Protein AF-0000000082832439 (afdb_homodimer)

pLDDT: mean 90.97, std 12.73, range [30.89, 98.88]

Radius of gyration: 24.16 Å; Cα contacts (8 Å, |Δi|>4): 885; chains: 2; bounding box: 48×100×73 Å

Organism: NCBI:txid1287738

Foldseek 3Di:
DPPPPPAAEEEEEEADPDCLADLVLLSVLLCLLQVVLPHHYDYDYLVQFDDDADDPVVVDPDDPGRLCCCLVVPQLVHQEYEYGAEQDPLEGDVSSVRNVRVCCCDQVNPHPPNPVSLLSLAAHEYEYEYEYQDDDPSSNVVHVVVVVVVCVVRVYFHQYYQYFHDDPRPRRCVGPVRSSNVSSNCSNCVPPGDGDDDDPPDDDDPDPDPDPPPDDPPPD/DPPPPPAAEEEEEEADPDCLADLVLLSVLLCLLQVVLPHHYDYDYLVQFDDDADDPVVVDPDDPGRLCCCLVVPQLVHQEYEYGAEQDPLEGDVSSVRNVRVCCCDQVNPHPPNPVSLLSLAAHEYEYEYEYQDDDPSSNVVHVVVVVVVCVVRVYFHQYYQYFHDDPRPRRCVGPVRSSNVSSNCSNCVPPGDGDDDDPPDDDDPDPDPDPPPDDPPPD

Structure (mmCIF, N/CA/C/O backbone):
data_AF-0000000082832439-model_v1
#
loop_
_entity.id
_entity.type
_entity.pdbx_description
1 polymer 'Flavodoxin-like fold domain-containing protein'
#
loop_
_atom_site.group_PDB
_atom_site.id
_atom_site.type_symbol
_atom_site.label_atom_id
_atom_site.label_alt_id
_atom_site.label_comp_id
_atom_site.label_asym_id
_atom_site.label_entity_id
_atom_site.label_seq_id
_atom_site.pdbx_PDB_ins_code
_atom_site.Cartn_x
_atom_site.Cartn_y
_atom_site.Cartn_z
_atom_site.occupancy
_atom_site.B_iso_or_equiv
_atom_site.auth_seq_id
_atom_site.auth_comp_id
_atom_site.auth_asym_id
_atom_site.auth_atom_id
_atom_site.pdbx_PDB_model_num
ATOM 1 N N . MET A 1 1 ? -9.367 42.312 19.859 1 30.89 1 MET A N 1
ATOM 2 C CA . MET A 1 1 ? -9.43 40.875 20.062 1 30.89 1 MET A CA 1
ATOM 3 C C . MET A 1 1 ? -8.289 40.188 19.328 1 30.89 1 MET A C 1
ATOM 5 O O . MET A 1 1 ? -8.18 40.25 18.109 1 30.89 1 MET A O 1
ATOM 9 N N . ASN A 1 2 ? -7 40.25 19.688 1 35.81 2 ASN A N 1
ATOM 10 C CA . ASN A 1 2 ? -5.746 39.812 19.094 1 35.81 2 ASN A CA 1
ATOM 11 C C . ASN A 1 2 ? -5.867 38.406 18.531 1 35.81 2 ASN A C 1
ATOM 13 O O . ASN A 1 2 ? -6.008 37.438 19.297 1 35.81 2 ASN A O 1
ATOM 17 N N . THR A 1 3 ? -6.586 38.062 17.516 1 40.31 3 THR A N 1
ATOM 18 C CA . THR A 1 3 ? -6.84 36.75 16.891 1 40.31 3 THR A CA 1
ATOM 19 C C . THR A 1 3 ? -5.582 35.906 16.891 1 40.31 3 THR A C 1
ATOM 21 O O . THR A 1 3 ? -4.602 36.219 16.219 1 40.31 3 THR A O 1
ATOM 24 N N . ALA A 1 4 ? -5.027 35.469 17.922 1 43.91 4 ALA A N 1
ATOM 25 C CA . ALA A 1 4 ? -3.84 34.656 18.141 1 43.91 4 ALA A CA 1
ATOM 26 C C . ALA A 1 4 ? -3.641 33.656 17 1 43.91 4 ALA A C 1
ATOM 28 O O . ALA A 1 4 ? -4.512 32.844 16.719 1 43.91 4 ALA A O 1
ATOM 29 N N . HIS A 1 5 ? -3.055 34 15.836 1 51.19 5 HIS A N 1
ATOM 30 C CA . HIS A 1 5 ? -2.703 33.156 14.68 1 51.19 5 HIS A CA 1
ATOM 31 C C . HIS A 1 5 ? -2.246 31.781 15.102 1 51.19 5 HIS A C 1
ATOM 33 O O . HIS A 1 5 ? -1.138 31.609 15.617 1 51.19 5 HIS A O 1
ATOM 39 N N . GLN A 1 6 ? -3.133 31 15.695 1 61.41 6 GLN A N 1
ATOM 40 C CA . GLN A 1 6 ? -2.746 29.672 16.156 1 61.41 6 GLN A CA 1
ATOM 41 C C . GLN A 1 6 ? -1.82 28.984 15.156 1 61.41 6 GLN A C 1
ATOM 43 O O . GLN A 1 6 ? -2.152 28.875 13.977 1 61.41 6 GLN A O 1
ATOM 48 N N . SER A 1 7 ? -0.566 28.953 15.391 1 84.75 7 SER A N 1
ATOM 49 C CA . SER A 1 7 ? 0.486 28.344 14.586 1 84.75 7 SER A CA 1
ATOM 50 C C . SER A 1 7 ? 0.058 26.984 14.055 1 84.75 7 SER A C 1
ATOM 52 O O . SER A 1 7 ? -0.503 26.172 14.789 1 84.75 7 SER A O 1
ATOM 54 N N . LYS A 1 8 ? 0.019 26.812 12.688 1 93 8 LYS A N 1
ATOM 55 C CA . LYS A 1 8 ? -0.327 25.547 12.023 1 93 8 LYS A CA 1
ATOM 56 C C . LYS A 1 8 ? 0.596 24.422 12.469 1 93 8 LYS A C 1
ATOM 58 O O . LYS A 1 8 ? 1.785 24.641 12.711 1 93 8 LYS A O 1
ATOM 63 N N . ARG A 1 9 ? -0.01 23.344 12.719 1 97.62 9 ARG A N 1
ATOM 64 C CA . ARG A 1 9 ? 0.723 22.172 13.188 1 97.62 9 ARG A CA 1
ATOM 65 C C . ARG A 1 9 ? 0.91 21.172 12.055 1 97.62 9 ARG A C 1
ATOM 67 O O . ARG A 1 9 ? -0.068 20.656 11.508 1 97.62 9 ARG A O 1
ATOM 74 N N . LEU A 1 10 ? 2.152 20.891 11.742 1 98.62 10 LEU A N 1
ATOM 75 C CA . LEU A 1 10 ? 2.518 19.875 10.773 1 98.62 10 LEU A CA 1
ATOM 76 C C . LEU A 1 10 ? 3.02 18.609 11.469 1 98.62 10 LEU A C 1
ATOM 78 O O . LEU A 1 10 ? 3.98 18.656 12.242 1 98.62 10 LEU A O 1
ATOM 82 N N . LEU A 1 11 ? 2.316 17.516 11.273 1 98.88 11 LEU A N 1
ATOM 83 C CA . LEU A 1 11 ? 2.768 16.203 11.734 1 98.88 11 LEU A CA 1
ATOM 84 C C . LEU A 1 11 ? 3.492 15.453 10.617 1 98.88 11 LEU A C 1
ATOM 86 O O . LEU A 1 11 ? 2.955 15.305 9.516 1 98.88 11 LEU A O 1
ATOM 90 N N . ILE A 1 12 ? 4.715 15.117 10.883 1 98.88 12 ILE A N 1
ATOM 91 C CA . ILE A 1 12 ? 5.516 14.328 9.945 1 98.88 12 ILE A CA 1
ATOM 92 C C . ILE A 1 12 ? 5.652 12.898 10.469 1 98.88 12 ILE A C 1
ATOM 94 O O . ILE A 1 12 ? 6.113 12.68 11.586 1 98.88 12 ILE A O 1
ATOM 98 N N . LEU A 1 13 ? 5.191 11.953 9.648 1 98.81 13 LEU A N 1
ATOM 99 C CA . LEU A 1 13 ? 5.203 10.539 10.031 1 98.81 13 LEU A CA 1
ATOM 100 C C . LEU A 1 13 ? 6.211 9.758 9.195 1 98.81 13 LEU A C 1
ATOM 102 O O . LEU A 1 13 ? 6.055 9.641 7.98 1 98.81 13 LEU A O 1
ATOM 106 N N . ALA A 1 14 ? 7.234 9.273 9.867 1 98.56 14 ALA A N 1
ATOM 107 C CA . ALA A 1 14 ? 8.234 8.43 9.203 1 98.56 14 ALA A CA 1
ATOM 108 C C . ALA A 1 14 ? 7.883 6.953 9.344 1 98.56 14 ALA A C 1
ATOM 110 O O . ALA A 1 14 ? 7.77 6.438 10.461 1 98.56 14 ALA A O 1
ATOM 111 N N . GLY A 1 15 ? 7.699 6.277 8.195 1 97.62 15 GLY A N 1
ATOM 112 C CA . GLY A 1 15 ? 7.25 4.895 8.203 1 97.62 15 GLY A CA 1
ATOM 113 C C . GLY A 1 15 ? 8.352 3.906 7.883 1 97.62 15 GLY A C 1
ATOM 114 O O . GLY A 1 15 ? 8.086 2.811 7.383 1 97.62 15 GLY A O 1
ATOM 115 N N . SER A 1 16 ? 9.586 4.27 8.047 1 93.88 16 SER A N 1
ATOM 116 C CA . SER A 1 16 ? 10.727 3.369 7.883 1 93.88 16 SER A CA 1
ATOM 117 C C . SER A 1 16 ? 11.18 2.803 9.227 1 93.88 16 SER A C 1
ATOM 119 O O . SER A 1 16 ? 11.219 3.52 10.227 1 93.88 16 SER A O 1
ATOM 121 N N . PRO A 1 17 ? 11.523 1.53 9.188 1 90.06 17 PRO A N 1
ATOM 122 C CA . PRO A 1 17 ? 12.133 0.987 10.406 1 90.06 17 PRO A CA 1
ATOM 123 C C . PRO A 1 17 ? 13.523 1.551 10.672 1 90.06 17 PRO A C 1
ATOM 125 O O . PRO A 1 17 ? 14.023 1.453 11.797 1 90.06 17 PRO A O 1
ATOM 128 N N . ARG A 1 18 ? 14.195 2.07 9.672 1 91.62 18 ARG A N 1
ATOM 129 C CA . ARG A 1 18 ? 15.5 2.693 9.828 1 91.62 18 ARG A CA 1
ATOM 130 C C . ARG A 1 18 ? 15.375 4.133 10.305 1 91.62 18 ARG A C 1
ATOM 132 O O . ARG A 1 18 ? 15.008 5.02 9.531 1 91.62 18 ARG A O 1
ATOM 139 N N . ARG A 1 19 ? 15.727 4.43 11.523 1 90.94 19 ARG A N 1
ATOM 140 C CA . ARG A 1 19 ? 15.57 5.754 12.117 1 90.94 19 ARG A CA 1
ATOM 141 C C . ARG A 1 19 ? 16.484 6.77 11.445 1 90.94 19 ARG A C 1
ATOM 143 O O . ARG A 1 19 ? 16.172 7.961 11.406 1 90.94 19 ARG A O 1
ATOM 150 N N . ASP A 1 20 ? 17.562 6.289 10.992 1 91.62 20 ASP A N 1
ATOM 151 C CA . ASP A 1 20 ? 18.531 7.137 10.305 1 91.62 20 ASP A CA 1
ATOM 152 C C . ASP A 1 20 ? 18.531 6.863 8.805 1 91.62 20 ASP A C 1
ATOM 154 O O . ASP A 1 20 ? 19.578 6.891 8.164 1 91.62 20 ASP A O 1
ATOM 158 N N . GLY A 1 21 ? 17.375 6.488 8.312 1 95.38 21 GLY A N 1
ATOM 159 C CA . GLY A 1 21 ? 17.25 6.121 6.906 1 95.38 21 GLY A CA 1
ATOM 160 C C . GLY A 1 21 ? 16.906 7.293 6.008 1 95.38 21 GLY A C 1
ATOM 161 O O . GLY A 1 21 ? 16.938 8.445 6.445 1 95.38 21 GLY A O 1
ATOM 162 N N . ASN A 1 22 ? 16.719 6.992 4.758 1 97.44 22 ASN A N 1
ATOM 163 C CA . ASN A 1 22 ? 16.5 7.988 3.717 1 97.44 22 ASN A CA 1
ATOM 164 C C . ASN A 1 22 ? 15.133 8.656 3.861 1 97.44 22 ASN A C 1
ATOM 166 O O . ASN A 1 22 ? 15.016 9.875 3.686 1 97.44 22 ASN A O 1
ATOM 170 N N . SER A 1 23 ? 14.109 7.898 4.215 1 97.81 23 SER A N 1
ATOM 171 C CA . SER A 1 23 ? 12.797 8.484 4.43 1 97.81 23 SER A CA 1
ATOM 172 C C . SER A 1 23 ? 12.789 9.414 5.637 1 97.81 23 SER A C 1
ATOM 174 O O . SER A 1 23 ? 12.148 10.469 5.613 1 97.81 23 SER A O 1
ATOM 176 N N . ALA A 1 24 ? 13.484 9.016 6.672 1 97.69 24 ALA A N 1
ATOM 177 C CA . ALA A 1 24 ? 13.625 9.867 7.852 1 97.69 24 ALA A CA 1
ATOM 178 C C . ALA A 1 24 ? 14.336 11.172 7.504 1 97.69 24 ALA A C 1
ATOM 180 O O . ALA A 1 24 ? 13.969 12.234 8.008 1 97.69 24 ALA A O 1
ATOM 181 N N . ALA A 1 25 ? 15.32 11.086 6.664 1 98.38 25 ALA A N 1
ATOM 182 C CA . ALA A 1 25 ? 16.062 12.273 6.238 1 98.38 25 ALA A CA 1
ATOM 183 C C . ALA A 1 25 ? 15.133 13.25 5.508 1 98.38 25 ALA A C 1
ATOM 185 O O . ALA A 1 25 ? 15.227 14.469 5.715 1 98.38 25 ALA A O 1
ATOM 186 N N . LEU A 1 26 ? 14.281 12.742 4.684 1 98.75 26 LEU A N 1
ATOM 187 C CA . LEU A 1 26 ? 13.305 13.586 4 1 98.75 26 LEU A CA 1
ATOM 188 C C . LEU A 1 26 ? 12.383 14.273 5.004 1 98.75 26 LEU A C 1
ATOM 190 O O . LEU A 1 26 ? 12.117 15.469 4.887 1 98.75 26 LEU A O 1
ATOM 194 N N . GLY A 1 27 ? 11.883 13.469 5.969 1 98.75 27 GLY A N 1
ATOM 195 C CA . GLY A 1 27 ? 11.047 14.039 7.016 1 98.75 27 GLY A CA 1
ATOM 196 C C . GLY A 1 27 ? 11.742 15.133 7.809 1 98.75 27 GLY A C 1
ATOM 197 O O . GLY A 1 27 ? 11.148 16.172 8.078 1 98.75 27 GLY A O 1
ATOM 198 N N . ALA A 1 28 ? 12.953 14.898 8.141 1 98.62 28 ALA A N 1
ATOM 199 C CA . ALA A 1 28 ? 13.734 15.875 8.891 1 98.62 28 ALA A CA 1
ATOM 200 C C . ALA A 1 28 ? 13.922 17.156 8.094 1 98.62 28 ALA A C 1
ATOM 202 O O . ALA A 1 28 ? 13.859 18.25 8.641 1 98.62 28 ALA A O 1
ATOM 203 N N . ALA A 1 29 ? 14.195 17.016 6.844 1 98.81 29 ALA A N 1
ATOM 204 C CA . ALA A 1 29 ? 14.344 18.188 5.98 1 98.81 29 ALA A CA 1
ATOM 205 C C . ALA A 1 29 ? 13.055 19 5.941 1 98.81 29 ALA A C 1
ATOM 207 O O . ALA A 1 29 ? 13.086 20.234 6.066 1 98.81 29 ALA A O 1
ATOM 208 N N . ALA A 1 30 ? 11.945 18.344 5.773 1 98.88 30 ALA A N 1
ATOM 209 C CA . ALA A 1 30 ? 10.656 19.016 5.766 1 98.88 30 ALA A CA 1
ATOM 210 C C . ALA A 1 30 ? 10.391 19.719 7.098 1 98.88 30 ALA A C 1
ATOM 212 O O . ALA A 1 30 ? 9.852 20.828 7.129 1 98.88 30 ALA A O 1
ATOM 213 N N . GLN A 1 31 ? 10.758 19 8.164 1 98.75 31 GLN A N 1
ATOM 214 C CA . GLN A 1 31 ? 10.594 19.578 9.492 1 98.75 31 GLN A CA 1
ATOM 215 C C . GLN A 1 31 ? 11.352 20.906 9.617 1 98.75 31 GLN A C 1
ATOM 217 O O . GLN A 1 31 ? 10.805 21.891 10.102 1 98.75 31 GLN A O 1
ATOM 222 N N . ARG A 1 32 ? 12.578 20.875 9.172 1 98.56 32 ARG A N 1
ATOM 223 C CA . ARG A 1 32 ? 13.398 22.094 9.211 1 98.56 32 ARG A CA 1
ATOM 224 C C . ARG A 1 32 ? 12.75 23.219 8.414 1 98.56 32 ARG A C 1
ATOM 226 O O . ARG A 1 32 ? 12.703 24.359 8.875 1 98.56 32 ARG A O 1
ATOM 233 N N . GLY A 1 33 ? 12.242 22.891 7.27 1 98.62 33 GLY A N 1
ATOM 234 C CA . GLY A 1 33 ? 11.57 23.891 6.445 1 98.62 33 GLY A CA 1
ATOM 235 C C . GLY A 1 33 ? 10.328 24.469 7.098 1 98.62 33 GLY A C 1
ATOM 236 O O . GLY A 1 33 ? 10.133 25.688 7.102 1 98.62 33 GLY A O 1
ATOM 237 N N . ALA A 1 34 ? 9.523 23.609 7.617 1 98.44 34 ALA A N 1
ATOM 238 C CA . ALA A 1 34 ? 8.289 24.047 8.273 1 98.44 34 ALA A CA 1
ATOM 239 C C . ALA A 1 34 ? 8.586 24.953 9.461 1 98.44 34 ALA A C 1
ATOM 241 O O . ALA A 1 34 ? 7.957 26 9.625 1 98.44 34 ALA A O 1
ATOM 242 N N . GLN A 1 35 ? 9.555 24.516 10.25 1 97.69 35 GLN A N 1
ATOM 243 C CA . GLN A 1 35 ? 9.922 25.297 11.438 1 97.69 35 GLN A CA 1
ATOM 244 C C . GLN A 1 35 ? 10.5 26.641 11.047 1 97.69 35 GLN A C 1
ATOM 246 O O . GLN A 1 35 ? 10.18 27.672 11.664 1 97.69 35 GLN A O 1
ATOM 251 N N . ALA A 1 36 ? 11.273 26.672 10.016 1 97.06 36 ALA A N 1
ATOM 252 C CA . ALA A 1 36 ? 11.844 27.922 9.531 1 97.06 36 ALA A CA 1
ATOM 253 C C . ALA A 1 36 ? 10.75 28.875 9.055 1 97.06 36 ALA A C 1
ATOM 255 O O . ALA A 1 36 ? 10.883 30.094 9.172 1 97.06 36 ALA A O 1
ATOM 256 N N . ALA A 1 37 ? 9.68 28.312 8.641 1 96.69 37 ALA A N 1
ATOM 257 C CA . ALA A 1 37 ? 8.578 29.125 8.125 1 96.69 37 ALA A CA 1
ATOM 258 C C . ALA A 1 37 ? 7.605 29.5 9.242 1 96.69 37 ALA A C 1
ATOM 260 O O . ALA A 1 37 ? 6.598 30.172 9 1 96.69 37 ALA A O 1
ATOM 261 N N . GLY A 1 38 ? 7.867 29 10.453 1 95.5 38 GLY A N 1
ATOM 262 C CA . GLY A 1 38 ? 7.086 29.438 11.602 1 95.5 38 GLY A CA 1
ATOM 263 C C . GLY A 1 38 ? 6.004 28.453 12 1 95.5 38 GLY A C 1
ATOM 264 O O . GLY A 1 38 ? 5.211 28.734 12.906 1 95.5 38 GLY A O 1
ATOM 265 N N . SER A 1 39 ? 5.949 27.312 11.328 1 96.12 39 SER A N 1
ATOM 266 C CA . SER A 1 39 ? 4.977 26.281 11.703 1 96.12 39 SER A CA 1
ATOM 267 C C . SER A 1 39 ? 5.52 25.375 12.805 1 96.12 39 SER A C 1
ATOM 269 O O . SER A 1 39 ? 6.73 25.203 12.938 1 96.12 39 SER A O 1
ATOM 271 N N . HIS A 1 40 ? 4.609 24.953 13.648 1 97.06 40 HIS A N 1
ATOM 272 C CA . HIS A 1 40 ? 4.98 23.859 14.531 1 97.06 40 HIS A CA 1
ATOM 273 C C . HIS A 1 40 ? 5.055 22.531 13.773 1 97.06 40 HIS A C 1
ATOM 275 O O . HIS A 1 40 ? 4.129 22.188 13.039 1 97.06 40 HIS A O 1
ATOM 281 N N . ALA A 1 41 ? 6.195 21.891 13.883 1 98.19 41 ALA A N 1
ATOM 282 C CA . ALA A 1 41 ? 6.355 20.625 13.18 1 98.19 41 ALA A CA 1
ATOM 283 C C . ALA A 1 41 ? 6.941 19.562 14.109 1 98.19 41 ALA A C 1
ATOM 285 O O . ALA A 1 41 ? 7.875 19.828 14.859 1 98.19 41 ALA A O 1
ATOM 286 N N . SER A 1 42 ? 6.344 18.406 14.102 1 98.25 42 SER A N 1
ATOM 287 C CA . SER A 1 42 ? 6.84 17.25 14.844 1 98.25 42 SER A CA 1
ATOM 288 C C . SER A 1 42 ? 7.062 16.047 13.914 1 98.25 42 SER A C 1
ATOM 290 O O . SER A 1 42 ? 6.234 15.773 13.047 1 98.25 42 SER A O 1
ATOM 292 N N . LEU A 1 43 ? 8.18 15.445 14.086 1 98.5 43 LEU A N 1
ATOM 293 C CA . LEU A 1 43 ? 8.516 14.219 13.375 1 98.5 43 LEU A CA 1
ATOM 294 C C . LEU A 1 43 ? 8.391 13.008 14.297 1 98.5 43 LEU A C 1
ATOM 296 O O . LEU A 1 43 ? 9.07 12.93 15.32 1 98.5 43 LEU A O 1
ATOM 300 N N . LEU A 1 44 ? 7.492 12.148 13.992 1 98.56 44 LEU A N 1
ATOM 301 C CA . LEU A 1 44 ? 7.281 10.922 14.758 1 98.56 44 LEU A CA 1
ATOM 302 C C . LEU A 1 44 ? 7.559 9.695 13.898 1 98.56 44 LEU A C 1
ATOM 304 O O . LEU A 1 44 ? 7.242 9.68 12.711 1 98.56 44 LEU A O 1
ATOM 308 N N . PHE A 1 45 ? 8.117 8.703 14.5 1 98.19 45 PHE A N 1
ATOM 309 C CA . PHE A 1 45 ? 8.359 7.418 13.852 1 98.19 45 PHE A CA 1
ATOM 310 C C . PHE A 1 45 ? 7.223 6.445 14.141 1 98.19 45 PHE A C 1
ATOM 312 O O . PHE A 1 45 ? 6.938 6.148 15.305 1 98.19 45 PHE A O 1
ATOM 319 N N . LEU A 1 46 ? 6.629 5.93 13.086 1 97.94 46 LEU A N 1
ATOM 320 C CA . LEU A 1 46 ? 5.473 5.055 13.242 1 97.94 46 LEU A CA 1
ATOM 321 C C . LEU A 1 46 ? 5.828 3.822 14.062 1 97.94 46 LEU A C 1
ATOM 323 O O . LEU A 1 46 ? 5.004 3.332 14.844 1 97.94 46 LEU A O 1
ATOM 327 N N . ASP A 1 47 ? 7.027 3.4 13.969 1 95.12 47 ASP A N 1
ATOM 328 C CA . ASP A 1 47 ? 7.496 2.193 14.641 1 95.12 47 ASP A CA 1
ATOM 329 C C . ASP A 1 47 ? 7.496 2.375 16.156 1 95.12 47 ASP A C 1
ATOM 331 O O . ASP A 1 47 ? 7.539 1.396 16.906 1 95.12 47 ASP A O 1
ATOM 335 N N . ASP A 1 48 ? 7.445 3.613 16.641 1 96.94 48 ASP A N 1
ATOM 336 C CA . ASP A 1 48 ? 7.363 3.879 18.078 1 96.94 48 ASP A CA 1
ATOM 337 C C . ASP A 1 48 ? 5.938 3.689 18.594 1 96.94 48 ASP A C 1
ATOM 339 O O . ASP A 1 48 ? 5.715 3.574 19.797 1 96.94 48 ASP A O 1
ATOM 343 N N . TYR A 1 49 ? 4.965 3.605 17.672 1 97.69 49 TYR A N 1
ATOM 344 C CA . TYR A 1 49 ? 3.572 3.723 18.094 1 97.69 49 TYR A CA 1
ATOM 345 C C . TYR A 1 49 ? 2.764 2.51 17.656 1 97.69 49 TYR A C 1
ATOM 347 O O . TYR A 1 49 ? 1.749 2.172 18.266 1 97.69 49 TYR A O 1
ATOM 355 N N . ILE A 1 50 ? 3.145 1.882 16.531 1 96.5 50 ILE A N 1
ATOM 356 C CA . ILE A 1 50 ? 2.354 0.817 15.93 1 96.5 50 ILE A CA 1
ATOM 357 C C . ILE A 1 50 ? 3.125 -0.5 15.992 1 96.5 50 ILE A C 1
ATOM 359 O O . ILE A 1 50 ? 4.25 -0.593 15.5 1 96.5 50 ILE A O 1
ATOM 363 N N . LYS A 1 51 ? 2.533 -1.516 16.547 1 94.12 51 LYS A N 1
ATOM 364 C CA . LYS A 1 51 ? 3.234 -2.783 16.719 1 94.12 51 LYS A CA 1
ATOM 365 C C . LYS A 1 51 ? 2.488 -3.924 16.031 1 94.12 51 LYS A C 1
ATOM 367 O O . LYS A 1 51 ? 2.957 -5.066 16.031 1 94.12 51 LYS A O 1
ATOM 372 N N . GLY A 1 52 ? 1.326 -3.67 15.477 1 93.06 52 GLY A N 1
ATOM 373 C CA . GLY A 1 52 ? 0.559 -4.746 14.875 1 93.06 52 GLY A CA 1
ATOM 374 C C . GLY A 1 52 ? -0.393 -4.266 13.789 1 93.06 52 GLY A C 1
ATOM 375 O O . GLY A 1 52 ? -0.473 -3.068 13.516 1 93.06 52 GLY A O 1
ATOM 376 N N . PHE A 1 53 ? -1.053 -5.211 13.211 1 95.38 53 PHE A N 1
ATOM 377 C CA . PHE A 1 53 ? -1.988 -4.98 12.117 1 95.38 53 PHE A CA 1
ATOM 378 C C . PHE A 1 53 ? -3.395 -4.734 12.648 1 95.38 53 PHE A C 1
ATOM 380 O O . PHE A 1 53 ? -3.645 -4.887 13.844 1 95.38 53 PHE A O 1
ATOM 387 N N . LEU A 1 54 ? -4.273 -4.289 11.781 1 92.81 54 LEU A N 1
ATOM 388 C CA . LEU A 1 54 ? -5.699 -4.297 12.094 1 92.81 54 LEU A CA 1
ATOM 389 C C . LEU A 1 54 ? -6.234 -5.723 12.156 1 92.81 54 LEU A C 1
ATOM 391 O O . LEU A 1 54 ? -6.195 -6.449 11.164 1 92.81 54 LEU A O 1
ATOM 395 N N . PRO A 1 55 ? -6.699 -6.184 13.312 1 91.62 55 PRO A N 1
ATOM 396 C CA . PRO A 1 55 ? -7.312 -7.512 13.414 1 91.62 55 PRO A CA 1
ATOM 397 C C . PRO A 1 55 ? -8.805 -7.5 13.078 1 91.62 55 PRO A C 1
ATOM 399 O O . PRO A 1 55 ? -9.359 -6.445 12.766 1 91.62 55 PRO A O 1
ATOM 402 N N . ASP A 1 56 ? -9.375 -8.703 12.984 1 90.5 56 ASP A N 1
ATOM 403 C CA . ASP A 1 56 ? -10.828 -8.773 13 1 90.5 56 ASP A CA 1
ATOM 404 C C . ASP A 1 56 ? -11.383 -8.391 14.375 1 90.5 56 ASP A C 1
ATOM 406 O O . ASP A 1 56 ? -11.383 -9.203 15.297 1 90.5 56 ASP A O 1
ATOM 410 N N . LEU A 1 57 ? -11.883 -7.246 14.477 1 84.56 57 LEU A N 1
ATOM 411 C CA . LEU A 1 57 ? -12.25 -6.668 15.766 1 84.56 57 LEU A CA 1
ATOM 412 C C . LEU A 1 57 ? -13.453 -7.391 16.359 1 84.56 57 LEU A C 1
ATOM 414 O O . LEU A 1 57 ? -13.758 -7.219 17.547 1 84.56 57 LEU A O 1
ATOM 418 N N . ARG A 1 58 ? -14.102 -8.234 15.594 1 82.69 58 ARG A N 1
ATOM 419 C CA . ARG A 1 58 ? -15.164 -9.086 16.125 1 82.69 58 ARG A CA 1
ATOM 420 C C . ARG A 1 58 ? -14.594 -10.203 16.984 1 82.69 58 ARG A C 1
ATOM 422 O O . ARG A 1 58 ? -15.258 -10.68 17.906 1 82.69 58 ARG A O 1
ATOM 429 N N . HIS A 1 59 ? -13.367 -10.516 16.719 1 86.75 59 HIS A N 1
ATOM 430 C CA . HIS A 1 59 ? -12.82 -11.711 17.359 1 86.75 59 HIS A CA 1
ATOM 431 C C . HIS A 1 59 ? -11.57 -11.383 18.156 1 86.75 59 HIS A C 1
ATOM 433 O O . HIS A 1 59 ? -11.055 -12.234 18.891 1 86.75 59 HIS A O 1
ATOM 439 N N . ALA A 1 60 ? -11.102 -10.164 17.969 1 86.94 60 ALA A N 1
ATOM 440 C CA . ALA A 1 60 ? -9.875 -9.781 18.672 1 86.94 60 ALA A CA 1
ATOM 441 C C . ALA A 1 60 ? -9.875 -8.297 19 1 86.94 60 ALA A C 1
ATOM 443 O O . ALA A 1 60 ? -10.539 -7.5 18.344 1 86.94 60 ALA A O 1
ATOM 444 N N . SER A 1 61 ? -9.117 -7.973 20.031 1 86.31 61 SER A N 1
ATOM 445 C CA . SER A 1 61 ? -8.922 -6.566 20.375 1 86.31 61 SER A CA 1
ATOM 446 C C . SER A 1 61 ? -7.785 -5.957 19.547 1 86.31 61 SER A C 1
ATOM 448 O O . SER A 1 61 ? -6.918 -6.676 19.047 1 86.31 61 SER A O 1
ATOM 450 N N . ALA A 1 62 ? -7.848 -4.688 19.406 1 87.25 62 ALA A N 1
ATOM 451 C CA . ALA A 1 62 ? -6.719 -3.992 18.797 1 87.25 62 ALA A CA 1
ATOM 452 C C . ALA A 1 62 ? -5.426 -4.27 19.562 1 87.25 62 ALA A C 1
ATOM 454 O O . ALA A 1 62 ? -5.445 -4.512 20.766 1 87.25 62 ALA A O 1
ATOM 455 N N . PRO A 1 63 ? -4.301 -4.234 18.828 1 90.81 63 PRO A N 1
ATOM 456 C CA . PRO A 1 63 ? -3.018 -4.434 19.5 1 90.81 63 PRO A CA 1
ATOM 457 C C . PRO A 1 63 ? -2.797 -3.459 20.656 1 90.81 63 PRO A C 1
ATOM 459 O O . PRO A 1 63 ? -3.23 -2.305 20.594 1 90.81 63 PRO A O 1
ATOM 462 N N . ASP A 1 64 ? -2.184 -3.994 21.719 1 91.69 64 ASP A N 1
ATOM 463 C CA . ASP A 1 64 ? -1.788 -3.15 22.844 1 91.69 64 ASP A CA 1
ATOM 464 C C . ASP A 1 64 ? -0.533 -2.346 22.5 1 91.69 64 ASP A C 1
ATOM 466 O O . ASP A 1 64 ? 0.583 -2.783 22.797 1 91.69 64 ASP A O 1
ATOM 470 N N . ASP A 1 65 ? -0.685 -1.272 21.906 1 96.31 65 ASP A N 1
ATOM 471 C CA . ASP A 1 65 ? 0.398 -0.381 21.5 1 96.31 65 ASP A CA 1
ATOM 472 C C . ASP A 1 65 ? -0.015 1.083 21.641 1 96.31 65 ASP A C 1
ATOM 474 O O . ASP A 1 65 ? -0.952 1.402 22.375 1 96.31 65 ASP A O 1
ATOM 478 N N . ARG A 1 66 ? 0.687 1.976 21.094 1 97.25 66 ARG A N 1
ATOM 479 C CA . ARG A 1 66 ? 0.476 3.402 21.312 1 97.25 66 ARG A CA 1
ATOM 480 C C . ARG A 1 66 ? -0.235 4.035 20.125 1 97.25 66 ARG A C 1
ATOM 482 O O . ARG A 1 66 ? -0.115 5.242 19.891 1 97.25 66 ARG A O 1
ATOM 489 N N . TYR A 1 67 ? -0.954 3.215 19.344 1 96.69 67 TYR A N 1
ATOM 490 C CA . TYR A 1 67 ? -1.624 3.736 18.172 1 96.69 67 TYR A CA 1
ATOM 491 C C . TYR A 1 67 ? -2.678 4.77 18.547 1 96.69 67 TYR A C 1
ATOM 493 O O . TYR A 1 67 ? -2.84 5.781 17.859 1 96.69 67 TYR A O 1
ATOM 501 N N . ALA A 1 68 ? -3.447 4.523 19.594 1 94.56 68 ALA A N 1
ATOM 502 C CA . ALA A 1 68 ? -4.477 5.473 20.016 1 94.56 68 ALA A CA 1
ATOM 503 C C . ALA A 1 68 ? -3.873 6.848 20.281 1 94.56 68 ALA A C 1
ATOM 505 O O . ALA A 1 68 ? -4.441 7.871 19.891 1 94.56 68 ALA A O 1
ATOM 506 N N . GLU A 1 69 ? -2.73 6.879 20.969 1 97.25 69 GLU A N 1
ATOM 507 C CA . GLU A 1 69 ? -2.021 8.133 21.219 1 97.25 69 GLU A CA 1
ATOM 508 C C . GLU A 1 69 ? -1.638 8.82 19.906 1 97.25 69 GLU A C 1
ATOM 510 O O . GLU A 1 69 ? -1.909 10.008 19.719 1 97.25 69 GLU A O 1
ATOM 515 N N . LEU A 1 70 ? -1.016 8.07 19.016 1 97.62 70 LEU A N 1
ATOM 516 C CA . LEU A 1 70 ? -0.582 8.594 17.719 1 97.62 70 LEU A CA 1
ATOM 517 C C . LEU A 1 70 ? -1.753 9.211 16.969 1 97.62 70 LEU A C 1
ATOM 519 O O . LEU A 1 70 ? -1.655 10.336 16.469 1 97.62 70 LEU A O 1
ATOM 523 N N . PHE A 1 71 ? -2.842 8.461 16.922 1 96.38 71 PHE A N 1
ATOM 524 C CA . PHE A 1 71 ? -3.98 8.844 16.094 1 96.38 71 PHE A CA 1
ATOM 525 C C . PHE A 1 71 ? -4.781 9.953 16.766 1 96.38 71 PHE A C 1
ATOM 527 O O . PHE A 1 71 ? -5.098 10.969 16.125 1 96.38 71 PHE A O 1
ATOM 534 N N . LEU A 1 72 ? -5.133 9.906 18.016 1 94.62 72 LEU A N 1
ATOM 535 C CA . LEU A 1 72 ? -6.047 10.812 18.703 1 94.62 72 LEU A CA 1
ATOM 536 C C . LEU A 1 72 ? -5.316 12.062 19.172 1 94.62 72 LEU A C 1
ATOM 538 O O . LEU A 1 72 ? -5.883 13.156 19.156 1 94.62 72 LEU A O 1
ATOM 542 N N . GLU A 1 73 ? -4.035 11.93 19.5 1 96.81 73 GLU A N 1
ATOM 543 C CA . GLU A 1 73 ? -3.357 13.047 20.141 1 96.81 73 GLU A CA 1
ATOM 544 C C . GLU A 1 73 ? -2.422 13.766 19.172 1 96.81 73 GLU A C 1
ATOM 546 O O . GLU A 1 73 ? -2.02 14.906 19.422 1 96.81 73 GLU A O 1
ATOM 551 N N . HIS A 1 74 ? -2.027 13.07 18.156 1 97.88 74 HIS A N 1
ATOM 552 C CA . HIS A 1 74 ? -1.097 13.703 17.234 1 97.88 74 HIS A CA 1
ATOM 553 C C . HIS A 1 74 ? -1.744 13.93 15.867 1 97.88 74 HIS A C 1
ATOM 555 O O . HIS A 1 74 ? -1.79 15.062 15.375 1 97.88 74 HIS A O 1
ATOM 561 N N . PHE A 1 75 ? -2.344 12.945 15.281 1 97.81 75 PHE A N 1
ATOM 562 C CA . PHE A 1 75 ? -2.893 13.047 13.93 1 97.81 75 PHE A CA 1
ATOM 563 C C . PHE A 1 75 ? -4.129 13.938 13.914 1 97.81 75 PHE A C 1
ATOM 565 O O . PHE A 1 75 ? -4.223 14.859 13.102 1 97.81 75 PHE A O 1
ATOM 572 N N . LEU A 1 76 ? -5.055 13.711 14.773 1 96.38 76 LEU A N 1
ATOM 573 C CA . LEU A 1 76 ? -6.328 14.422 14.719 1 96.38 76 LEU A CA 1
ATOM 574 C C . LEU A 1 76 ? -6.125 15.914 14.945 1 96.38 76 LEU A C 1
ATOM 576 O O . LEU A 1 76 ? -6.727 16.75 14.258 1 96.38 76 LEU A O 1
ATOM 580 N N . PRO A 1 77 ? -5.234 16.297 15.859 1 96.38 77 PRO A N 1
ATOM 581 C CA . PRO A 1 77 ? -5.082 17.734 16.094 1 96.38 77 PRO A CA 1
ATOM 582 C C . PRO A 1 77 ? -4.227 18.406 15.016 1 96.38 77 PRO A C 1
ATOM 584 O O . PRO A 1 77 ? -4.18 19.641 14.953 1 96.38 77 PRO A O 1
ATOM 587 N N . ALA A 1 78 ? -3.523 17.688 14.203 1 97.88 78 ALA A N 1
ATOM 588 C CA . ALA A 1 78 ? -2.652 18.266 13.195 1 97.88 78 ALA A CA 1
ATOM 589 C C . ALA A 1 78 ? -3.469 18.938 12.086 1 97.88 78 ALA A C 1
ATOM 591 O O . ALA A 1 78 ? -4.523 18.422 11.695 1 97.88 78 ALA A O 1
ATOM 592 N N . ASP A 1 79 ? -2.947 20.047 11.617 1 98 79 ASP A N 1
ATOM 593 C CA . ASP A 1 79 ? -3.553 20.734 10.477 1 98 79 ASP A CA 1
ATOM 594 C C . ASP A 1 79 ? -3.047 20.141 9.156 1 98 79 ASP A C 1
ATOM 596 O O . ASP A 1 79 ? -3.727 20.234 8.133 1 98 79 ASP A O 1
ATOM 600 N N . GLY A 1 80 ? -1.874 19.672 9.141 1 98.5 80 GLY A N 1
ATOM 601 C CA . GLY A 1 80 ? -1.226 19.031 8.008 1 98.5 80 GLY A CA 1
ATOM 602 C C . GLY A 1 80 ? -0.437 17.781 8.391 1 98.5 80 GLY A C 1
ATOM 603 O O . GLY A 1 80 ? 0.021 17.672 9.531 1 98.5 80 GLY A O 1
ATOM 604 N N . VAL A 1 81 ? -0.321 16.859 7.457 1 98.88 81 VAL A N 1
ATOM 605 C CA . VAL A 1 81 ? 0.432 15.633 7.68 1 98.88 81 VAL A CA 1
ATOM 606 C C . VAL A 1 81 ? 1.315 15.344 6.469 1 98.88 81 VAL A C 1
ATOM 608 O O . VAL A 1 81 ? 0.848 15.383 5.328 1 98.88 81 VAL A O 1
ATOM 611 N N . LEU A 1 82 ? 2.578 15.188 6.68 1 98.88 82 LEU A N 1
ATOM 612 C CA . LEU A 1 82 ? 3.512 14.656 5.695 1 98.88 82 LEU A CA 1
ATOM 613 C C . LEU A 1 82 ? 3.838 13.195 5.984 1 98.88 82 LEU A C 1
ATOM 615 O O . LEU A 1 82 ? 4.387 12.875 7.043 1 98.88 82 LEU A O 1
ATOM 619 N N . PHE A 1 83 ? 3.459 12.328 5.074 1 98.88 83 PHE A N 1
ATOM 620 C CA . PHE A 1 83 ? 3.848 10.922 5.172 1 98.88 83 PHE A CA 1
ATOM 621 C C . PHE A 1 83 ? 5.199 10.688 4.508 1 98.88 83 PHE A C 1
ATOM 623 O O . PHE A 1 83 ? 5.375 10.984 3.326 1 98.88 83 PHE A O 1
ATOM 630 N N . CYS A 1 84 ? 6.16 10.227 5.27 1 98.81 84 CYS A N 1
ATOM 631 C CA . CYS A 1 84 ? 7.465 9.828 4.754 1 98.81 84 CYS A CA 1
ATOM 632 C C . CYS A 1 84 ? 7.613 8.305 4.762 1 98.81 84 CYS A C 1
ATOM 634 O O . CYS A 1 84 ? 7.496 7.676 5.816 1 98.81 84 CYS A O 1
ATOM 636 N N . THR A 1 85 ? 7.863 7.711 3.635 1 98.69 85 THR A N 1
ATOM 637 C CA . THR A 1 85 ? 7.906 6.254 3.562 1 98.69 85 THR A CA 1
ATOM 638 C C . THR A 1 85 ? 8.969 5.793 2.568 1 98.69 85 THR A C 1
ATOM 640 O O . THR A 1 85 ? 9.188 6.438 1.54 1 98.69 85 THR A O 1
ATOM 643 N N . PRO A 1 86 ? 9.695 4.703 2.883 1 97.81 86 PRO A N 1
ATOM 644 C CA . PRO A 1 86 ? 10.398 4.008 1.804 1 97.81 86 PRO A CA 1
ATOM 645 C C . PRO A 1 86 ? 9.445 3.369 0.792 1 97.81 86 PRO A C 1
ATOM 647 O O . PRO A 1 86 ? 8.266 3.174 1.09 1 97.81 86 PRO A O 1
ATOM 650 N N . LEU A 1 87 ? 9.953 3.209 -0.343 1 97.88 87 LEU A N 1
ATOM 651 C CA . LEU A 1 87 ? 9.242 2.398 -1.327 1 97.88 87 LEU A CA 1
ATOM 652 C C . LEU A 1 87 ? 9.672 0.938 -1.237 1 97.88 87 LEU A C 1
ATOM 654 O O . LEU A 1 87 ? 10.75 0.573 -1.714 1 97.88 87 LEU A O 1
ATOM 658 N N . TYR A 1 88 ? 8.875 0.09 -0.653 1 96.44 88 TYR A N 1
ATOM 659 C CA . TYR A 1 88 ? 9.078 -1.353 -0.594 1 96.44 88 TYR A CA 1
ATOM 660 C C . TYR A 1 88 ? 8.164 -2.076 -1.572 1 96.44 88 TYR A C 1
ATOM 662 O O . TYR A 1 88 ? 6.938 -2.025 -1.438 1 96.44 88 TYR A O 1
ATOM 670 N N . TRP A 1 89 ? 8.852 -2.676 -2.537 1 96.44 89 TRP A N 1
ATOM 671 C CA . TRP A 1 89 ? 8.109 -3.418 -3.551 1 96.44 89 TRP A CA 1
ATOM 672 C C . TRP A 1 89 ? 6.961 -2.58 -4.105 1 96.44 89 TRP A C 1
ATOM 674 O O . TRP A 1 89 ? 5.812 -3.031 -4.141 1 96.44 89 TRP A O 1
ATOM 684 N N . TYR A 1 90 ? 7.281 -1.319 -4.414 1 97 90 TYR A N 1
ATOM 685 C CA . TYR A 1 90 ? 6.469 -0.381 -5.18 1 97 90 TYR A CA 1
ATOM 686 C C . TYR A 1 90 ? 5.219 0.017 -4.41 1 97 90 TYR A C 1
ATOM 688 O O . TYR A 1 90 ? 4.227 0.451 -5 1 97 90 TYR A O 1
ATOM 696 N N . GLY A 1 91 ? 5.238 -0.117 -3.145 1 97.75 91 GLY A N 1
ATOM 697 C CA . GLY A 1 91 ? 4.238 0.395 -2.221 1 97.75 91 GLY A CA 1
ATOM 698 C C . GLY A 1 91 ? 4.844 1.048 -0.992 1 97.75 91 GLY A C 1
ATOM 699 O O . GLY A 1 91 ? 6.043 0.916 -0.738 1 97.75 91 GLY A O 1
ATOM 700 N N . MET A 1 92 ? 3.986 1.795 -0.279 1 98.31 92 MET A N 1
ATOM 701 C CA . MET A 1 92 ? 4.453 2.305 1.008 1 98.31 92 MET A CA 1
ATOM 702 C C . MET A 1 92 ? 4.75 1.16 1.97 1 98.31 92 MET A C 1
ATOM 704 O O . MET A 1 92 ? 4.312 0.029 1.752 1 98.31 92 MET A O 1
ATOM 708 N N . SER A 1 93 ? 5.578 1.474 2.943 1 98 93 SER A N 1
ATOM 709 C CA . SER A 1 93 ? 5.906 0.436 3.916 1 98 93 SER A CA 1
ATOM 710 C C . SER A 1 93 ? 4.652 -0.081 4.617 1 98 93 SER A C 1
ATOM 712 O O . SER A 1 93 ? 3.686 0.662 4.801 1 98 93 SER A O 1
ATOM 714 N N . ALA A 1 94 ? 4.676 -1.335 5.055 1 97.94 94 ALA A N 1
ATOM 715 C CA . ALA A 1 94 ? 3.568 -1.909 5.812 1 97.94 94 ALA A CA 1
ATOM 716 C C . ALA A 1 94 ? 3.299 -1.105 7.082 1 97.94 94 ALA A C 1
ATOM 718 O O . ALA A 1 94 ? 2.15 -0.985 7.52 1 97.94 94 ALA A O 1
ATOM 719 N N . GLN A 1 95 ? 4.363 -0.563 7.699 1 96.19 95 GLN A N 1
ATOM 720 C CA . GLN A 1 95 ? 4.219 0.3 8.867 1 96.19 95 GLN A CA 1
ATOM 721 C C . GLN A 1 95 ? 3.348 1.514 8.547 1 96.19 95 GLN A C 1
ATOM 723 O O . GLN A 1 95 ? 2.418 1.828 9.289 1 96.19 95 GLN A O 1
ATOM 728 N N . THR A 1 96 ? 3.721 2.139 7.441 1 98.31 96 THR A N 1
ATOM 729 C CA . THR A 1 96 ? 2.941 3.301 7.027 1 98.31 96 THR A CA 1
ATOM 730 C C . THR A 1 96 ? 1.504 2.9 6.707 1 98.31 96 THR A C 1
ATOM 732 O O . THR A 1 96 ? 0.56 3.578 7.117 1 98.31 96 THR A O 1
ATOM 735 N N . LYS A 1 97 ? 1.369 1.769 5.941 1 98.5 97 LYS A N 1
ATOM 736 C CA . LYS A 1 97 ? 0.032 1.301 5.586 1 98.5 97 LYS A CA 1
ATOM 737 C C . LYS A 1 97 ? -0.788 0.983 6.832 1 98.5 97 LYS A C 1
ATOM 739 O O . LYS A 1 97 ? -2.002 1.189 6.855 1 98.5 97 LYS A O 1
ATOM 744 N N . ALA A 1 98 ? -0.163 0.407 7.832 1 97.75 98 ALA A N 1
ATOM 745 C CA . ALA A 1 98 ? -0.848 0.06 9.078 1 97.75 98 ALA A CA 1
ATOM 746 C C . ALA A 1 98 ? -1.396 1.307 9.766 1 97.75 98 ALA A C 1
ATOM 748 O O . ALA A 1 98 ? -2.418 1.244 10.453 1 97.75 98 ALA A O 1
ATOM 749 N N . PHE A 1 99 ? -0.726 2.457 9.664 1 98.12 99 PHE A N 1
ATOM 750 C CA . PHE A 1 99 ? -1.261 3.699 10.211 1 98.12 99 PHE A CA 1
ATOM 751 C C . PHE A 1 99 ? -2.668 3.959 9.688 1 98.12 99 PHE A C 1
ATOM 753 O O . PHE A 1 99 ? -3.576 4.27 10.461 1 98.12 99 PHE A O 1
ATOM 760 N N . PHE A 1 100 ? -2.816 3.818 8.375 1 97.38 100 PHE A N 1
ATOM 761 C CA . PHE A 1 100 ? -4.117 4.043 7.758 1 97.38 100 PHE A CA 1
ATOM 762 C C . PHE A 1 100 ? -5.121 2.992 8.211 1 97.38 100 PHE A C 1
ATOM 764 O O . PHE A 1 100 ? -6.227 3.326 8.648 1 97.38 100 PHE A O 1
ATOM 771 N N . ASP A 1 101 ? -4.719 1.716 8.125 1 96.94 101 ASP A N 1
ATOM 772 C CA . ASP A 1 101 ? -5.625 0.602 8.383 1 96.94 101 ASP A CA 1
ATOM 773 C C . ASP A 1 101 ? -6.168 0.656 9.805 1 96.94 101 ASP A C 1
ATOM 775 O O . ASP A 1 101 ? -7.355 0.417 10.031 1 96.94 101 ASP A O 1
ATOM 779 N N . ARG A 1 102 ? -5.34 0.98 10.758 1 95.06 102 ARG A N 1
ATOM 780 C CA . ARG A 1 102 ? -5.656 0.909 12.18 1 95.06 102 ARG A CA 1
ATOM 781 C C . ARG A 1 102 ? -6.637 2.008 12.578 1 95.06 102 ARG A C 1
ATOM 783 O O . ARG A 1 102 ? -7.234 1.952 13.656 1 95.06 102 ARG A O 1
ATOM 790 N N . SER A 1 103 ? -6.812 3.02 11.773 1 92.06 103 SER A N 1
ATOM 791 C CA . SER A 1 103 ? -7.754 4.086 12.094 1 92.06 103 SER A CA 1
ATOM 792 C C . SER A 1 103 ? -9.18 3.553 12.203 1 92.06 103 SER A C 1
ATOM 794 O O . SER A 1 103 ? -10.023 4.16 12.867 1 92.06 103 SER A O 1
ATOM 796 N N . PHE A 1 104 ? -9.398 2.414 11.578 1 88.75 104 PHE A N 1
ATOM 797 C CA . PHE A 1 104 ? -10.703 1.779 11.648 1 88.75 104 PHE A CA 1
ATOM 798 C C . PHE A 1 104 ? -11.125 1.554 13.094 1 88.75 104 PHE A C 1
ATOM 800 O O . PHE A 1 104 ? -12.297 1.677 13.438 1 88.75 104 PHE A O 1
ATOM 807 N N . THR A 1 105 ? -10.156 1.313 13.93 1 87.5 105 THR A N 1
ATOM 808 C CA . THR A 1 105 ? -10.406 1.041 15.336 1 87.5 105 THR A CA 1
ATOM 809 C C . THR A 1 105 ? -11.086 2.23 16 1 87.5 105 THR A C 1
ATOM 811 O O . THR A 1 105 ? -11.805 2.068 17 1 87.5 105 THR A O 1
ATOM 814 N N . HIS A 1 106 ? -10.938 3.414 15.477 1 84.5 106 HIS A N 1
ATOM 815 C CA . HIS A 1 106 ? -11.414 4.617 16.156 1 84.5 106 HIS A CA 1
ATOM 816 C C . HIS A 1 106 ? -12.57 5.25 15.383 1 84.5 106 HIS A C 1
ATOM 818 O O . HIS A 1 106 ? -13.43 5.91 15.977 1 84.5 106 HIS A O 1
ATOM 824 N N . TYR A 1 107 ? -12.664 5.125 14.102 1 77.88 107 TYR A N 1
ATOM 825 C CA . TYR A 1 107 ? -13.719 5.863 13.406 1 77.88 107 TYR A CA 1
ATOM 826 C C . TYR A 1 107 ? -14.906 4.965 13.102 1 77.88 107 TYR A C 1
ATOM 828 O O . TYR A 1 107 ? -16.016 5.453 12.844 1 77.88 107 TYR A O 1
ATOM 836 N N . ALA A 1 108 ? -14.789 3.746 12.945 1 67.56 108 ALA A N 1
ATOM 837 C CA . ALA A 1 108 ? -15.922 2.869 12.664 1 67.56 108 ALA A CA 1
ATOM 838 C C . ALA A 1 108 ? -16.109 1.847 13.781 1 67.56 108 ALA A C 1
ATOM 840 O O . ALA A 1 108 ? -17.203 1.3 13.953 1 67.56 108 ALA A O 1
ATOM 841 N N . GLY A 1 109 ? -15.094 1.66 14.555 1 60.66 109 GLY A N 1
ATOM 842 C CA . GLY A 1 109 ? -15.234 0.71 15.648 1 60.66 109 GLY A CA 1
ATOM 843 C C . GLY A 1 109 ? -16.156 1.202 16.75 1 60.66 109 GLY A C 1
ATOM 844 O O . GLY A 1 109 ? -16.953 2.119 16.531 1 60.66 109 GLY A O 1
ATOM 845 N N . THR A 1 110 ? -16.375 0.481 17.797 1 56.5 110 THR A N 1
ATOM 846 C CA . THR A 1 110 ? -17.234 0.694 18.953 1 56.5 110 THR A CA 1
ATOM 847 C C . THR A 1 110 ? -16.75 1.87 19.781 1 56.5 110 THR A C 1
ATOM 849 O O . THR A 1 110 ? -17.125 2.012 20.953 1 56.5 110 THR A O 1
ATOM 852 N N . GLY A 1 111 ? -15.969 2.682 19.031 1 57.06 111 GLY A N 1
ATOM 853 C CA . GLY A 1 111 ? -15.469 3.725 19.906 1 57.06 111 GLY A CA 1
ATOM 854 C C . GLY A 1 111 ? -16.469 4.848 20.125 1 57.06 111 GLY A C 1
ATOM 855 O O . GLY A 1 111 ? -17.422 4.992 19.375 1 57.06 111 GLY A O 1
ATOM 856 N N . PRO A 1 112 ? -16.531 5.543 21.328 1 60.56 112 PRO A N 1
ATOM 857 C CA . PRO A 1 112 ? -17.531 6.488 21.812 1 60.56 112 PRO A CA 1
ATOM 858 C C . PRO A 1 112 ? -17.719 7.699 20.906 1 60.56 112 PRO A C 1
ATOM 860 O O . PRO A 1 112 ? -18.766 8.359 20.938 1 60.56 112 PRO A O 1
ATOM 863 N N . GLU A 1 113 ? -16.828 7.922 19.828 1 74.88 113 GLU A N 1
ATOM 864 C CA . GLU A 1 113 ? -17.047 9.195 19.141 1 74.88 113 GLU A CA 1
ATOM 865 C C . GLU A 1 113 ? -16.672 9.102 17.672 1 74.88 113 GLU A C 1
ATOM 867 O O . GLU A 1 113 ? -16.016 10 17.125 1 74.88 113 GLU A O 1
ATOM 872 N N . PRO A 1 114 ? -17.234 8.203 16.953 1 78.12 114 PRO A N 1
ATOM 873 C CA . PRO A 1 114 ? -16.844 8.023 15.547 1 78.12 114 PRO A CA 1
ATOM 874 C C . PRO A 1 114 ? -17.078 9.273 14.703 1 78.12 114 PRO A C 1
ATOM 876 O O . PRO A 1 114 ? -16.219 9.633 13.883 1 78.12 114 PRO A O 1
ATOM 879 N N . GLU A 1 115 ? -18.188 9.992 14.945 1 81.5 115 GLU A N 1
ATOM 880 C CA . GLU A 1 115 ? -18.5 11.164 14.133 1 81.5 115 GLU A CA 1
ATOM 881 C C . GLU A 1 115 ? -17.516 12.297 14.391 1 81.5 115 GLU A C 1
ATOM 883 O O . GLU A 1 115 ? -17.109 13 13.453 1 81.5 115 GLU A O 1
ATOM 888 N N . ALA A 1 116 ? -17.203 12.414 15.594 1 84.62 116 ALA A N 1
ATOM 889 C CA . ALA A 1 116 ? -16.25 13.453 15.953 1 84.62 116 ALA A CA 1
ATOM 890 C C . ALA A 1 116 ? -14.875 13.156 15.352 1 84.62 116 ALA A C 1
ATOM 892 O O . ALA A 1 116 ? -14.18 14.062 14.883 1 84.62 116 ALA A O 1
ATOM 893 N N . VAL A 1 117 ? -14.477 11.914 15.344 1 88.31 117 VAL A N 1
ATOM 894 C CA . VAL A 1 117 ? -13.203 11.484 14.781 1 88.31 117 VAL A CA 1
ATOM 895 C C . VAL A 1 117 ? -13.188 11.75 13.273 1 88.31 117 VAL A C 1
ATOM 89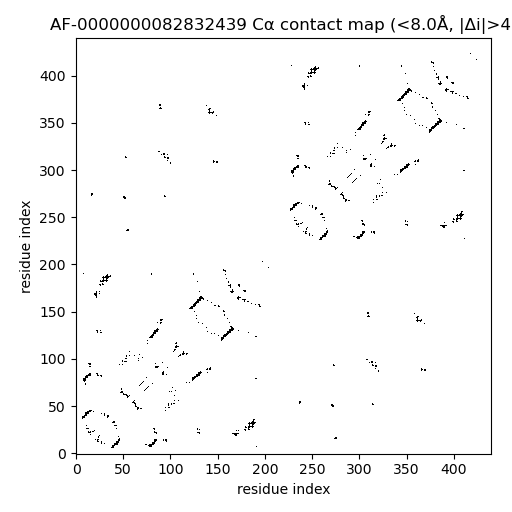7 O O . VAL A 1 117 ? -12.242 12.344 12.758 1 88.31 117 VAL A O 1
ATOM 900 N N . LYS A 1 118 ? -14.242 11.43 12.648 1 87 118 LYS A N 1
ATOM 901 C CA . LYS A 1 118 ? -14.336 11.641 11.211 1 87 118 LYS A CA 1
ATOM 902 C C . LYS A 1 118 ? -14.234 13.125 10.867 1 87 118 LYS A C 1
ATOM 904 O O . LYS A 1 118 ? -13.547 13.5 9.914 1 87 118 LYS A O 1
ATOM 909 N N . ALA A 1 119 ? -14.922 13.898 11.609 1 89.38 119 ALA A N 1
ATOM 910 C CA . ALA A 1 119 ? -14.906 15.336 11.375 1 89.38 119 ALA A CA 1
ATOM 911 C C . ALA A 1 119 ? -13.5 15.906 11.516 1 89.38 119 ALA A C 1
ATOM 913 O O . ALA A 1 119 ? -13.094 16.781 10.742 1 89.38 119 ALA A O 1
ATOM 914 N N . ARG A 1 120 ? -12.797 15.344 12.414 1 91.94 120 ARG A N 1
ATOM 915 C CA . ARG A 1 120 ? -11.461 15.867 12.688 1 91.94 120 ARG A CA 1
ATOM 916 C C . ARG A 1 120 ? -10.438 15.312 11.703 1 91.94 120 ARG A C 1
ATOM 918 O O . ARG A 1 120 ? -9.328 15.828 11.594 1 91.94 120 ARG A O 1
ATOM 925 N N . MET A 1 121 ? -10.773 14.25 11.062 1 92.69 121 MET A N 1
ATOM 926 C CA . MET A 1 121 ? -9.898 13.688 10.031 1 92.69 121 MET A CA 1
ATOM 927 C C . MET A 1 121 ? -9.977 14.5 8.75 1 92.69 121 MET A C 1
ATOM 929 O O . MET A 1 121 ? -9.094 14.414 7.898 1 92.69 121 MET A O 1
ATOM 933 N N . ALA A 1 122 ? -11.023 15.312 8.633 1 94.31 122 ALA A N 1
ATOM 934 C CA . ALA A 1 122 ? -11.328 15.969 7.363 1 94.31 122 ALA A CA 1
ATOM 935 C C . ALA A 1 122 ? -10.602 17.297 7.25 1 94.31 122 ALA A C 1
ATOM 937 O O . ALA A 1 122 ? -10.32 17.953 8.258 1 94.31 122 ALA A O 1
ATOM 938 N N . GLY A 1 123 ? -10.219 17.656 6 1 96.12 123 GLY A N 1
ATOM 939 C CA . GLY A 1 123 ? -9.844 19.031 5.688 1 96.12 123 GLY A CA 1
ATOM 940 C C . GLY A 1 123 ? -8.375 19.312 5.945 1 96.12 123 GLY A C 1
ATOM 941 O O . GLY A 1 123 ? -7.949 20.469 5.934 1 96.12 123 GLY A O 1
ATOM 942 N N . LYS A 1 124 ? -7.609 18.266 6.176 1 97.56 124 LYS A N 1
ATOM 943 C CA . LYS A 1 124 ? -6.184 18.484 6.41 1 97.56 124 LYS A CA 1
ATOM 944 C C . LYS A 1 124 ? -5.441 18.734 5.102 1 97.56 124 LYS A C 1
ATOM 946 O O . LYS A 1 124 ? -5.977 18.469 4.02 1 97.56 124 LYS A O 1
ATOM 951 N N . ARG A 1 125 ? -4.266 19.328 5.238 1 98.31 125 ARG A N 1
ATOM 952 C CA . ARG A 1 125 ? -3.32 19.312 4.129 1 98.31 125 ARG A CA 1
ATOM 953 C C . ARG A 1 125 ? -2.381 18.125 4.215 1 98.31 125 ARG A C 1
ATOM 955 O O . ARG A 1 125 ? -1.89 17.797 5.297 1 98.31 125 ARG A O 1
ATOM 962 N N . LEU A 1 126 ? -2.225 17.422 3.109 1 98.75 126 LEU A N 1
ATOM 963 C CA . LEU A 1 126 ? -1.413 16.203 3.074 1 98.75 126 LEU A CA 1
ATOM 964 C C . LEU A 1 126 ? -0.265 16.344 2.082 1 98.75 126 LEU A C 1
ATOM 966 O O . LEU A 1 126 ? -0.374 17.094 1.103 1 98.75 126 LEU A O 1
ATOM 970 N N . ALA A 1 127 ? 0.793 15.68 2.361 1 98.81 127 ALA A N 1
ATOM 971 C CA . ALA A 1 127 ? 1.889 15.516 1.408 1 98.81 127 ALA A CA 1
ATOM 972 C C . ALA A 1 127 ? 2.57 14.164 1.584 1 98.81 127 ALA A C 1
ATOM 974 O O . ALA A 1 127 ? 2.279 13.43 2.535 1 98.81 127 ALA A O 1
ATOM 975 N N . LEU A 1 128 ? 3.406 13.82 0.594 1 98.81 128 LEU A N 1
ATOM 976 C CA . LEU A 1 128 ? 4.086 12.531 0.544 1 98.81 128 LEU A CA 1
ATOM 977 C C . LEU A 1 128 ? 5.559 12.711 0.193 1 98.81 128 LEU A C 1
ATOM 979 O O . LEU A 1 128 ? 5.902 13.484 -0.699 1 98.81 128 LEU A O 1
ATOM 983 N N . ALA A 1 129 ? 6.402 12.141 0.99 1 98.81 129 ALA A N 1
ATOM 984 C CA . ALA A 1 129 ? 7.82 12.008 0.667 1 98.81 129 ALA A CA 1
ATOM 985 C C . ALA A 1 129 ? 8.227 10.539 0.571 1 98.81 129 ALA A C 1
ATOM 987 O O . ALA A 1 129 ? 8.055 9.781 1.525 1 98.81 129 ALA A O 1
ATOM 988 N N . VAL A 1 130 ? 8.766 10.125 -0.589 1 98.62 130 VAL A N 1
ATOM 989 C CA . VAL A 1 130 ? 9.07 8.719 -0.832 1 98.62 130 VAL A CA 1
ATOM 990 C C . VAL A 1 130 ? 10.555 8.555 -1.151 1 98.62 130 VAL A C 1
ATOM 992 O O . VAL A 1 130 ? 11.102 9.312 -1.96 1 98.62 130 VAL A O 1
ATOM 995 N N . ALA A 1 131 ? 11.211 7.676 -0.475 1 98.06 131 ALA A N 1
ATOM 996 C CA . ALA A 1 131 ? 12.57 7.25 -0.809 1 98.06 131 ALA A CA 1
ATOM 997 C C . ALA A 1 131 ? 12.562 5.895 -1.514 1 98.06 131 ALA A C 1
ATOM 999 O O . ALA A 1 131 ? 11.93 4.949 -1.047 1 98.06 131 ALA A O 1
ATOM 1000 N N . SER A 1 132 ? 13.195 5.797 -2.598 1 97.44 132 SER A N 1
ATOM 1001 C CA . SER A 1 132 ? 13.289 4.551 -3.35 1 97.44 132 SER A CA 1
ATOM 1002 C C . SER A 1 132 ? 14.703 4.32 -3.861 1 97.44 132 SER A C 1
ATOM 1004 O O . SER A 1 132 ? 15.547 5.219 -3.805 1 97.44 132 SER A O 1
ATOM 1006 N N . GLU A 1 133 ? 14.945 3.057 -4.316 1 95.5 133 GLU A N 1
ATOM 1007 C CA . GLU A 1 133 ? 16.203 2.762 -4.988 1 95.5 133 GLU A CA 1
ATOM 1008 C C . GLU A 1 133 ? 16.172 3.213 -6.445 1 95.5 133 GLU A C 1
ATOM 1010 O O . GLU A 1 133 ? 17.219 3.537 -7.023 1 95.5 133 GLU A O 1
ATOM 1015 N N . GLU A 1 134 ? 15.055 3.289 -7.004 1 93.81 134 GLU A N 1
ATOM 1016 C CA . GLU A 1 134 ? 14.906 3.574 -8.43 1 93.81 134 GLU A CA 1
ATOM 1017 C C . GLU A 1 134 ? 14.508 5.031 -8.656 1 93.81 134 GLU A C 1
ATOM 1019 O O . GLU A 1 134 ? 13.867 5.648 -7.809 1 93.81 134 GLU A O 1
ATOM 1024 N N . THR A 1 135 ? 14.844 5.5 -9.898 1 92.94 135 THR A N 1
ATOM 1025 C CA . THR A 1 135 ? 14.586 6.898 -10.219 1 92.94 135 THR A CA 1
ATOM 1026 C C . THR A 1 135 ? 13.445 7.02 -11.227 1 92.94 135 THR A C 1
ATOM 1028 O O . THR A 1 135 ? 12.953 8.117 -11.484 1 92.94 135 THR A O 1
ATOM 1031 N N . TYR A 1 136 ? 13.031 5.883 -11.852 1 91.25 136 TYR A N 1
ATOM 1032 C CA . TYR A 1 136 ? 12.039 6.047 -12.914 1 91.25 136 TYR A CA 1
ATOM 1033 C C . TYR A 1 136 ? 10.719 6.562 -12.359 1 91.25 136 TYR A C 1
ATOM 1035 O O . TYR A 1 136 ? 10.297 6.152 -11.273 1 91.25 136 TYR A O 1
ATOM 1043 N N . PRO A 1 137 ? 10.062 7.445 -12.992 1 85.06 137 PRO A N 1
ATOM 1044 C CA . PRO A 1 137 ? 8.93 8.188 -12.438 1 85.06 137 PRO A CA 1
ATOM 1045 C C . PRO A 1 137 ? 7.746 7.289 -12.086 1 85.06 137 PRO A C 1
ATOM 1047 O O . PRO A 1 137 ? 6.957 7.625 -11.195 1 85.06 137 PRO A O 1
ATOM 1050 N N . GLY A 1 138 ? 7.66 6.168 -12.773 1 92.12 138 GLY A N 1
ATOM 1051 C CA . GLY A 1 138 ? 6.527 5.285 -12.539 1 92.12 138 GLY A CA 1
ATOM 1052 C C . GLY A 1 138 ? 6.625 4.516 -11.234 1 92.12 138 GLY A C 1
ATOM 1053 O O . GLY A 1 138 ? 5.652 3.9 -10.797 1 92.12 138 GLY A O 1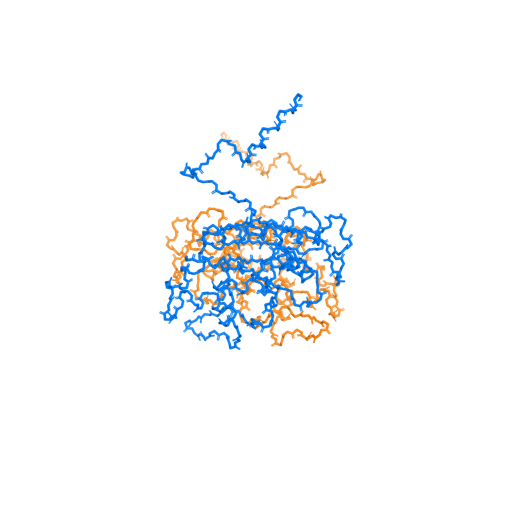
ATOM 1054 N N . ALA A 1 139 ? 7.742 4.672 -10.508 1 94.44 139 ALA A N 1
ATOM 1055 C CA . ALA A 1 139 ? 8.016 3.818 -9.359 1 94.44 139 ALA A CA 1
ATOM 1056 C C . ALA A 1 139 ? 7.039 4.102 -8.219 1 94.44 139 ALA A C 1
ATOM 1058 O O . ALA A 1 139 ? 6.629 3.188 -7.504 1 94.44 139 ALA A O 1
ATOM 1059 N N . ILE A 1 140 ? 6.633 5.398 -8.148 1 96.56 140 ILE A N 1
ATOM 1060 C CA . ILE A 1 140 ? 5.91 5.75 -6.934 1 96.56 140 ILE A CA 1
ATOM 1061 C C . ILE A 1 140 ? 4.445 6.031 -7.27 1 96.56 140 ILE A C 1
ATOM 1063 O O . ILE A 1 140 ? 3.684 6.488 -6.414 1 96.56 140 ILE A O 1
ATOM 1067 N N . LEU A 1 141 ? 3.99 5.711 -8.492 1 96.5 141 LEU A N 1
ATOM 1068 C CA . LEU A 1 141 ? 2.652 6.094 -8.938 1 96.5 141 LEU A CA 1
ATOM 1069 C C . LEU A 1 141 ? 1.585 5.422 -8.078 1 96.5 141 LEU A C 1
ATOM 1071 O O . LEU A 1 141 ? 0.545 6.02 -7.793 1 96.5 141 LEU A O 1
ATOM 1075 N N . GLY A 1 142 ? 1.789 4.191 -7.707 1 97.44 142 GLY A N 1
ATOM 1076 C CA . GLY A 1 142 ? 0.83 3.514 -6.852 1 97.44 142 GLY A CA 1
ATOM 1077 C C . GLY A 1 142 ? 0.65 4.188 -5.504 1 97.44 142 GLY A C 1
ATOM 1078 O O . GLY A 1 142 ? -0.476 4.344 -5.027 1 97.44 142 GLY A O 1
ATOM 1079 N N . VAL A 1 143 ? 1.702 4.633 -4.891 1 97.88 143 VAL A N 1
ATOM 1080 C CA . VAL A 1 143 ? 1.668 5.277 -3.582 1 97.88 143 VAL A CA 1
ATOM 1081 C C . VAL A 1 143 ? 1.017 6.656 -3.701 1 97.88 143 VAL A C 1
ATOM 1083 O O . VAL A 1 143 ? 0.186 7.031 -2.869 1 97.88 143 VAL A O 1
ATOM 1086 N N . VAL A 1 144 ? 1.378 7.395 -4.754 1 97.88 144 VAL A N 1
ATOM 1087 C CA . VAL A 1 144 ? 0.795 8.711 -4.992 1 97.88 144 VAL A CA 1
ATOM 1088 C C . VAL A 1 144 ? -0.718 8.586 -5.16 1 97.88 144 VAL A C 1
ATOM 1090 O O . VAL A 1 144 ? -1.48 9.352 -4.574 1 97.88 144 VAL A O 1
ATOM 1093 N N . HIS A 1 145 ? -1.112 7.613 -5.902 1 97.81 145 HIS A N 1
ATOM 1094 C CA . HIS A 1 145 ? -2.537 7.406 -6.133 1 97.81 145 HIS A CA 1
ATOM 1095 C C . HIS A 1 145 ? -3.27 7.105 -4.828 1 97.81 145 HIS A C 1
ATOM 1097 O O . HIS A 1 145 ? -4.355 7.633 -4.586 1 97.81 145 HIS A O 1
ATOM 1103 N N . GLN A 1 146 ? -2.711 6.227 -4.051 1 97.56 146 GLN A N 1
ATOM 1104 C CA . GLN A 1 146 ? -3.328 5.887 -2.771 1 97.56 146 GLN A CA 1
ATOM 1105 C C . GLN A 1 146 ? -3.547 7.129 -1.916 1 97.56 146 GLN A C 1
ATOM 1107 O O . GLN A 1 146 ? -4.645 7.348 -1.397 1 97.56 146 GLN A O 1
ATOM 1112 N N . VAL A 1 147 ? -2.559 7.996 -1.767 1 98 147 VAL A N 1
ATOM 1113 C CA . VAL A 1 147 ? -2.652 9.18 -0.914 1 98 147 VAL A CA 1
ATOM 1114 C C . VAL A 1 147 ? -3.613 10.188 -1.534 1 98 147 VAL A C 1
ATOM 1116 O O . VAL A 1 147 ? -4.359 10.859 -0.821 1 98 147 VAL A O 1
ATOM 1119 N N . GLN A 1 148 ? -3.594 10.258 -2.826 1 96.88 148 GLN A N 1
ATOM 1120 C CA . GLN A 1 148 ? -4.531 11.133 -3.52 1 96.88 148 GLN A CA 1
ATOM 1121 C C . GLN A 1 148 ? -5.973 10.734 -3.227 1 96.88 148 GLN A C 1
ATOM 1123 O O . GLN A 1 148 ? -6.812 11.594 -2.941 1 96.88 148 GLN A O 1
ATOM 1128 N N . GLU A 1 149 ? -6.289 9.508 -3.328 1 97.38 149 GLU A N 1
ATOM 1129 C CA . GLU A 1 149 ? -7.656 9.062 -3.09 1 97.38 149 GLU A CA 1
ATOM 1130 C C . GLU A 1 149 ? -8.047 9.234 -1.624 1 97.38 149 GLU A C 1
ATOM 1132 O O . GLU A 1 149 ? -9.188 9.57 -1.316 1 97.38 149 GLU A O 1
ATOM 1137 N N . PHE A 1 150 ? -7.098 8.992 -0.737 1 97.06 150 PHE A N 1
ATOM 1138 C CA . PHE A 1 150 ? -7.336 9.273 0.674 1 97.06 150 PHE A CA 1
ATOM 1139 C C . PHE A 1 150 ? -7.66 10.75 0.884 1 97.06 150 PHE A C 1
ATOM 1141 O O . PHE A 1 150 ? -8.594 11.086 1.617 1 97.06 150 PHE A O 1
ATOM 1148 N N . ALA A 1 151 ? -6.883 11.594 0.242 1 97.44 151 ALA A N 1
ATOM 1149 C CA . ALA A 1 151 ? -7.086 13.039 0.344 1 97.44 151 ALA A CA 1
ATOM 1150 C C . ALA A 1 151 ? -8.477 13.438 -0.148 1 97.44 151 ALA A C 1
ATOM 1152 O O . ALA A 1 151 ? -9.18 14.195 0.517 1 97.44 151 ALA A O 1
ATOM 1153 N N . ARG A 1 152 ? -8.859 12.891 -1.253 1 95.19 152 ARG A N 1
ATOM 1154 C CA . ARG A 1 152 ? -10.172 13.203 -1.808 1 95.19 152 ARG A CA 1
ATOM 1155 C C . ARG A 1 152 ? -11.281 12.75 -0.868 1 95.19 152 ARG A C 1
ATOM 1157 O O . ARG A 1 152 ? -12.227 13.5 -0.606 1 95.19 152 ARG A O 1
ATOM 1164 N N . TYR A 1 153 ? -11.109 11.578 -0.333 1 94.25 153 TYR A N 1
ATOM 1165 C CA . TYR A 1 153 ? -12.141 11.023 0.542 1 94.25 153 TYR A CA 1
ATOM 1166 C C . TYR A 1 153 ? -12.273 11.852 1.816 1 94.25 153 TYR A C 1
ATOM 1168 O O . TYR A 1 153 ? -13.383 12.055 2.318 1 94.25 153 TYR A O 1
ATOM 1176 N N . THR A 1 154 ? -11.156 12.336 2.322 1 95.88 154 THR A N 1
ATOM 1177 C CA . THR A 1 154 ? -11.156 13.055 3.594 1 95.88 154 THR A CA 1
ATOM 1178 C C . THR A 1 154 ? -11.203 14.562 3.365 1 95.88 154 THR A C 1
ATOM 1180 O O . THR A 1 154 ? -10.898 15.344 4.27 1 95.88 154 THR A O 1
ATOM 1183 N N . LEU A 1 155 ? -11.422 14.984 2.139 1 95.19 155 LEU A N 1
ATOM 1184 C CA . LEU A 1 155 ? -11.539 16.391 1.778 1 95.19 155 LEU A CA 1
ATOM 1185 C C . LEU A 1 155 ? -10.258 17.141 2.102 1 95.19 155 LEU A C 1
ATOM 1187 O O . LEU A 1 155 ? -10.305 18.297 2.557 1 95.19 155 LEU A O 1
ATOM 1191 N N . ALA A 1 156 ? -9.141 16.438 1.964 1 97 156 ALA A N 1
ATOM 1192 C CA . ALA A 1 156 ? -7.82 17.016 2.232 1 97 156 ALA A CA 1
ATOM 1193 C C . ALA A 1 156 ? -7.215 17.609 0.965 1 97 156 ALA A C 1
ATOM 1195 O O . ALA A 1 156 ? -7.598 17.234 -0.147 1 97 156 ALA A O 1
ATOM 1196 N N . ASP A 1 157 ? -6.309 18.594 1.121 1 97.44 157 ASP A N 1
ATOM 1197 C CA . ASP A 1 157 ? -5.465 19.094 0.045 1 97.44 157 ASP A CA 1
ATOM 1198 C C . ASP A 1 157 ? -4.148 18.328 -0.029 1 97.44 157 ASP A C 1
ATOM 1200 O O . ASP A 1 157 ? -3.346 18.359 0.908 1 97.44 157 ASP A O 1
ATOM 1204 N N . PHE A 1 158 ? -3.943 17.562 -1.072 1 98.25 158 PHE A N 1
ATOM 1205 C CA . PHE A 1 158 ? -2.682 16.875 -1.316 1 98.25 158 PHE A CA 1
ATOM 1206 C C . PHE A 1 158 ? -1.677 17.812 -1.982 1 98.25 158 PHE A C 1
ATOM 1208 O O . PHE A 1 158 ? -1.616 17.891 -3.211 1 98.25 158 PHE A O 1
ATOM 1215 N N . VAL A 1 159 ? -0.775 18.453 -1.233 1 98 159 VAL A N 1
ATOM 1216 C CA . VAL A 1 159 ? -0.166 19.703 -1.646 1 98 159 VAL A CA 1
ATOM 1217 C C . VAL A 1 159 ? 1.237 19.453 -2.189 1 98 159 VAL A C 1
ATOM 1219 O O . VAL A 1 159 ? 1.914 20.375 -2.641 1 98 159 VAL A O 1
ATOM 1222 N N . GLY A 1 160 ? 1.659 18.125 -2.133 1 97.62 160 GLY A N 1
ATOM 1223 C CA . GLY A 1 160 ? 2.986 17.922 -2.688 1 97.62 160 GLY A CA 1
ATOM 1224 C C . GLY A 1 160 ? 3.469 16.484 -2.551 1 97.62 160 GLY A C 1
ATOM 1225 O O . GLY A 1 160 ? 3.01 15.758 -1.674 1 97.62 160 GLY A O 1
ATOM 1226 N N . VAL A 1 161 ? 4.398 16.109 -3.482 1 98.38 161 VAL A N 1
ATOM 1227 C CA . VAL A 1 161 ? 5.121 14.844 -3.479 1 98.38 161 VAL A CA 1
ATOM 1228 C C . VAL A 1 161 ? 6.613 15.094 -3.68 1 98.38 161 VAL A C 1
ATOM 1230 O O . VAL A 1 161 ? 7.008 15.836 -4.586 1 98.38 161 VAL A O 1
ATOM 1233 N N . VAL A 1 162 ? 7.406 14.578 -2.793 1 98.38 162 VAL A N 1
ATOM 1234 C CA . VAL A 1 162 ? 8.859 14.562 -2.967 1 98.38 162 VAL A CA 1
ATOM 1235 C C . VAL A 1 162 ? 9.344 13.125 -3.129 1 98.38 162 VAL A C 1
ATOM 1237 O O . VAL A 1 162 ? 8.969 12.25 -2.348 1 98.38 162 VAL A O 1
ATOM 1240 N N . HIS A 1 163 ? 10.039 12.859 -4.18 1 98.31 163 HIS A N 1
ATOM 1241 C CA . HIS A 1 163 ? 10.617 11.555 -4.457 1 98.31 163 HIS A CA 1
ATOM 1242 C C . HIS A 1 163 ? 12.141 11.633 -4.512 1 98.31 163 HIS A C 1
ATOM 1244 O O . HIS A 1 163 ? 12.703 12.484 -5.211 1 98.31 163 HIS A O 1
ATOM 1250 N N . GLY A 1 164 ? 12.797 10.836 -3.678 1 97.69 164 GLY A N 1
ATOM 1251 C CA . GLY A 1 164 ? 14.25 10.758 -3.697 1 97.69 164 GLY A CA 1
ATOM 1252 C C . GLY A 1 164 ? 14.773 9.344 -3.861 1 97.69 164 GLY A C 1
ATOM 1253 O O . GLY A 1 164 ? 14.078 8.383 -3.539 1 97.69 164 GLY A O 1
ATOM 1254 N N . ALA A 1 165 ? 16.016 9.242 -4.359 1 97.12 165 ALA A N 1
ATOM 1255 C CA . ALA A 1 165 ? 16.625 7.938 -4.602 1 97.12 165 ALA A CA 1
ATOM 1256 C C . ALA A 1 165 ? 17.797 7.691 -3.654 1 97.12 165 ALA A C 1
ATOM 1258 O O . ALA A 1 165 ? 18.672 8.547 -3.512 1 97.12 165 ALA A O 1
ATOM 1259 N N . GLY A 1 166 ? 17.719 6.602 -2.92 1 95.69 166 GLY A N 1
ATOM 1260 C CA . GLY A 1 166 ? 18.75 6.137 -2.021 1 95.69 166 GLY A CA 1
ATOM 1261 C C . GLY A 1 166 ? 18.438 4.797 -1.382 1 95.69 166 GLY A C 1
ATOM 1262 O O . GLY A 1 166 ? 17.281 4.504 -1.082 1 95.69 166 GLY A O 1
ATOM 1263 N N . ASN A 1 167 ? 19.438 3.994 -1.198 1 92.12 167 ASN A N 1
ATOM 1264 C CA . ASN A 1 167 ? 19.281 2.707 -0.529 1 92.12 167 ASN A CA 1
ATOM 1265 C C . ASN A 1 167 ? 20.031 2.67 0.799 1 92.12 167 ASN A C 1
ATOM 1267 O O . ASN A 1 167 ? 19.422 2.48 1.854 1 92.12 167 ASN A O 1
ATOM 1271 N N . SER A 1 168 ? 21.297 2.951 0.693 1 92.12 168 SER A N 1
ATOM 1272 C CA . SER A 1 168 ? 22.078 3.02 1.922 1 92.12 168 SER A CA 1
ATOM 1273 C C . SER A 1 168 ? 21.672 4.211 2.777 1 92.12 168 SER A C 1
ATOM 1275 O O . SER A 1 168 ? 21.109 5.188 2.266 1 92.12 168 SER A O 1
ATOM 1277 N N . ARG A 1 169 ? 21.922 4.027 4.109 1 93.06 169 ARG A N 1
ATOM 1278 C CA . ARG A 1 169 ? 21.578 5.102 5.031 1 93.06 169 ARG A CA 1
ATOM 1279 C C . ARG A 1 169 ? 22.188 6.43 4.582 1 93.06 169 ARG A C 1
ATOM 1281 O O . ARG A 1 169 ? 23.391 6.527 4.383 1 93.06 169 ARG A O 1
ATOM 1288 N N . GLY A 1 170 ? 21.312 7.391 4.379 1 92.62 170 GLY A N 1
ATOM 1289 C CA . GLY A 1 170 ? 21.734 8.742 4.062 1 92.62 170 GLY A CA 1
ATOM 1290 C C . GLY A 1 170 ? 22.125 8.922 2.605 1 92.62 170 GLY A C 1
ATOM 1291 O O . GLY A 1 170 ? 22.453 10.031 2.174 1 92.62 170 GLY A O 1
ATOM 1292 N N . GLU A 1 171 ? 22.062 7.879 1.794 1 96.25 171 GLU A N 1
ATOM 1293 C CA . GLU A 1 171 ? 22.484 7.918 0.398 1 96.25 171 GLU A CA 1
ATOM 1294 C C . GLU A 1 171 ? 21.672 8.93 -0.4 1 96.25 171 GLU A C 1
ATOM 1296 O O . GLU A 1 171 ? 22.141 9.461 -1.406 1 96.25 171 GLU A O 1
ATOM 1301 N N . ILE A 1 172 ? 20.531 9.273 0.088 1 97.06 172 ILE A N 1
ATOM 1302 C CA . ILE A 1 172 ? 19.594 10.141 -0.615 1 97.06 172 ILE A CA 1
ATOM 1303 C C . ILE A 1 172 ? 20.203 11.531 -0.768 1 97.06 172 ILE A C 1
ATOM 1305 O O . ILE A 1 172 ? 19.797 12.297 -1.653 1 97.06 172 ILE A O 1
ATOM 1309 N N . ALA A 1 173 ? 21.094 11.898 0.04 1 97.19 173 ALA A N 1
ATOM 1310 C CA . ALA A 1 173 ? 21.766 13.195 -0.045 1 97.19 173 ALA A CA 1
ATOM 1311 C C . ALA A 1 173 ? 22.578 13.305 -1.335 1 97.19 173 ALA A C 1
ATOM 1313 O O . ALA A 1 173 ? 22.891 14.414 -1.784 1 97.19 173 ALA A O 1
ATOM 1314 N N . ALA A 1 174 ? 22.891 12.156 -1.894 1 96.69 174 ALA A N 1
ATOM 1315 C CA . ALA A 1 174 ? 23.719 12.133 -3.1 1 96.69 174 ALA A CA 1
ATOM 1316 C C . ALA A 1 174 ? 22.844 12.227 -4.355 1 96.69 174 ALA A C 1
ATOM 1318 O O . ALA A 1 174 ? 23.375 12.367 -5.465 1 96.69 174 ALA A O 1
ATOM 1319 N N . ASP A 1 175 ? 21.578 12.086 -4.188 1 96.31 175 ASP A N 1
ATOM 1320 C CA . ASP A 1 175 ? 20.688 12.219 -5.332 1 96.31 175 ASP A CA 1
ATOM 1321 C C . ASP A 1 175 ? 20.812 13.602 -5.969 1 96.31 175 ASP A C 1
ATOM 1323 O O . ASP A 1 175 ? 20.516 14.609 -5.328 1 96.31 175 ASP A O 1
ATOM 1327 N N . PRO A 1 176 ? 21.188 13.688 -7.289 1 94.12 176 PRO A N 1
ATOM 1328 C CA . PRO A 1 176 ? 21.438 14.984 -7.914 1 94.12 176 PRO A CA 1
ATOM 1329 C C . PRO A 1 176 ? 20.172 15.812 -8.094 1 94.12 176 PRO A C 1
ATOM 1331 O O . PRO A 1 176 ? 20.25 17.016 -8.367 1 94.12 176 PRO A O 1
ATOM 1334 N N . ARG A 1 177 ? 19.016 15.227 -7.941 1 94.38 177 ARG A N 1
ATOM 1335 C CA . ARG A 1 177 ? 17.766 15.961 -8.016 1 94.38 177 ARG A CA 1
ATOM 1336 C C . ARG A 1 177 ? 17.5 16.734 -6.734 1 94.38 177 ARG A C 1
ATOM 1338 O O . ARG A 1 177 ? 16.531 17.484 -6.645 1 94.38 177 ARG A O 1
ATOM 1345 N N . ASN A 1 178 ? 18.25 16.531 -5.719 1 97 178 ASN A N 1
ATOM 1346 C CA . ASN A 1 178 ? 18.234 17.234 -4.434 1 97 178 ASN A CA 1
ATOM 1347 C C . ASN A 1 178 ? 16.906 17.094 -3.725 1 97 178 ASN A C 1
ATOM 1349 O O . ASN A 1 178 ? 16.25 18.094 -3.42 1 97 178 ASN A O 1
ATOM 1353 N N . PRO A 1 179 ? 16.516 15.859 -3.459 1 98.25 179 PRO A N 1
ATOM 1354 C CA . PRO A 1 179 ? 15.234 15.648 -2.797 1 98.25 179 PRO A CA 1
ATOM 1355 C C . PRO A 1 179 ? 15.195 16.234 -1.385 1 98.25 179 PRO A C 1
ATOM 1357 O O . PRO A 1 179 ? 14.117 16.578 -0.884 1 98.25 179 PRO A O 1
ATOM 1360 N N . LEU A 1 180 ? 16.297 16.359 -0.753 1 98.69 180 LEU A N 1
ATOM 1361 C CA . LEU A 1 180 ? 16.312 16.938 0.587 1 98.69 180 LEU A CA 1
ATOM 1362 C C . LEU A 1 180 ? 15.938 18.406 0.545 1 98.69 180 LEU A C 1
ATOM 1364 O O . LEU A 1 180 ? 15.18 18.891 1.394 1 98.69 180 LEU A O 1
ATOM 1368 N N . LEU A 1 181 ? 16.391 19.109 -0.392 1 98.25 181 LEU A N 1
ATOM 1369 C CA . LEU A 1 181 ? 16 20.5 -0.561 1 98.25 181 LEU A CA 1
ATOM 1370 C C . LEU A 1 181 ? 14.523 20.609 -0.927 1 98.25 181 LEU A C 1
ATOM 1372 O O . LEU A 1 181 ? 13.82 21.484 -0.435 1 98.25 181 LEU A O 1
ATOM 1376 N N . ALA A 1 182 ? 14.117 19.766 -1.784 1 98.56 182 ALA A N 1
ATOM 1377 C CA . ALA A 1 182 ? 12.711 19.75 -2.166 1 98.56 182 ALA A CA 1
ATOM 1378 C C . ALA A 1 182 ? 11.812 19.516 -0.951 1 98.56 182 ALA A C 1
ATOM 1380 O O . ALA A 1 182 ? 10.773 20.156 -0.81 1 98.56 182 ALA A O 1
ATOM 1381 N N . ALA A 1 183 ? 12.227 18.578 -0.095 1 98.81 183 ALA A N 1
ATOM 1382 C CA . ALA A 1 183 ? 11.469 18.297 1.118 1 98.81 183 ALA A CA 1
ATOM 1383 C C . ALA A 1 183 ? 11.461 19.5 2.053 1 98.81 183 ALA A C 1
ATOM 1385 O O . ALA A 1 183 ? 10.43 19.828 2.652 1 98.81 183 ALA A O 1
ATOM 1386 N N . GLU A 1 184 ? 12.562 20.109 2.186 1 98.81 184 GLU A N 1
ATOM 1387 C CA . GLU A 1 184 ? 12.648 21.312 3.008 1 98.81 184 GLU A CA 1
ATOM 1388 C C . GLU A 1 184 ? 11.734 22.406 2.479 1 98.81 184 GLU A C 1
ATOM 1390 O O . GLU A 1 184 ? 11.031 23.062 3.25 1 98.81 184 GLU A O 1
ATOM 1395 N N . THR A 1 185 ? 11.766 22.609 1.206 1 98.5 185 THR A N 1
ATOM 1396 C CA . THR A 1 185 ? 10.906 23.609 0.567 1 98.5 185 THR A CA 1
ATOM 1397 C C . THR A 1 185 ? 9.438 23.266 0.776 1 98.5 185 THR A C 1
ATOM 1399 O O . THR A 1 185 ? 8.625 24.125 1.101 1 98.5 185 THR A O 1
ATOM 1402 N N . LEU A 1 186 ? 9.117 22.031 0.623 1 98.62 186 LEU A N 1
ATOM 1403 C CA . LEU A 1 186 ? 7.754 21.578 0.882 1 98.62 186 LEU A CA 1
ATOM 1404 C C . LEU A 1 186 ? 7.336 21.906 2.311 1 98.62 186 LEU A C 1
ATOM 1406 O O . LEU A 1 186 ? 6.234 22.422 2.535 1 98.62 186 LEU A O 1
ATOM 1410 N N . GLY A 1 187 ? 8.203 21.594 3.26 1 98.69 187 GLY A N 1
ATOM 1411 C CA . GLY A 1 187 ? 7.922 21.938 4.645 1 98.69 187 GLY A CA 1
ATOM 1412 C C . GLY A 1 187 ? 7.664 23.422 4.848 1 98.69 187 GLY A C 1
ATOM 1413 O O . GLY A 1 187 ? 6.707 23.797 5.527 1 98.69 187 GLY A O 1
ATOM 1414 N N . ALA A 1 188 ? 8.43 24.219 4.227 1 98.38 188 ALA A N 1
ATOM 1415 C CA . ALA A 1 188 ? 8.328 25.672 4.383 1 98.38 188 ALA A CA 1
ATOM 1416 C C . ALA A 1 188 ? 7.023 26.203 3.795 1 98.38 188 ALA A C 1
ATOM 1418 O O . ALA A 1 188 ? 6.43 27.141 4.332 1 98.38 188 ALA A O 1
ATOM 1419 N N . GLU A 1 189 ? 6.648 25.594 2.75 1 97.88 189 GLU A N 1
ATOM 1420 C CA . GLU A 1 189 ? 5.496 26.094 2.002 1 97.88 189 GLU A CA 1
ATOM 1421 C C . GLU A 1 189 ? 4.25 25.25 2.283 1 97.88 189 GLU A C 1
ATOM 1423 O O . GLU A 1 189 ? 3.23 25.406 1.606 1 97.88 189 GLU A O 1
ATOM 1428 N N . PHE A 1 190 ? 4.281 24.344 3.264 1 98.19 190 PHE A N 1
ATOM 1429 C CA . PHE A 1 190 ? 3.289 23.297 3.441 1 98.19 190 PHE A CA 1
ATOM 1430 C C . PHE A 1 190 ? 1.887 23.891 3.535 1 98.19 190 PHE A C 1
ATOM 1432 O O . PHE A 1 190 ? 0.94 23.344 2.963 1 98.19 190 PHE A O 1
ATOM 1439 N N . PHE A 1 191 ? 1.737 25 4.199 1 97.69 191 PHE A N 1
ATOM 1440 C CA . PHE A 1 191 ? 0.41 25.531 4.484 1 97.69 191 PHE A CA 1
ATOM 1441 C C . PHE A 1 191 ? 0.077 26.688 3.539 1 97.69 191 PHE A C 1
ATOM 1443 O O . PHE A 1 191 ? -1.006 27.266 3.623 1 97.69 191 PHE A O 1
ATOM 1450 N N . THR A 1 192 ? 0.967 26.984 2.582 1 95.81 192 THR A N 1
ATOM 1451 C CA . THR A 1 192 ? 0.705 28.094 1.671 1 95.81 192 THR A CA 1
ATOM 1452 C C . THR A 1 192 ? 0.668 27.609 0.224 1 95.81 192 THR A C 1
ATOM 1454 O O . THR A 1 192 ? 0.225 28.328 -0.668 1 95.81 192 THR A O 1
ATOM 1457 N N . ARG A 1 193 ? 1.047 26.375 -0.03 1 95.06 193 ARG A N 1
ATOM 1458 C CA . ARG A 1 193 ? 1.038 25.844 -1.391 1 95.06 193 ARG A CA 1
ATOM 1459 C C . ARG A 1 193 ? -0.377 25.812 -1.956 1 95.06 193 ARG A C 1
ATOM 1461 O O . ARG A 1 193 ? -1.317 25.406 -1.266 1 95.06 193 ARG A O 1
ATOM 1468 N N . LYS A 1 194 ? -0.437 26.234 -3.133 1 92 194 LYS A N 1
ATOM 1469 C CA . LYS A 1 194 ? -1.711 26.125 -3.84 1 92 194 LYS A CA 1
ATOM 1470 C C . LYS A 1 194 ? -2.033 24.688 -4.184 1 92 194 LYS A C 1
ATOM 1472 O O . LYS A 1 194 ? -1.148 23.922 -4.578 1 92 194 LYS A O 1
ATOM 1477 N N . TYR A 1 195 ? -3.244 24.297 -4.008 1 93.25 195 TYR A N 1
ATOM 1478 C CA . TYR A 1 195 ? -3.748 22.984 -4.41 1 93.25 195 TYR A CA 1
ATOM 1479 C C . TYR A 1 195 ? -5.066 23.125 -5.164 1 93.25 195 TYR A C 1
ATOM 1481 O O . TYR A 1 195 ? -5.926 23.922 -4.789 1 93.25 195 TYR A O 1
ATOM 1489 N N . SER A 1 196 ? -5.184 22.422 -6.32 1 90.81 196 SER A N 1
ATOM 1490 C CA . SER A 1 196 ? -6.445 22.375 -7.055 1 90.81 196 SER A CA 1
ATOM 1491 C C . SER A 1 196 ? -6.824 20.938 -7.418 1 90.81 196 SER A C 1
ATOM 1493 O O . SER A 1 196 ? -5.969 20.156 -7.828 1 90.81 196 SER A O 1
ATOM 1495 N N . ASP A 1 197 ? -8.031 20.484 -7.219 1 90.25 197 ASP A N 1
ATOM 1496 C CA . ASP A 1 197 ? -8.734 19.281 -7.664 1 90.25 197 ASP A CA 1
ATOM 1497 C C . ASP A 1 197 ? -10.156 19.609 -8.094 1 90.25 197 ASP A C 1
ATOM 1499 O O . ASP A 1 197 ? -11.094 19.469 -7.309 1 90.25 197 ASP A O 1
ATOM 1503 N N . TYR A 1 198 ? -10.328 20.031 -9.359 1 87.56 198 TYR A N 1
ATOM 1504 C CA . TYR A 1 198 ? -11.539 20.688 -9.836 1 87.56 198 TYR A CA 1
ATOM 1505 C C . TYR A 1 198 ? -12.656 19.672 -10.07 1 87.56 198 TYR A C 1
ATOM 1507 O O . TYR A 1 198 ? -12.398 18.562 -10.57 1 87.56 198 TYR A O 1
ATOM 1515 N N . ARG A 1 199 ? -13.797 19.984 -9.609 1 88.38 199 ARG A N 1
ATOM 1516 C CA . ARG A 1 199 ? -15.055 19.422 -10.07 1 88.38 199 ARG A CA 1
ATOM 1517 C C . ARG A 1 199 ? -15.867 20.453 -10.852 1 88.38 199 ARG A C 1
ATOM 1519 O O . ARG A 1 199 ? -15.508 21.625 -10.898 1 88.38 199 ARG A O 1
ATOM 1526 N N . LEU A 1 200 ? -16.938 19.969 -11.508 1 89.06 200 LEU A N 1
ATOM 1527 C CA . LEU A 1 200 ? -17.703 20.812 -12.414 1 89.06 200 LEU A CA 1
ATOM 1528 C C . LEU A 1 200 ? -18.141 22.094 -11.727 1 89.06 200 LEU A C 1
ATOM 1530 O O . LEU A 1 200 ? -18.125 23.172 -12.328 1 89.06 200 LEU A O 1
ATOM 1534 N N . GLU A 1 201 ? -18.359 21.938 -10.406 1 89.38 201 GLU A N 1
ATOM 1535 C CA . GLU A 1 201 ? -18.938 23.078 -9.695 1 89.38 201 GLU A CA 1
ATOM 1536 C C . GLU A 1 201 ? -17.875 23.844 -8.914 1 89.38 201 GLU A C 1
ATOM 1538 O O . GLU A 1 201 ? -18.156 24.859 -8.289 1 89.38 201 GLU A O 1
ATOM 1543 N N . THR A 1 202 ? -16.641 23.391 -9.055 1 88.94 202 THR A N 1
ATOM 1544 C CA . THR A 1 202 ? -15.578 24.094 -8.344 1 88.94 202 THR A CA 1
ATOM 1545 C C . THR A 1 202 ? -15.398 25.5 -8.906 1 88.94 202 THR A C 1
ATOM 1547 O O . THR A 1 202 ? -15.133 25.672 -10.102 1 88.94 202 THR A O 1
ATOM 1550 N N . PRO A 1 203 ? -15.617 26.484 -8.117 1 86.06 203 PRO A N 1
ATOM 1551 C CA . PRO A 1 203 ? -15.312 27.828 -8.617 1 86.06 203 PRO A CA 1
ATOM 1552 C C . PRO A 1 203 ? -13.836 28 -8.969 1 86.06 203 PRO A C 1
ATOM 1554 O O . PRO A 1 203 ? -12.961 27.562 -8.227 1 86.06 203 PRO A O 1
ATOM 1557 N N . ARG A 1 204 ? -13.578 28.375 -10.047 1 82.25 204 ARG A N 1
ATOM 1558 C CA . ARG A 1 204 ? -12.172 28.562 -10.398 1 82.25 204 ARG A CA 1
ATOM 1559 C C . ARG A 1 204 ? -11.984 29.781 -11.297 1 82.25 204 ARG A C 1
ATOM 1561 O O . ARG A 1 204 ? -12.867 30.125 -12.086 1 82.25 204 ARG A O 1
ATOM 1568 N N . SER A 1 205 ? -10.883 30.469 -10.992 1 80.88 205 SER A N 1
ATOM 1569 C CA . SER A 1 205 ? -10.461 31.594 -11.805 1 80.88 205 SER A CA 1
ATOM 1570 C C . SER A 1 205 ? -9.961 31.156 -13.172 1 80.88 205 SER A C 1
ATOM 1572 O O . SER A 1 205 ? -9.516 30.016 -13.328 1 80.88 205 SER A O 1
ATOM 1574 N N . HIS A 1 206 ? -10.109 32.219 -14.055 1 81.56 206 HIS A N 1
ATOM 1575 C CA . HIS A 1 206 ? -9.547 31.953 -15.383 1 81.56 206 HIS A CA 1
ATOM 1576 C C . HIS A 1 206 ? -8.031 31.812 -15.312 1 81.56 206 HIS A C 1
ATOM 1578 O O . HIS A 1 206 ? -7.441 31.047 -16.094 1 81.56 206 HIS A O 1
ATOM 1584 N N . ASN A 1 207 ? -7.473 32.625 -14.289 1 82.94 207 ASN A N 1
ATOM 1585 C CA . ASN A 1 207 ? -6.031 32.531 -14.094 1 82.94 207 ASN A CA 1
ATOM 1586 C C . ASN A 1 207 ? -5.688 31.594 -12.938 1 82.94 207 ASN A C 1
ATOM 1588 O O . ASN A 1 207 ? -6.312 31.672 -11.875 1 82.94 207 ASN A O 1
ATOM 1592 N N . VAL A 1 208 ? -4.734 30.734 -13.227 1 83.75 208 VAL A N 1
ATOM 1593 C CA . VAL A 1 208 ? -4.293 29.797 -12.195 1 83.75 208 VAL A CA 1
ATOM 1594 C C . VAL A 1 208 ? -3.48 30.531 -11.133 1 83.75 208 VAL A C 1
ATOM 1596 O O . VAL A 1 208 ? -3.605 30.25 -9.945 1 83.75 208 VAL A O 1
ATOM 1599 N N . TRP A 1 209 ? -2.66 31.484 -11.547 1 85.44 209 TRP A N 1
ATOM 1600 C CA . TRP A 1 209 ? -1.766 32.219 -10.656 1 85.44 209 TRP A CA 1
ATOM 1601 C C . TRP A 1 209 ? -2.094 33.719 -10.672 1 85.44 209 TRP A C 1
ATOM 1603 O O . TRP A 1 209 ? -2.58 34.25 -11.672 1 85.44 209 TRP A O 1
ATOM 1613 N N . ALA A 1 210 ? -1.933 34.312 -9.492 1 76.56 210 ALA A N 1
ATOM 1614 C CA . ALA A 1 210 ? -2.158 35.75 -9.414 1 76.56 210 ALA A CA 1
ATOM 1615 C C . ALA A 1 210 ? -1.293 36.5 -10.422 1 76.56 210 ALA A C 1
ATOM 1617 O O . ALA A 1 210 ? -0.142 36.125 -10.664 1 76.56 210 ALA A O 1
ATOM 1618 N N . SER A 1 211 ? -1.976 37.312 -11.234 1 71.56 211 SER A N 1
ATOM 1619 C CA . SER A 1 211 ? -1.236 38.156 -12.156 1 71.56 211 SER A CA 1
ATOM 1620 C C . SER A 1 211 ? -0.185 39 -11.414 1 71.56 211 SER A C 1
ATOM 1622 O O . SER A 1 211 ? -0.431 39.469 -10.305 1 71.56 211 SER A O 1
ATOM 1624 N N . PRO A 1 212 ? 1.061 38.781 -11.797 1 68.06 212 PRO A N 1
ATOM 1625 C CA . PRO A 1 212 ? 2.053 39.625 -11.141 1 68.06 212 PRO A CA 1
ATOM 1626 C C . PRO A 1 212 ? 1.601 41.094 -11.031 1 68.06 212 PRO A C 1
ATOM 1628 O O . PRO A 1 212 ? 0.833 41.562 -11.875 1 68.06 212 PRO A O 1
ATOM 1631 N N . PRO A 1 213 ? 1.609 41.625 -9.875 1 65.44 213 PRO A N 1
ATOM 1632 C CA . PRO A 1 213 ? 1.254 43.031 -9.797 1 65.44 213 PRO A CA 1
ATOM 1633 C C . PRO A 1 213 ? 1.831 43.844 -10.945 1 65.44 213 PRO A C 1
ATOM 1635 O O . PRO A 1 213 ? 2.904 43.531 -11.461 1 65.44 213 PRO A O 1
ATOM 1638 N N . PRO A 1 214 ? 0.903 44.562 -11.664 1 61.91 214 PRO A N 1
ATOM 1639 C CA . PRO A 1 214 ? 1.444 45.406 -12.742 1 61.91 214 PRO A CA 1
ATOM 1640 C C . PRO A 1 214 ? 2.744 46.094 -12.352 1 61.91 214 PRO A C 1
ATOM 1642 O O . PRO A 1 214 ? 2.939 46.438 -11.18 1 61.91 214 PRO A O 1
ATOM 1645 N N . ALA A 1 215 ? 3.797 45.75 -13.062 1 62.09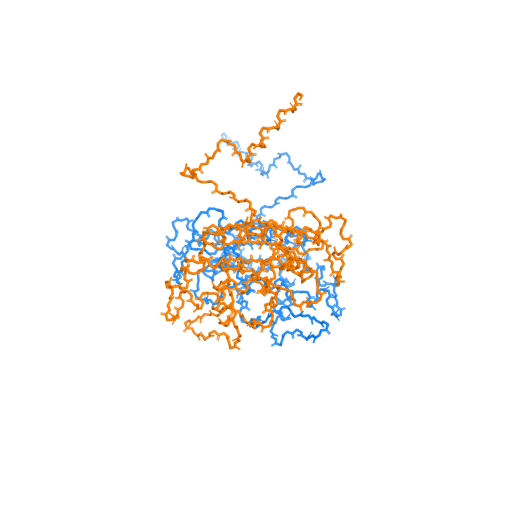 215 ALA A N 1
ATOM 1646 C CA . ALA A 1 215 ? 5.086 46.406 -12.859 1 62.09 215 ALA A CA 1
ATOM 1647 C C . ALA A 1 215 ? 4.906 47.875 -12.539 1 62.09 215 ALA A C 1
ATOM 1649 O O . ALA A 1 215 ? 4.098 48.562 -13.172 1 62.09 215 ALA A O 1
ATOM 1650 N N . ALA A 1 216 ? 5.219 48.312 -11.344 1 63.91 216 ALA A N 1
ATOM 1651 C CA . ALA A 1 216 ? 5.211 49.719 -11.023 1 63.91 216 ALA A CA 1
ATOM 1652 C C . ALA A 1 216 ? 5.723 50.562 -12.203 1 63.91 216 ALA A C 1
ATOM 1654 O O . ALA A 1 216 ? 6.758 50.219 -12.789 1 63.91 216 ALA A O 1
ATOM 1655 N N . ALA A 1 217 ? 4.883 51.312 -12.93 1 61.5 217 ALA A N 1
ATOM 1656 C CA . ALA A 1 217 ? 5.293 52.219 -14 1 61.5 217 ALA A CA 1
ATOM 1657 C C . ALA A 1 217 ? 6.598 52.906 -13.648 1 61.5 217 ALA A C 1
ATOM 1659 O O . ALA A 1 217 ? 6.785 53.375 -12.523 1 61.5 217 ALA A O 1
ATOM 1660 N N . PRO A 1 218 ? 7.617 52.75 -14.453 1 57.09 218 PRO A N 1
ATOM 1661 C CA . PRO A 1 218 ? 8.812 53.5 -14.109 1 57.09 218 PRO A CA 1
ATOM 1662 C C . PRO A 1 218 ? 8.484 54.938 -13.68 1 57.09 218 PRO A C 1
ATOM 1664 O O . PRO A 1 218 ? 7.582 55.562 -14.234 1 57.09 218 PRO A O 1
ATOM 1667 N N . ARG A 1 219 ? 8.578 55.219 -12.359 1 56.91 219 ARG A N 1
ATOM 1668 C CA . ARG A 1 219 ? 8.523 56.625 -12.047 1 56.91 219 ARG A CA 1
ATOM 1669 C C . ARG A 1 219 ? 9.297 57.469 -13.078 1 56.91 219 ARG A C 1
ATOM 1671 O O . ARG A 1 219 ? 10.438 57.125 -13.414 1 56.91 219 ARG A O 1
ATOM 1678 N N . GLY A 1 220 ? 8.688 58.156 -14.008 1 42.06 220 GLY A N 1
ATOM 1679 C CA . GLY A 1 220 ? 9.367 59.188 -14.781 1 42.06 220 GLY A CA 1
ATOM 1680 C C . GLY A 1 220 ? 10.227 60.094 -13.922 1 42.06 220 GLY A C 1
ATOM 1681 O O . GLY A 1 220 ? 9.977 60.25 -12.727 1 42.06 220 GLY A O 1
ATOM 1682 N N . MET B 1 1 ? 9.695 -41.938 -21.609 1 31.22 1 MET B N 1
ATOM 1683 C CA . MET B 1 1 ? 9.961 -41.094 -20.453 1 31.22 1 MET B CA 1
ATOM 1684 C C . MET B 1 1 ? 8.734 -40.25 -20.094 1 31.22 1 MET B C 1
ATOM 1686 O O . MET B 1 1 ? 8.273 -39.438 -20.906 1 31.22 1 MET B O 1
ATOM 1690 N N . ASN B 1 2 ? 7.609 -40.75 -19.562 1 35.88 2 ASN B N 1
ATOM 1691 C CA . ASN B 1 2 ? 6.316 -40.156 -19.266 1 35.88 2 ASN B CA 1
ATOM 1692 C C . ASN B 1 2 ? 6.469 -38.781 -18.641 1 35.88 2 ASN B C 1
ATOM 1694 O O . ASN B 1 2 ? 6.949 -38.656 -17.5 1 35.88 2 ASN B O 1
ATOM 1698 N N . THR B 1 3 ? 6.898 -37.719 -19.25 1 40.97 3 THR B N 1
ATOM 1699 C CA . THR B 1 3 ? 7.102 -36.375 -18.781 1 40.97 3 THR B CA 1
ATOM 1700 C C . THR B 1 3 ? 6 -35.969 -17.797 1 40.97 3 THR B C 1
ATOM 1702 O O . THR B 1 3 ? 4.848 -35.781 -18.188 1 40.97 3 THR B O 1
ATOM 1705 N N . ALA B 1 4 ? 5.824 -36.5 -16.703 1 44.34 4 ALA B N 1
ATOM 1706 C CA . ALA B 1 4 ? 4.844 -36.281 -15.648 1 44.34 4 ALA B CA 1
ATOM 1707 C C . ALA B 1 4 ? 4.449 -34.812 -15.57 1 44.34 4 ALA B C 1
ATOM 1709 O O . ALA B 1 4 ? 5.297 -33.938 -15.352 1 44.34 4 ALA B O 1
ATOM 1710 N N . HIS B 1 5 ? 3.541 -34.25 -16.359 1 51.66 5 HIS B N 1
ATOM 1711 C CA . HIS B 1 5 ? 2.982 -32.875 -16.375 1 51.66 5 HIS B CA 1
ATOM 1712 C C . HIS B 1 5 ? 2.828 -32.344 -14.969 1 51.66 5 HIS B C 1
ATOM 1714 O O . HIS B 1 5 ? 1.931 -32.75 -14.227 1 51.66 5 HIS B O 1
ATOM 1720 N N . GLN B 1 6 ? 3.936 -32.125 -14.273 1 61.53 6 GLN B N 1
ATOM 1721 C CA . GLN B 1 6 ? 3.848 -31.656 -12.898 1 61.53 6 GLN B CA 1
ATOM 1722 C C . GLN B 1 6 ? 2.771 -30.578 -12.758 1 61.53 6 GLN B C 1
ATOM 1724 O O . GLN B 1 6 ? 2.775 -29.594 -13.492 1 61.53 6 GLN B O 1
ATOM 1729 N N . SER B 1 7 ? 1.629 -30.891 -12.242 1 84.94 7 SER B N 1
ATOM 1730 C CA . SER B 1 7 ? 0.477 -30.031 -12.008 1 84.94 7 SER B CA 1
ATOM 1731 C C . SER B 1 7 ? 0.906 -28.672 -11.453 1 84.94 7 SER B C 1
ATOM 1733 O O . SER B 1 7 ? 1.754 -28.609 -10.562 1 84.94 7 SER B O 1
ATOM 1735 N N . LYS B 1 8 ? 0.579 -27.547 -12.172 1 93.06 8 LYS B N 1
ATOM 1736 C CA . LYS B 1 8 ? 0.88 -26.188 -11.758 1 93.06 8 LYS B CA 1
ATOM 1737 C C . LYS B 1 8 ? 0.281 -25.875 -10.391 1 93.06 8 LYS B C 1
ATOM 1739 O O . LYS B 1 8 ? -0.807 -26.359 -10.062 1 93.06 8 LYS B O 1
ATOM 1744 N N . ARG B 1 9 ? 1.064 -25.266 -9.625 1 97.62 9 ARG B N 1
ATOM 1745 C CA . ARG B 1 9 ? 0.658 -24.922 -8.266 1 97.62 9 ARG B CA 1
ATOM 1746 C C . ARG B 1 9 ? 0.287 -23.453 -8.156 1 97.62 9 ARG B C 1
ATOM 1748 O O . ARG B 1 9 ? 1.119 -22.578 -8.406 1 97.62 9 ARG B O 1
ATOM 1755 N N . LEU B 1 10 ? -0.945 -23.188 -7.801 1 98.62 10 LEU B N 1
ATOM 1756 C CA . LEU B 1 10 ? -1.439 -21.844 -7.539 1 98.62 10 LEU B CA 1
ATOM 1757 C C . LEU B 1 10 ? -1.55 -21.594 -6.043 1 98.62 10 LEU B C 1
ATOM 1759 O O . LEU B 1 10 ? -2.248 -22.312 -5.332 1 98.62 10 LEU B O 1
ATOM 1763 N N . LEU B 1 11 ? -0.796 -20.625 -5.555 1 98.88 11 LEU B N 1
ATOM 1764 C CA . LEU B 1 11 ? -0.921 -20.156 -4.18 1 98.88 11 LEU B CA 1
ATOM 1765 C C . LEU B 1 11 ? -1.831 -18.922 -4.109 1 98.88 11 LEU B C 1
ATOM 1767 O O . LEU B 1 11 ? -1.618 -17.953 -4.824 1 98.88 11 LEU B O 1
ATOM 1771 N N . ILE B 1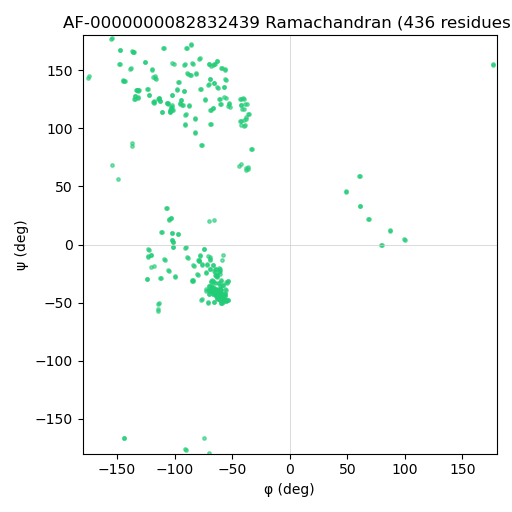 12 ? -2.869 -19.047 -3.348 1 98.88 12 ILE B N 1
ATOM 1772 C CA . ILE B 1 12 ? -3.795 -17.953 -3.113 1 98.88 12 ILE B CA 1
ATOM 1773 C C . ILE B 1 12 ? -3.592 -17.391 -1.705 1 98.88 12 ILE B C 1
ATOM 1775 O O . ILE B 1 12 ? -3.678 -18.141 -0.723 1 98.88 12 ILE B O 1
ATOM 1779 N N . LEU B 1 13 ? -3.262 -16.109 -1.638 1 98.81 13 LEU B N 1
ATOM 1780 C CA . LEU B 1 13 ? -2.977 -15.461 -0.364 1 98.81 13 LEU B CA 1
ATOM 1781 C C . LEU B 1 13 ? -4.07 -14.453 -0.012 1 98.81 13 LEU B C 1
ATOM 1783 O O . LEU B 1 13 ? -4.258 -13.461 -0.719 1 98.81 13 LEU B O 1
ATOM 1787 N N . ALA B 1 14 ? -4.781 -14.75 1.049 1 98.56 14 ALA B N 1
ATOM 1788 C CA . ALA B 1 14 ? -5.809 -13.844 1.546 1 98.56 14 ALA B CA 1
ATOM 1789 C C . ALA B 1 14 ? -5.246 -12.914 2.623 1 98.56 14 ALA B C 1
ATOM 1791 O O . ALA B 1 14 ? -4.762 -13.383 3.656 1 98.56 14 ALA B O 1
ATOM 1792 N N . GLY B 1 15 ? -5.312 -11.602 2.365 1 97.62 15 GLY B N 1
ATOM 1793 C CA . GLY B 1 15 ? -4.707 -10.633 3.26 1 97.62 15 GLY B CA 1
ATOM 1794 C C . GLY B 1 15 ? -5.723 -9.883 4.102 1 97.62 15 GLY B C 1
ATOM 1795 O O . GLY B 1 15 ? -5.48 -8.75 4.516 1 97.62 15 GLY B O 1
ATOM 1796 N N . SER B 1 16 ? -6.883 -10.406 4.305 1 93.81 16 SER B N 1
ATOM 1797 C CA . SER B 1 16 ? -7.898 -9.836 5.184 1 93.81 16 SER B CA 1
ATOM 1798 C C . SER B 1 16 ? -7.871 -10.492 6.559 1 93.81 16 SER B C 1
ATOM 1800 O O . SER B 1 16 ? -7.711 -11.711 6.668 1 93.81 16 SER B O 1
ATOM 1802 N N . PRO B 1 17 ? -8.047 -9.656 7.559 1 89.94 17 PRO B N 1
ATOM 1803 C CA . PRO B 1 17 ? -8.203 -10.258 8.883 1 89.94 17 PRO B CA 1
ATOM 1804 C C . PRO B 1 17 ? -9.523 -11.016 9.031 1 89.94 17 PRO B C 1
ATOM 1806 O O . PRO B 1 17 ? -9.664 -11.836 9.938 1 89.94 17 PRO B O 1
ATOM 1809 N N . ARG B 1 18 ? -10.516 -10.719 8.219 1 91.56 18 ARG B N 1
ATOM 1810 C CA . ARG B 1 18 ? -11.789 -11.414 8.227 1 91.56 18 ARG B CA 1
ATOM 1811 C C . ARG B 1 18 ? -11.719 -12.711 7.43 1 91.56 18 ARG B C 1
ATOM 1813 O O . ARG B 1 18 ? -11.711 -12.688 6.195 1 91.56 18 ARG B O 1
ATOM 1820 N N . ARG B 1 19 ? -11.734 -13.852 8.062 1 90.88 19 ARG B N 1
ATOM 1821 C CA . ARG B 1 19 ? -11.594 -15.148 7.418 1 90.88 19 ARG B CA 1
ATOM 1822 C C . ARG B 1 19 ? -12.789 -15.445 6.52 1 90.88 19 ARG B C 1
ATOM 1824 O O . ARG B 1 19 ? -12.664 -16.156 5.52 1 90.88 19 ARG B O 1
ATOM 1831 N N . ASP B 1 20 ? -13.875 -14.945 6.906 1 91.62 20 ASP B N 1
ATOM 1832 C CA . ASP B 1 20 ? -15.102 -15.125 6.133 1 91.62 20 ASP B CA 1
ATOM 1833 C C . ASP B 1 20 ? -15.492 -13.836 5.41 1 91.62 20 ASP B C 1
ATOM 1835 O O . ASP B 1 20 ? -16.672 -13.516 5.301 1 91.62 20 ASP B O 1
ATOM 1839 N N . GLY B 1 21 ? -14.492 -13.078 5.043 1 95.31 21 GLY B N 1
ATOM 1840 C CA . GLY B 1 21 ? -14.734 -11.789 4.426 1 95.31 21 GLY B CA 1
ATOM 1841 C C . GLY B 1 21 ? -14.82 -11.859 2.912 1 95.31 21 GLY B C 1
ATOM 1842 O O . GLY B 1 21 ? -14.875 -12.953 2.338 1 95.31 21 GLY B O 1
ATOM 1843 N N . ASN B 1 22 ? -14.945 -10.719 2.309 1 97.44 22 ASN B N 1
ATOM 1844 C CA . ASN B 1 22 ? -15.172 -10.586 0.872 1 97.44 22 ASN B CA 1
ATOM 1845 C C . ASN B 1 22 ? -13.922 -10.961 0.075 1 97.44 22 ASN B C 1
ATOM 1847 O O . ASN B 1 22 ? -14.016 -11.625 -0.957 1 97.44 22 ASN B O 1
ATOM 1851 N N . SER B 1 23 ? -12.758 -10.578 0.557 1 97.75 23 SER B N 1
ATOM 1852 C CA . SER B 1 23 ? -11.523 -10.953 -0.125 1 97.75 23 SER B CA 1
ATOM 1853 C C . SER B 1 23 ? -11.289 -12.461 -0.065 1 97.75 23 SER B C 1
ATOM 1855 O O . SER B 1 23 ? -10.828 -13.062 -1.035 1 97.75 23 SER B O 1
ATOM 1857 N N . ALA B 1 24 ? -11.602 -13.039 1.066 1 97.62 24 ALA B N 1
ATOM 1858 C CA . ALA B 1 24 ? -11.5 -14.492 1.207 1 97.62 24 ALA B CA 1
ATOM 1859 C C . ALA B 1 24 ? -12.445 -15.203 0.24 1 97.62 24 ALA B C 1
ATOM 1861 O O . ALA B 1 24 ? -12.094 -16.234 -0.338 1 97.62 24 ALA B O 1
ATOM 1862 N N . ALA B 1 25 ? -13.609 -14.656 0.072 1 98.31 25 ALA B N 1
ATOM 1863 C CA . ALA B 1 25 ? -14.586 -15.227 -0.854 1 98.31 25 ALA B CA 1
ATOM 1864 C C . ALA B 1 25 ? -14.055 -15.227 -2.283 1 98.31 25 ALA B C 1
ATOM 1866 O O . ALA B 1 25 ? -14.234 -16.188 -3.025 1 98.31 25 ALA B O 1
ATOM 1867 N N . LEU B 1 26 ? -13.414 -14.172 -2.664 1 98.75 26 LEU B N 1
ATOM 1868 C CA . LEU B 1 26 ? -12.789 -14.102 -3.982 1 98.75 26 LEU B CA 1
ATOM 1869 C C . LEU B 1 26 ? -11.719 -15.18 -4.137 1 98.75 26 LEU B C 1
ATOM 1871 O O . LEU B 1 26 ? -11.656 -15.852 -5.164 1 98.75 26 LEU B O 1
ATOM 1875 N N . GLY B 1 27 ? -10.867 -15.289 -3.094 1 98.75 27 GLY B N 1
ATOM 1876 C CA . GLY B 1 27 ? -9.844 -16.328 -3.109 1 98.75 27 GLY B CA 1
ATOM 1877 C C . GLY B 1 27 ? -10.414 -17.719 -3.229 1 98.75 27 GLY B C 1
ATOM 1878 O O . GLY B 1 27 ? -9.914 -18.547 -4 1 98.75 27 GLY B O 1
ATOM 1879 N N . ALA B 1 28 ? -11.438 -17.969 -2.502 1 98.62 28 ALA B N 1
ATOM 1880 C CA . ALA B 1 28 ? -12.094 -19.266 -2.533 1 98.62 28 ALA B CA 1
ATOM 1881 C C . ALA B 1 28 ? -12.672 -19.562 -3.914 1 98.62 28 ALA B C 1
ATOM 1883 O O . ALA B 1 28 ? -12.594 -20.688 -4.402 1 98.62 28 ALA B O 1
ATOM 1884 N N . ALA B 1 29 ? -13.281 -18.594 -4.5 1 98.81 29 ALA B N 1
ATOM 1885 C CA . ALA B 1 29 ? -13.82 -18.75 -5.848 1 98.81 29 ALA B CA 1
ATOM 1886 C C . ALA B 1 29 ? -12.711 -19.094 -6.84 1 98.81 29 ALA B C 1
ATOM 1888 O O . ALA B 1 29 ? -12.867 -20.016 -7.656 1 98.81 29 ALA B O 1
ATOM 1889 N N . ALA B 1 30 ? -11.617 -18.391 -6.773 1 98.88 30 ALA B N 1
ATOM 1890 C CA . ALA B 1 30 ? -10.484 -18.672 -7.648 1 98.88 30 ALA B CA 1
ATOM 1891 C C . ALA B 1 30 ? -9.945 -20.078 -7.418 1 98.88 30 ALA B C 1
ATOM 1893 O O . ALA B 1 30 ? -9.562 -20.766 -8.367 1 98.88 30 ALA B O 1
ATOM 1894 N N . GLN B 1 31 ? -9.883 -20.438 -6.129 1 98.75 31 GLN B N 1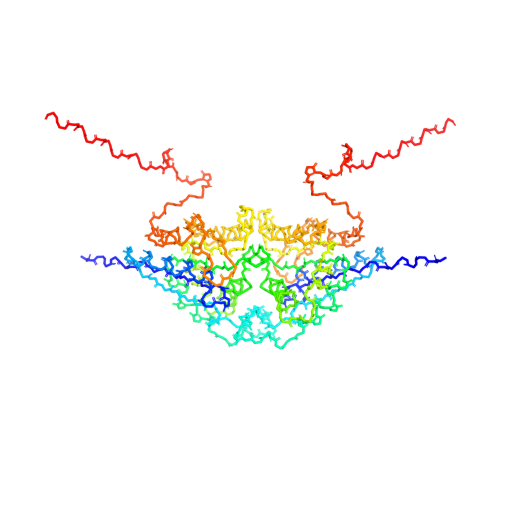
ATOM 1895 C CA . GLN B 1 31 ? -9.422 -21.781 -5.789 1 98.75 31 GLN B CA 1
ATOM 1896 C C . GLN B 1 31 ? -10.281 -22.844 -6.461 1 98.75 31 GLN B C 1
ATOM 1898 O O . GLN B 1 31 ? -9.758 -23.781 -7.051 1 98.75 31 GLN B O 1
ATOM 1903 N N . ARG B 1 32 ? -11.57 -22.656 -6.36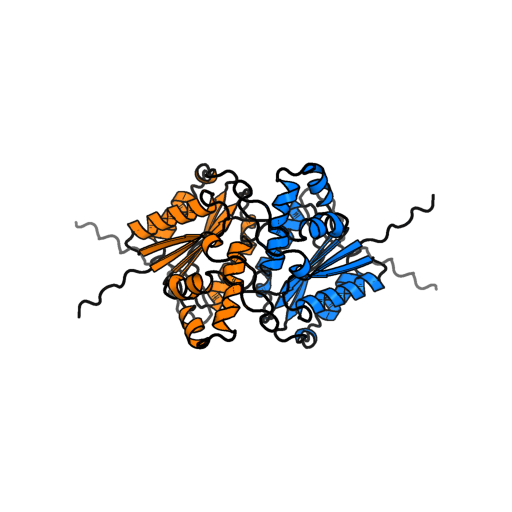7 1 98.56 32 ARG B N 1
ATOM 1904 C CA . ARG B 1 32 ? -12.5 -23.594 -6.992 1 98.56 32 ARG B CA 1
ATOM 1905 C C . ARG B 1 32 ? -12.266 -23.672 -8.492 1 98.56 32 ARG B C 1
ATOM 1907 O O . ARG B 1 32 ? -12.234 -24.766 -9.07 1 98.56 32 ARG B O 1
ATOM 1914 N N . GLY B 1 33 ? -12.07 -22.547 -9.102 1 98.62 33 GLY B N 1
ATOM 1915 C CA . GLY B 1 33 ? -11.805 -22.516 -10.531 1 98.62 33 GLY B CA 1
ATOM 1916 C C . GLY B 1 33 ? -10.516 -23.219 -10.922 1 98.62 33 GLY B C 1
ATOM 1917 O O . GLY B 1 33 ? -10.492 -24.016 -11.867 1 98.62 33 GLY B O 1
ATOM 1918 N N . ALA B 1 34 ? -9.484 -22.938 -10.203 1 98.44 34 ALA B N 1
ATOM 1919 C CA . ALA B 1 34 ? -8.188 -23.547 -10.477 1 98.44 34 ALA B CA 1
ATOM 1920 C C . ALA B 1 34 ? -8.242 -25.062 -10.328 1 98.44 34 ALA B C 1
ATOM 1922 O O . ALA B 1 34 ? -7.734 -25.797 -11.18 1 98.44 34 ALA B O 1
ATOM 1923 N N . GLN B 1 35 ? -8.875 -25.469 -9.242 1 97.69 35 GLN B N 1
ATOM 1924 C CA . GLN B 1 35 ? -8.992 -26.906 -8.984 1 97.69 35 GLN B CA 1
ATOM 1925 C C . GLN B 1 35 ? -9.828 -27.594 -10.047 1 97.69 35 GLN B C 1
ATOM 1927 O O . GLN B 1 35 ? -9.484 -28.688 -10.508 1 97.69 35 GLN B O 1
ATOM 1932 N N . ALA B 1 36 ? -10.859 -26.953 -10.469 1 97.06 36 ALA B N 1
ATOM 1933 C CA . ALA B 1 36 ? -11.711 -27.5 -11.523 1 97.06 36 ALA B CA 1
ATOM 1934 C C . ALA B 1 36 ? -10.93 -27.641 -12.828 1 97.06 36 ALA B C 1
ATOM 1936 O O . ALA B 1 36 ? -11.188 -28.562 -13.617 1 97.06 36 ALA B O 1
ATOM 1937 N N . ALA B 1 37 ? -9.969 -26.828 -12.992 1 96.69 37 ALA B N 1
ATOM 1938 C CA . ALA B 1 37 ? -9.172 -26.844 -14.219 1 96.69 37 ALA B CA 1
ATOM 1939 C C . ALA B 1 37 ? -7.973 -27.781 -14.086 1 96.69 37 ALA B C 1
ATOM 1941 O O . ALA B 1 37 ? -7.176 -27.922 -15.016 1 96.69 37 ALA B O 1
ATOM 1942 N N . GLY B 1 38 ? -7.812 -28.391 -12.906 1 95.56 38 GLY B N 1
ATOM 1943 C CA . GLY B 1 38 ? -6.801 -29.422 -12.75 1 95.56 38 GLY B CA 1
ATOM 1944 C C . GLY B 1 38 ? -5.527 -28.922 -12.094 1 95.56 38 GLY B C 1
ATOM 1945 O O . GLY B 1 38 ? -4.551 -29.656 -11.969 1 95.56 38 GLY B O 1
ATOM 1946 N N . SER B 1 39 ? -5.512 -27.656 -11.664 1 96.12 39 SER B N 1
ATOM 1947 C CA . SER B 1 39 ? -4.352 -27.125 -10.969 1 96.12 39 SER B CA 1
ATOM 1948 C C . SER B 1 39 ? -4.426 -27.406 -9.469 1 96.12 39 SER B C 1
ATOM 1950 O O . SER B 1 39 ? -5.516 -27.547 -8.914 1 96.12 39 SER B O 1
ATOM 1952 N N . HIS B 1 40 ? -3.27 -27.625 -8.898 1 97.06 40 HIS B N 1
ATOM 1953 C CA . HIS B 1 40 ? -3.219 -27.594 -7.441 1 97.06 40 HIS B CA 1
ATOM 1954 C C . HIS B 1 40 ? -3.326 -26.172 -6.914 1 97.06 40 HIS B C 1
ATOM 1956 O O . HIS B 1 40 ? -2.604 -25.281 -7.363 1 97.06 40 HIS B O 1
ATOM 1962 N N . ALA B 1 41 ? -4.301 -25.969 -6.055 1 98.19 41 ALA B N 1
ATOM 1963 C CA . ALA B 1 41 ? -4.48 -24.625 -5.504 1 98.19 41 ALA B CA 1
ATOM 1964 C C . ALA B 1 41 ? -4.633 -24.672 -3.986 1 98.19 41 ALA B C 1
ATOM 1966 O O . ALA B 1 41 ? -5.34 -25.531 -3.453 1 98.19 41 ALA B O 1
ATOM 1967 N N . SER B 1 42 ? -3.916 -23.828 -3.312 1 98.25 42 SER B N 1
ATOM 1968 C CA . SER B 1 42 ? -4.027 -23.672 -1.866 1 98.25 42 SER B CA 1
ATOM 1969 C C . SER B 1 42 ? -4.352 -22.219 -1.495 1 98.25 42 SER B C 1
ATOM 1971 O O . SER B 1 42 ? -3.787 -21.297 -2.07 1 98.25 42 SER B O 1
ATOM 1973 N N . LEU B 1 43 ? -5.281 -22.094 -0.63 1 98.5 43 LEU B N 1
ATOM 1974 C CA . LEU B 1 43 ? -5.641 -20.797 -0.068 1 98.5 43 LEU B CA 1
ATOM 1975 C C . LEU B 1 43 ? -5.105 -20.656 1.353 1 98.5 43 LEU B C 1
ATOM 1977 O O . LEU B 1 43 ? -5.445 -21.453 2.232 1 98.5 43 LEU B O 1
ATOM 1981 N N . LEU B 1 44 ? -4.215 -19.75 1.542 1 98.56 44 LEU B N 1
ATOM 1982 C CA . LEU B 1 44 ? -3.639 -19.469 2.852 1 98.56 44 LEU B CA 1
ATOM 1983 C C . LEU B 1 44 ? -3.986 -18.047 3.309 1 98.56 44 LEU B C 1
ATOM 1985 O O . LEU B 1 44 ? -4.023 -17.125 2.496 1 98.56 44 LEU B O 1
ATOM 1989 N N . PHE B 1 45 ? -4.227 -17.891 4.566 1 98.19 45 PHE B N 1
ATOM 1990 C CA . PHE B 1 45 ? -4.469 -16.594 5.176 1 98.19 45 PHE B CA 1
ATOM 1991 C C . PHE B 1 45 ? -3.18 -16.016 5.75 1 98.19 45 PHE B C 1
ATOM 1993 O O . PHE B 1 45 ? -2.539 -16.641 6.598 1 98.19 45 PHE B O 1
ATOM 2000 N N . LEU B 1 46 ? -2.846 -14.82 5.309 1 97.94 46 LEU B N 1
ATOM 2001 C CA . LEU B 1 46 ? -1.593 -14.195 5.715 1 97.94 46 LEU B CA 1
ATOM 2002 C C . LEU B 1 46 ? -1.535 -14.031 7.23 1 97.94 46 LEU B C 1
ATOM 2004 O O . LEU B 1 46 ? -0.469 -14.172 7.836 1 97.94 46 LEU B O 1
ATOM 2008 N N . ASP B 1 47 ? -2.656 -13.836 7.824 1 95.12 47 ASP B N 1
ATOM 2009 C CA . ASP B 1 47 ? -2.75 -13.594 9.258 1 95.12 47 ASP B CA 1
ATOM 2010 C C . ASP B 1 47 ? -2.34 -14.828 10.055 1 95.12 47 ASP B C 1
ATOM 2012 O O . ASP B 1 47 ? -2.041 -14.727 11.25 1 95.12 47 ASP B O 1
ATOM 2016 N N . ASP B 1 48 ? -2.312 -16 9.438 1 96.94 48 ASP B N 1
ATOM 2017 C CA . ASP B 1 48 ? -1.86 -17.219 10.102 1 96.94 48 ASP B CA 1
ATOM 2018 C C . ASP B 1 48 ? -0.335 -17.281 10.148 1 96.94 48 ASP B C 1
ATOM 2020 O O . ASP B 1 48 ? 0.234 -18.062 10.914 1 96.94 48 ASP B O 1
ATOM 2024 N N . TYR B 1 49 ? 0.334 -16.438 9.367 1 97.62 49 TYR B N 1
ATOM 2025 C CA . TYR B 1 49 ? 1.761 -16.641 9.148 1 97.62 49 TYR B CA 1
ATOM 2026 C C . TYR B 1 49 ? 2.559 -15.398 9.539 1 97.62 49 TYR B C 1
ATOM 2028 O O . TYR B 1 49 ? 3.738 -15.5 9.883 1 97.62 49 TYR B O 1
ATOM 2036 N N . ILE B 1 50 ? 1.967 -14.219 9.414 1 96.5 50 ILE B N 1
ATOM 2037 C CA . ILE B 1 50 ? 2.684 -12.961 9.602 1 96.5 50 ILE B CA 1
ATOM 2038 C C . ILE B 1 50 ? 2.148 -12.234 10.828 1 96.5 50 ILE B C 1
ATOM 2040 O O . ILE B 1 50 ? 0.951 -11.953 10.922 1 96.5 50 ILE B O 1
ATOM 2044 N N . LYS B 1 51 ? 3.002 -11.883 11.75 1 94.19 51 LYS B N 1
ATOM 2045 C CA . LYS B 1 51 ? 2.557 -11.266 12.992 1 94.19 51 LYS B CA 1
ATOM 2046 C C . LYS B 1 51 ? 3.227 -9.906 13.203 1 94.19 51 LYS B C 1
ATOM 2048 O O . LYS B 1 51 ? 2.938 -9.211 14.172 1 94.19 51 LYS B O 1
ATOM 2053 N N . GLY B 1 52 ? 4.133 -9.508 12.328 1 93.12 52 GLY B N 1
ATOM 2054 C CA . GLY B 1 52 ? 4.832 -8.25 12.531 1 93.12 52 GLY B CA 1
ATOM 2055 C C . GLY B 1 52 ? 5.359 -7.645 11.242 1 93.12 52 GLY B C 1
ATOM 2056 O O . GLY B 1 52 ? 5.211 -8.234 10.164 1 93.12 52 GLY B O 1
ATOM 2057 N N . PHE B 1 53 ? 5.922 -6.496 11.391 1 95.44 53 PHE B N 1
ATOM 2058 C CA . PHE B 1 53 ? 6.465 -5.723 10.273 1 95.44 53 PHE B CA 1
ATOM 2059 C C . PHE B 1 53 ? 7.918 -6.098 10.016 1 95.44 53 PHE B C 1
ATOM 2061 O O . PHE B 1 53 ? 8.516 -6.848 10.789 1 95.44 53 PHE B O 1
ATOM 2068 N N . LEU B 1 54 ? 8.445 -5.633 8.914 1 92.88 54 LEU B N 1
ATOM 2069 C CA . LEU B 1 54 ? 9.883 -5.676 8.695 1 92.88 54 LEU B CA 1
ATOM 2070 C C . LEU B 1 54 ? 10.602 -4.711 9.633 1 92.88 54 LEU B C 1
ATOM 2072 O O . LEU B 1 54 ? 10.375 -3.5 9.57 1 92.88 54 LEU B O 1
ATOM 2076 N N . PRO B 1 55 ? 11.438 -5.195 10.547 1 91.81 55 PRO B N 1
ATOM 2077 C CA . PRO B 1 55 ? 12.227 -4.312 11.406 1 91.81 55 PRO B CA 1
ATOM 2078 C C . PRO B 1 55 ? 13.539 -3.881 10.758 1 91.81 55 PRO B C 1
ATOM 2080 O O . PRO B 1 55 ? 13.836 -4.281 9.633 1 91.81 55 PRO B O 1
ATOM 2083 N N . ASP B 1 56 ? 14.219 -2.957 11.422 1 90.69 56 ASP B N 1
ATOM 2084 C CA . ASP B 1 56 ? 15.617 -2.732 11.062 1 90.69 56 ASP B CA 1
ATOM 2085 C C . ASP B 1 56 ? 16.484 -3.922 11.461 1 90.69 56 ASP B C 1
ATOM 2087 O O . ASP B 1 56 ? 16.875 -4.055 12.625 1 90.69 56 ASP B O 1
ATOM 2091 N N . LEU B 1 57 ? 16.844 -4.688 10.531 1 84.62 57 LEU B N 1
ATOM 2092 C CA . LEU B 1 57 ? 17.469 -5.973 10.797 1 84.62 57 LEU B CA 1
ATOM 2093 C C . LEU B 1 57 ? 18.891 -5.781 11.336 1 84.62 57 LEU B C 1
ATOM 2095 O O . LEU B 1 57 ? 19.5 -6.723 11.852 1 84.62 57 LEU B O 1
ATOM 2099 N N . ARG B 1 58 ? 19.406 -4.562 11.297 1 82.69 58 ARG B N 1
ATOM 2100 C CA . ARG B 1 58 ? 20.672 -4.25 11.938 1 82.69 58 ARG B CA 1
ATOM 2101 C C . ARG B 1 58 ? 20.531 -4.215 13.453 1 82.69 58 ARG B C 1
ATOM 2103 O O . ARG B 1 58 ? 21.5 -4.496 14.172 1 82.69 58 ARG B O 1
ATOM 2110 N N . HIS B 1 59 ? 19.328 -3.975 13.875 1 86.88 59 HIS B N 1
ATOM 2111 C CA . HIS B 1 59 ? 19.156 -3.719 15.297 1 86.88 59 HIS B CA 1
ATOM 2112 C C . HIS B 1 59 ? 18.156 -4.695 15.914 1 86.88 59 HIS B C 1
ATOM 2114 O O . HIS B 1 59 ? 18 -4.746 17.141 1 86.88 59 HIS B O 1
ATOM 2120 N N . ALA B 1 60 ? 17.484 -5.426 15.047 1 87.19 60 ALA B N 1
ATOM 2121 C CA . ALA B 1 60 ? 16.469 -6.348 15.555 1 87.19 60 ALA B CA 1
ATOM 2122 C C . ALA B 1 60 ? 16.375 -7.586 14.672 1 87.19 60 ALA B C 1
ATOM 2124 O O . ALA B 1 60 ? 16.688 -7.535 13.477 1 87.19 60 ALA B O 1
ATOM 2125 N N . SER B 1 61 ? 15.914 -8.664 15.273 1 86.25 61 SER B N 1
ATOM 2126 C CA . SER B 1 61 ? 15.633 -9.867 14.508 1 86.25 61 SER B CA 1
ATOM 2127 C C . SER B 1 61 ? 14.242 -9.82 13.883 1 86.25 61 SER B C 1
ATOM 2129 O O . SER B 1 61 ? 13.375 -9.078 14.352 1 86.25 61 SER B O 1
ATOM 2131 N N . ALA B 1 62 ? 14.102 -10.555 12.844 1 87.25 62 ALA B N 1
ATOM 2132 C CA . ALA B 1 62 ? 12.758 -10.711 12.289 1 87.25 62 ALA B CA 1
ATOM 2133 C C . ALA B 1 62 ? 11.789 -11.25 13.328 1 87.25 62 ALA B C 1
ATOM 2135 O O . ALA B 1 62 ? 12.188 -11.977 14.242 1 87.25 62 ALA B O 1
ATOM 2136 N N . PRO B 1 63 ? 10.508 -10.883 13.18 1 90.88 63 PRO B N 1
ATOM 2137 C CA . PRO B 1 63 ? 9.508 -11.406 14.117 1 90.88 63 PRO B CA 1
ATOM 2138 C C . PRO B 1 63 ? 9.492 -12.938 14.164 1 90.88 63 PRO B C 1
ATOM 2140 O O . PRO B 1 63 ? 9.727 -13.594 13.148 1 90.88 63 PRO B O 1
ATOM 2143 N N . ASP B 1 64 ? 9.281 -13.438 15.391 1 91.69 64 ASP B N 1
ATOM 2144 C CA . ASP B 1 64 ? 9.109 -14.875 15.57 1 91.69 64 ASP B CA 1
ATOM 2145 C C . ASP B 1 64 ? 7.715 -15.32 15.141 1 91.69 64 ASP B C 1
ATOM 2147 O O . ASP B 1 64 ? 6.793 -15.383 15.953 1 91.69 64 ASP B O 1
ATOM 2151 N N . ASP B 1 65 ? 7.551 -15.578 13.93 1 96.38 65 ASP B N 1
ATOM 2152 C CA . ASP B 1 65 ? 6.289 -16.016 13.336 1 96.38 65 ASP B CA 1
ATOM 2153 C C . ASP B 1 65 ? 6.523 -17.031 12.219 1 96.38 65 ASP B C 1
ATOM 2155 O O . ASP B 1 65 ? 7.582 -17.656 12.164 1 96.38 65 ASP B O 1
ATOM 2159 N N . ARG B 1 66 ? 5.586 -17.312 11.438 1 97.25 66 ARG B N 1
ATOM 2160 C CA . ARG B 1 66 ? 5.66 -18.391 10.461 1 97.25 66 ARG B CA 1
ATOM 2161 C C . ARG B 1 66 ? 5.914 -17.844 9.055 1 97.25 66 ARG B C 1
ATOM 2163 O O . ARG B 1 66 ? 5.582 -18.5 8.062 1 97.25 66 ARG B O 1
ATOM 2170 N N . TYR B 1 67 ? 6.477 -16.641 8.977 1 96.69 67 TYR B N 1
ATOM 2171 C CA . TYR B 1 67 ? 6.707 -16.031 7.676 1 96.69 67 TYR B CA 1
ATOM 2172 C C . TYR B 1 67 ? 7.68 -16.859 6.848 1 96.69 67 TYR B C 1
ATOM 2174 O O . TYR B 1 67 ? 7.508 -17 5.637 1 96.69 67 TYR B O 1
ATOM 2182 N N . ALA B 1 68 ? 8.75 -17.359 7.449 1 94.62 68 ALA B N 1
ATOM 2183 C CA . ALA B 1 68 ? 9.719 -18.156 6.723 1 94.62 68 ALA B CA 1
ATOM 2184 C C . ALA B 1 68 ? 9.047 -19.359 6.047 1 94.62 68 ALA B C 1
ATOM 2186 O O . ALA B 1 68 ? 9.344 -19.672 4.895 1 94.62 68 ALA B O 1
ATOM 2187 N N . GLU B 1 69 ? 8.156 -20.031 6.773 1 97.19 69 GLU B N 1
ATOM 2188 C CA . GLU B 1 69 ? 7.391 -21.141 6.207 1 97.19 69 GLU B CA 1
ATOM 2189 C C . GLU B 1 69 ? 6.566 -20.688 5.008 1 97.19 69 GLU B C 1
ATOM 2191 O O . GLU B 1 69 ? 6.621 -21.297 3.939 1 97.19 69 GLU B O 1
ATOM 2196 N N . LEU B 1 70 ? 5.812 -19.609 5.184 1 97.56 70 LEU B N 1
ATOM 2197 C CA . LEU B 1 70 ? 4.965 -19.062 4.133 1 97.56 70 LEU B CA 1
ATOM 2198 C C . LEU B 1 70 ? 5.777 -18.766 2.879 1 97.56 70 LEU B C 1
ATOM 2200 O O . LEU B 1 70 ? 5.402 -19.156 1.776 1 97.56 70 LEU B O 1
ATOM 2204 N N . PHE B 1 71 ? 6.895 -18.078 3.096 1 96.38 71 PHE B N 1
ATOM 2205 C CA . PHE B 1 71 ? 7.691 -17.578 1.982 1 96.38 71 PHE B CA 1
ATOM 2206 C C . PHE B 1 71 ? 8.5 -18.703 1.343 1 96.38 71 PHE B C 1
ATOM 2208 O O . PHE B 1 71 ? 8.484 -18.875 0.121 1 96.38 71 PHE B O 1
ATOM 2215 N N . LEU B 1 72 ? 9.195 -19.547 2.055 1 94.62 72 LEU B N 1
ATOM 2216 C CA . LEU B 1 72 ? 10.141 -20.531 1.546 1 94.62 72 LEU B CA 1
ATOM 2217 C C . LEU B 1 72 ? 9.422 -21.812 1.12 1 94.62 72 LEU B C 1
ATOM 2219 O O . LEU B 1 72 ? 9.812 -22.453 0.145 1 94.62 72 LEU B O 1
ATOM 2223 N N . GLU B 1 73 ? 8.312 -22.125 1.784 1 96.75 73 GLU B N 1
ATOM 2224 C CA . GLU B 1 73 ? 7.711 -23.438 1.556 1 96.75 73 GLU B CA 1
ATOM 2225 C C . GLU B 1 73 ? 6.453 -23.328 0.699 1 96.75 73 GLU B C 1
ATOM 2227 O O . GLU B 1 73 ? 5.996 -24.312 0.126 1 96.75 73 GLU B O 1
ATOM 2232 N N . HIS B 1 74 ? 5.879 -22.156 0.686 1 97.88 74 HIS B N 1
ATOM 2233 C CA . HIS B 1 74 ? 4.648 -22.016 -0.085 1 97.88 74 HIS B CA 1
ATOM 2234 C C . HIS B 1 74 ? 4.844 -21.078 -1.27 1 97.88 74 HIS B C 1
ATOM 2236 O O . HIS B 1 74 ? 4.602 -21.469 -2.416 1 97.88 74 HIS B O 1
ATOM 2242 N N . PHE B 1 75 ? 5.367 -19.922 -1.075 1 97.75 75 PHE B N 1
ATOM 2243 C CA . PHE B 1 75 ? 5.488 -18.922 -2.131 1 97.75 75 PHE B CA 1
ATOM 2244 C C . PHE B 1 75 ? 6.543 -19.328 -3.15 1 97.75 75 PHE B C 1
ATOM 2246 O O . PHE B 1 75 ? 6.281 -19.344 -4.355 1 97.75 75 PHE B O 1
ATOM 2253 N N . LEU B 1 76 ? 7.703 -19.703 -2.719 1 96.31 76 LEU B N 1
ATOM 2254 C CA . LEU B 1 76 ? 8.805 -19.969 -3.639 1 96.31 76 LEU B CA 1
ATOM 2255 C C . LEU B 1 76 ? 8.484 -21.156 -4.539 1 96.31 76 LEU B C 1
ATOM 2257 O O . LEU B 1 76 ? 8.758 -21.109 -5.742 1 96.31 76 LEU B O 1
ATOM 2261 N N . PRO B 1 77 ? 7.852 -22.188 -4.012 1 96.38 77 PRO B N 1
ATOM 2262 C CA . PRO B 1 77 ? 7.586 -23.328 -4.883 1 96.38 77 PRO B CA 1
ATOM 2263 C C . PRO B 1 77 ? 6.379 -23.109 -5.793 1 96.38 77 PRO B C 1
ATOM 2265 O O . PRO B 1 77 ? 6.152 -23.891 -6.727 1 96.38 77 PRO B O 1
ATOM 2268 N N . ALA B 1 78 ? 5.57 -22.125 -5.555 1 97.88 78 ALA B N 1
ATOM 2269 C CA . ALA B 1 78 ? 4.375 -21.875 -6.359 1 97.88 78 ALA B CA 1
ATOM 2270 C C . ALA B 1 78 ? 4.746 -21.406 -7.762 1 97.88 78 ALA B C 1
ATOM 2272 O O . ALA B 1 78 ? 5.703 -20.641 -7.934 1 97.88 78 ALA B O 1
ATOM 2273 N N . ASP B 1 79 ? 3.965 -21.875 -8.727 1 98 79 ASP B N 1
ATOM 2274 C CA . ASP B 1 79 ? 4.121 -21.406 -10.102 1 98 79 ASP B CA 1
ATOM 2275 C C . ASP B 1 79 ? 3.34 -20.109 -10.336 1 98 79 ASP B C 1
ATOM 2277 O O . ASP B 1 79 ? 3.68 -19.328 -11.219 1 98 79 ASP B O 1
ATOM 2281 N N . GLY B 1 80 ? 2.281 -19.938 -9.648 1 98.5 80 GLY B N 1
ATOM 2282 C CA . GLY B 1 80 ? 1.423 -18.766 -9.688 1 98.5 80 GLY B CA 1
ATOM 2283 C C . GLY B 1 80 ? 0.947 -18.328 -8.312 1 98.5 80 GLY B C 1
ATOM 2284 O O . GLY B 1 80 ? 0.847 -19.141 -7.398 1 98.5 80 GLY B O 1
ATOM 2285 N N . VAL B 1 81 ? 0.7 -17.047 -8.188 1 98.88 81 VAL B N 1
ATOM 2286 C CA . VAL B 1 81 ? 0.208 -16.484 -6.93 1 98.88 81 VAL B CA 1
ATOM 2287 C C . VAL B 1 81 ? -0.939 -15.523 -7.207 1 98.88 81 VAL B C 1
ATOM 2289 O O . VAL B 1 81 ? -0.829 -14.648 -8.07 1 98.88 81 VAL B O 1
ATOM 2292 N N . LEU B 1 82 ? -2.055 -15.727 -6.586 1 98.88 82 LEU B N 1
ATOM 2293 C CA . LEU B 1 82 ? -3.154 -14.773 -6.531 1 98.88 82 LEU B CA 1
ATOM 2294 C C . LEU B 1 82 ? -3.188 -14.055 -5.188 1 98.88 82 LEU B C 1
ATOM 2296 O O . LEU B 1 82 ? -3.363 -14.695 -4.145 1 98.88 82 LEU B O 1
ATOM 2300 N N . PHE B 1 83 ? -2.977 -12.766 -5.223 1 98.88 83 PHE B N 1
ATOM 2301 C CA . PHE B 1 83 ? -3.131 -11.961 -4.02 1 98.88 83 PHE B CA 1
ATOM 2302 C C . PHE B 1 83 ? -4.57 -11.492 -3.861 1 98.88 83 PHE B C 1
ATOM 2304 O O . PHE B 1 83 ? -5.117 -10.836 -4.754 1 98.88 83 PHE B O 1
ATOM 2311 N N . CYS B 1 84 ? -5.215 -11.867 -2.789 1 98.81 84 CYS B N 1
ATOM 2312 C CA . C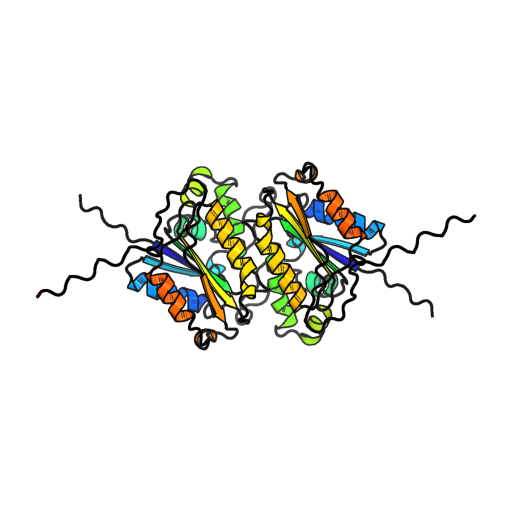YS B 1 84 ? -6.547 -11.391 -2.434 1 98.81 84 CYS B CA 1
ATOM 2313 C C . CYS B 1 84 ? -6.484 -10.414 -1.267 1 98.81 84 CYS B C 1
ATOM 2315 O O . CYS B 1 84 ? -5.988 -10.75 -0.191 1 98.81 84 CYS B O 1
ATOM 2317 N N . THR B 1 85 ? -6.965 -9.219 -1.446 1 98.62 85 THR B N 1
ATOM 2318 C CA . THR B 1 85 ? -6.836 -8.203 -0.404 1 98.62 85 THR B CA 1
ATOM 2319 C C . THR B 1 85 ? -8.07 -7.305 -0.37 1 98.62 85 THR B C 1
ATOM 2321 O O . THR B 1 85 ? -8.648 -7 -1.413 1 98.62 85 THR B O 1
ATOM 2324 N N . PRO B 1 86 ? -8.531 -6.914 0.831 1 97.75 86 PRO B N 1
ATOM 2325 C CA . PRO B 1 86 ? -9.422 -5.746 0.884 1 97.75 86 PRO B CA 1
ATOM 2326 C C . PRO B 1 86 ? -8.719 -4.457 0.46 1 97.75 86 PRO B C 1
ATOM 2328 O O . PRO B 1 86 ? -7.488 -4.391 0.452 1 97.75 86 PRO B O 1
ATOM 2331 N N . LEU B 1 87 ? -9.5 -3.58 0.025 1 97.81 87 LEU B N 1
ATOM 2332 C CA . LEU B 1 87 ? -9 -2.225 -0.184 1 97.81 87 LEU B CA 1
ATOM 2333 C C . LEU B 1 87 ? -9.195 -1.375 1.068 1 97.81 87 LEU B C 1
ATOM 2335 O O . LEU B 1 87 ? -10.305 -0.92 1.35 1 97.81 87 LEU B O 1
ATOM 2339 N N . TYR B 1 88 ? -8.156 -1.133 1.819 1 96.38 88 TYR B N 1
ATOM 2340 C CA . TYR B 1 88 ? -8.148 -0.243 2.977 1 96.38 88 TYR B CA 1
ATOM 2341 C C . TYR B 1 88 ? -7.465 1.078 2.643 1 96.38 88 TYR B C 1
ATOM 2343 O O . TYR B 1 88 ? -6.273 1.107 2.336 1 96.38 88 TYR B O 1
ATOM 2351 N N . TRP B 1 89 ? -8.32 2.096 2.689 1 96.44 89 TRP B N 1
ATOM 2352 C CA . TRP B 1 89 ? -7.809 3.432 2.402 1 96.44 89 TRP B CA 1
ATOM 2353 C C . TRP B 1 89 ? -6.988 3.436 1.115 1 96.44 89 TRP B C 1
ATOM 2355 O O . TRP B 1 89 ? -5.852 3.914 1.098 1 96.44 89 TRP B O 1
ATOM 2365 N N . TYR B 1 90 ? -7.539 2.775 0.094 1 96.94 90 TYR B N 1
ATOM 2366 C CA . TYR B 1 90 ? -7.113 2.822 -1.3 1 96.94 90 TYR B CA 1
ATOM 2367 C C . TYR B 1 90 ? -5.754 2.152 -1.479 1 96.94 90 TYR B C 1
ATOM 2369 O O . TYR B 1 90 ? -5.047 2.424 -2.451 1 96.94 90 TYR B O 1
ATOM 2377 N N . GLY B 1 91 ? -5.391 1.32 -0.593 1 97.75 91 GLY B N 1
ATOM 2378 C CA . GLY B 1 91 ? -4.246 0.431 -0.69 1 97.75 91 GLY B CA 1
ATOM 2379 C C . GLY B 1 91 ? -4.551 -0.987 -0.246 1 97.75 91 GLY B C 1
ATOM 2380 O O . GLY B 1 91 ? -5.602 -1.245 0.347 1 97.75 91 GLY B O 1
ATOM 2381 N N . MET B 1 92 ? -3.637 -1.898 -0.603 1 98.31 92 MET B N 1
ATOM 2382 C CA . MET B 1 92 ? -3.777 -3.244 -0.055 1 98.31 92 MET B CA 1
ATOM 2383 C C . MET B 1 92 ? -3.643 -3.23 1.464 1 98.31 92 MET B C 1
ATOM 2385 O O . MET B 1 92 ? -3.146 -2.26 2.039 1 98.31 92 MET B O 1
ATOM 2389 N N . SER B 1 93 ? -4.184 -4.266 2.062 1 98 93 SER B N 1
ATOM 2390 C CA . SER B 1 93 ? -4.082 -4.332 3.518 1 98 93 SER B CA 1
ATOM 2391 C C . SER B 1 93 ? -2.625 -4.34 3.971 1 98 93 SER B C 1
ATOM 2393 O O . SER B 1 93 ? -1.751 -4.84 3.262 1 98 93 SER B O 1
ATOM 2395 N N . ALA B 1 94 ? -2.363 -3.828 5.172 1 97.94 94 ALA B N 1
ATOM 2396 C CA . ALA B 1 94 ? -1.019 -3.855 5.742 1 97.94 94 ALA B CA 1
ATOM 2397 C C . ALA B 1 94 ? -0.501 -5.289 5.852 1 97.94 94 ALA B C 1
ATOM 2399 O O . ALA B 1 94 ? 0.697 -5.535 5.703 1 97.94 94 ALA B O 1
ATOM 2400 N N . GLN B 1 95 ? -1.404 -6.242 6.137 1 96.19 95 GLN B N 1
ATOM 2401 C CA . GLN B 1 95 ? -1.043 -7.652 6.18 1 96.19 95 GLN B CA 1
ATOM 2402 C C . GLN B 1 95 ? -0.467 -8.109 4.844 1 96.19 95 GLN B C 1
ATOM 2404 O O . GLN B 1 95 ? 0.592 -8.742 4.801 1 96.19 95 GLN B O 1
ATOM 2409 N N . THR B 1 96 ? -1.217 -7.773 3.809 1 98.31 96 THR B N 1
ATOM 2410 C CA . THR B 1 96 ? -0.745 -8.141 2.477 1 98.31 96 THR B CA 1
ATOM 2411 C C . THR B 1 96 ? 0.578 -7.449 2.162 1 98.31 96 THR B C 1
ATOM 2413 O O . THR B 1 96 ? 1.504 -8.078 1.644 1 98.31 96 THR B O 1
ATOM 2416 N N . LYS B 1 97 ? 0.628 -6.109 2.488 1 98.5 97 LYS B N 1
ATOM 2417 C CA . LYS B 1 97 ? 1.856 -5.363 2.232 1 98.5 97 LYS B CA 1
ATOM 2418 C C . LYS B 1 97 ? 3.031 -5.961 3 1 98.5 97 LYS B C 1
ATOM 2420 O O . LYS B 1 97 ? 4.164 -5.953 2.514 1 98.5 97 LYS B O 1
ATOM 2425 N N . ALA B 1 98 ? 2.801 -6.395 4.215 1 97.81 98 ALA B N 1
ATOM 2426 C CA . ALA B 1 98 ? 3.852 -6.984 5.039 1 97.81 98 ALA B CA 1
ATOM 2427 C C . ALA B 1 98 ? 4.41 -8.25 4.395 1 97.81 98 ALA B C 1
ATOM 2429 O O . ALA B 1 98 ? 5.582 -8.578 4.57 1 97.81 98 ALA B O 1
ATOM 2430 N N . PHE B 1 99 ? 3.59 -9.031 3.668 1 98.12 99 PHE B N 1
ATOM 2431 C CA . PHE B 1 99 ? 4.094 -10.188 2.939 1 98.12 99 PHE B CA 1
ATOM 2432 C C . PHE B 1 99 ? 5.246 -9.789 2.023 1 98.12 99 PHE B C 1
ATOM 2434 O O . PHE B 1 99 ? 6.289 -10.445 2.01 1 98.12 99 PHE B O 1
ATOM 2441 N N . PHE B 1 100 ? 5.035 -8.719 1.28 1 97.38 100 PHE B N 1
ATOM 2442 C CA . PHE B 1 100 ? 6.062 -8.242 0.362 1 97.38 100 PHE B CA 1
ATOM 2443 C C . PHE B 1 100 ? 7.285 -7.742 1.125 1 97.38 100 PHE B C 1
ATOM 2445 O O . PHE B 1 100 ? 8.414 -8.141 0.83 1 97.38 100 PHE B O 1
ATOM 2452 N N . ASP B 1 101 ? 7.043 -6.883 2.123 1 96.94 101 ASP B N 1
ATOM 2453 C CA . ASP B 1 101 ? 8.125 -6.211 2.84 1 96.94 101 ASP B CA 1
ATOM 2454 C C . ASP B 1 101 ? 9.039 -7.223 3.521 1 96.94 101 ASP B C 1
ATOM 2456 O O . ASP B 1 101 ? 10.266 -7.074 3.494 1 96.94 101 ASP B O 1
ATOM 2460 N N . ARG B 1 102 ? 8.484 -8.242 4.102 1 95.19 102 ARG B N 1
ATOM 2461 C CA . ARG B 1 102 ? 9.195 -9.195 4.941 1 95.19 102 ARG B CA 1
ATOM 2462 C C . ARG B 1 102 ? 10.102 -10.094 4.102 1 95.19 102 ARG B C 1
ATOM 2464 O O . ARG B 1 102 ? 10.984 -10.773 4.633 1 95.19 102 ARG B O 1
ATOM 2471 N N . SER B 1 103 ? 9.898 -10.164 2.816 1 92.19 103 SER B N 1
ATOM 2472 C CA . SER B 1 103 ? 10.75 -10.984 1.956 1 92.19 103 SER B CA 1
ATOM 2473 C C . SER B 1 103 ? 12.203 -10.523 2.014 1 92.19 103 SER B C 1
ATOM 2475 O O . SER B 1 103 ? 13.117 -11.305 1.739 1 92.19 103 SER B O 1
ATOM 2477 N N . PHE B 1 104 ? 12.383 -9.273 2.398 1 88.88 104 PHE B N 1
ATOM 2478 C CA . PHE B 1 104 ? 13.727 -8.727 2.535 1 88.88 104 PHE B CA 1
ATOM 2479 C C . PHE B 1 104 ? 14.57 -9.594 3.467 1 88.88 104 PHE B C 1
ATOM 2481 O O . PHE B 1 104 ? 15.773 -9.766 3.246 1 88.88 104 PHE B O 1
ATOM 2488 N N . THR B 1 105 ? 13.93 -10.172 4.434 1 87.81 105 THR B N 1
ATOM 2489 C CA . THR B 1 105 ? 14.602 -11 5.426 1 87.81 105 THR B CA 1
ATOM 2490 C C . THR B 1 105 ? 15.297 -12.188 4.758 1 87.81 105 THR B C 1
ATOM 2492 O O . THR B 1 105 ? 16.297 -12.703 5.273 1 87.81 105 THR B O 1
ATOM 2495 N N . HIS B 1 106 ? 14.844 -12.617 3.609 1 84.88 106 HIS B N 1
ATOM 2496 C CA . HIS B 1 106 ? 15.336 -13.844 2.998 1 84.88 106 HIS B CA 1
ATOM 2497 C C . HIS B 1 106 ? 16.125 -13.547 1.724 1 84.88 106 HIS B C 1
ATOM 2499 O O . HIS B 1 106 ? 17.016 -14.312 1.349 1 84.88 106 HIS B O 1
ATOM 2505 N N . TYR B 1 107 ? 15.852 -12.508 1.007 1 78.69 107 TYR B N 1
ATOM 2506 C CA . TYR B 1 107 ? 16.547 -12.344 -0.265 1 78.69 107 TYR B CA 1
ATOM 2507 C C . TYR B 1 107 ? 17.703 -11.375 -0.128 1 78.69 107 TYR B C 1
ATOM 2509 O O . TYR B 1 107 ? 18.625 -11.367 -0.961 1 78.69 107 TYR B O 1
ATOM 2517 N N . ALA B 1 108 ? 17.734 -10.469 0.712 1 68.75 108 ALA B N 1
ATOM 2518 C CA . ALA B 1 108 ? 18.844 -9.539 0.867 1 68.75 108 ALA B CA 1
ATOM 2519 C C . ALA B 1 108 ? 19.438 -9.617 2.27 1 68.75 108 ALA B C 1
ATOM 2521 O O . ALA B 1 108 ? 20.594 -9.25 2.482 1 68.75 108 ALA B O 1
ATOM 2522 N N . GLY B 1 109 ? 18.672 -10.148 3.164 1 60.84 109 GLY B N 1
ATOM 2523 C CA . GLY B 1 109 ? 19.172 -10.258 4.523 1 60.84 109 GLY B CA 1
ATOM 2524 C C . GLY B 1 109 ? 20.203 -11.359 4.691 1 60.84 109 GLY B C 1
ATOM 2525 O O . GLY B 1 109 ? 20.891 -11.719 3.74 1 60.84 109 GLY B O 1
ATOM 2526 N N . THR B 1 110 ? 20.547 -11.766 5.875 1 57.16 110 THR B N 1
ATOM 2527 C CA . THR B 1 110 ? 21.547 -12.734 6.32 1 57.16 110 THR B CA 1
ATOM 2528 C C . THR B 1 110 ? 21.125 -14.156 5.965 1 57.16 110 THR B C 1
ATOM 2530 O O . THR B 1 110 ? 21.656 -15.125 6.5 1 57.16 110 THR B O 1
ATOM 2533 N N . GLY B 1 111 ? 20.203 -14.148 4.98 1 57.75 111 GLY B N 1
ATOM 2534 C CA . GLY B 1 111 ? 19.766 -15.523 4.777 1 57.75 111 GLY B CA 1
ATOM 2535 C C . GLY B 1 111 ? 20.719 -16.328 3.91 1 57.75 111 GLY B C 1
ATOM 2536 O O . GLY B 1 111 ? 21.562 -15.75 3.203 1 57.75 111 GLY B O 1
ATOM 2537 N N . PRO B 1 112 ? 20.922 -17.672 4.105 1 61.03 112 PRO B N 1
ATOM 2538 C CA . PRO B 1 112 ? 21.969 -18.562 3.566 1 61.03 112 PRO B CA 1
ATOM 2539 C C . PRO B 1 112 ? 21.969 -18.594 2.041 1 61.03 112 PRO B C 1
ATOM 2541 O O . PRO B 1 112 ? 23 -18.906 1.435 1 61.03 112 PRO B O 1
ATOM 2544 N N . GLU B 1 113 ? 20.906 -18.078 1.29 1 74.81 113 GLU B N 1
ATOM 2545 C CA . GLU B 1 113 ? 21 -18.25 -0.155 1 74.81 113 GLU B CA 1
ATOM 2546 C C . GLU B 1 113 ? 20.203 -17.188 -0.898 1 74.81 113 GLU B C 1
ATOM 2548 O O . GLU B 1 113 ? 19.297 -17.5 -1.682 1 74.81 113 GLU B O 1
ATOM 2553 N N . PRO B 1 114 ? 20.609 -15.984 -0.854 1 78 114 PRO B N 1
ATOM 2554 C CA . PRO B 1 114 ? 19.859 -14.883 -1.458 1 78 114 PRO B CA 1
ATOM 2555 C C . PRO B 1 114 ? 19.672 -15.055 -2.963 1 78 114 PRO B C 1
ATOM 2557 O O . PRO B 1 114 ? 18.578 -14.805 -3.484 1 78 114 PRO B O 1
ATOM 2560 N N . GLU B 1 115 ? 20.703 -15.57 -3.664 1 81.62 115 GLU B N 1
ATOM 2561 C CA . GLU B 1 115 ? 20.609 -15.711 -5.113 1 81.62 115 GLU B CA 1
ATOM 2562 C C . GLU B 1 115 ? 19.609 -16.781 -5.508 1 81.62 115 GLU B C 1
ATOM 2564 O O . GLU B 1 115 ? 18.859 -16.625 -6.477 1 81.62 115 GLU B O 1
ATOM 2569 N N . ALA B 1 116 ? 19.656 -17.797 -4.762 1 84.44 116 ALA B N 1
ATOM 2570 C CA . ALA B 1 116 ? 18.703 -18.891 -5.031 1 84.44 116 ALA B CA 1
ATOM 2571 C C . ALA B 1 116 ? 17.281 -18.438 -4.781 1 84.44 116 ALA B C 1
ATOM 2573 O O . ALA B 1 116 ? 16.359 -18.781 -5.539 1 84.44 116 ALA B O 1
ATOM 2574 N N . VAL B 1 117 ? 17.047 -17.656 -3.752 1 88.19 117 VAL B N 1
ATOM 2575 C CA . VAL B 1 117 ? 15.734 -17.141 -3.414 1 88.19 117 VAL B CA 1
ATOM 2576 C C . VAL B 1 117 ? 15.242 -16.219 -4.527 1 88.19 117 VAL B C 1
ATOM 2578 O O . VAL B 1 117 ? 14.117 -16.359 -5.008 1 88.19 117 VAL B O 1
ATOM 2581 N N . LYS B 1 118 ? 16.094 -15.391 -4.98 1 86.88 118 LYS B N 1
ATOM 2582 C CA . LYS B 1 118 ? 15.742 -14.461 -6.051 1 86.88 118 LYS B CA 1
ATOM 2583 C C . LYS B 1 118 ? 15.352 -15.211 -7.32 1 86.88 118 LYS B C 1
ATOM 2585 O O . LYS B 1 118 ? 14.375 -14.852 -7.98 1 86.88 118 LYS B O 1
ATOM 2590 N N . ALA B 1 119 ? 16.125 -16.188 -7.633 1 89.19 119 ALA B N 1
ATOM 2591 C CA . ALA B 1 119 ? 15.859 -16.984 -8.828 1 89.19 119 ALA B CA 1
ATOM 2592 C C . ALA B 1 119 ? 14.492 -17.641 -8.75 1 89.19 119 ALA B C 1
ATOM 2594 O O . ALA B 1 119 ? 13.773 -17.719 -9.75 1 89.19 119 ALA B O 1
ATOM 2595 N N . ARG B 1 120 ? 14.156 -18.016 -7.582 1 91.88 120 ARG B N 1
ATOM 2596 C CA . ARG B 1 120 ? 12.898 -18.75 -7.414 1 91.88 120 ARG B CA 1
ATOM 2597 C C . ARG B 1 120 ? 11.719 -17.781 -7.309 1 91.88 120 ARG B C 1
ATOM 2599 O O . ARG B 1 120 ? 10.57 -18.203 -7.434 1 91.88 120 ARG B O 1
ATOM 2606 N N . MET B 1 121 ? 11.984 -16.562 -7.027 1 92.69 121 MET B N 1
ATOM 2607 C CA . MET B 1 121 ? 10.938 -15.539 -6.992 1 92.69 121 MET B CA 1
ATOM 2608 C C . MET B 1 121 ? 10.531 -15.125 -8.406 1 92.69 121 MET B C 1
ATOM 2610 O O . MET B 1 121 ? 9.461 -14.562 -8.609 1 92.69 121 MET B O 1
ATOM 2614 N N . ALA B 1 122 ? 11.383 -15.445 -9.367 1 94.31 122 ALA B N 1
ATOM 2615 C CA . ALA B 1 122 ? 11.219 -14.906 -10.719 1 94.31 122 ALA B CA 1
ATOM 2616 C C . ALA B 1 122 ? 10.328 -15.812 -11.562 1 94.31 122 ALA B C 1
ATOM 2618 O O . ALA B 1 122 ? 10.266 -17.016 -11.328 1 94.31 122 ALA B O 1
ATOM 2619 N N . GLY B 1 123 ? 9.57 -15.188 -12.484 1 96.12 123 GLY B N 1
ATOM 2620 C CA . GLY B 1 123 ? 8.945 -15.922 -13.57 1 96.12 123 GLY B CA 1
ATOM 2621 C C . GLY B 1 123 ? 7.59 -16.5 -13.203 1 96.12 123 GLY B C 1
ATOM 2622 O O . GLY B 1 123 ? 7.039 -17.312 -13.93 1 96.12 123 GLY B O 1
ATOM 2623 N N . LYS B 1 124 ? 7.066 -16.062 -12.086 1 97.62 124 LYS B N 1
ATOM 2624 C CA . LYS B 1 124 ? 5.754 -16.562 -11.688 1 97.62 124 LYS B CA 1
ATOM 2625 C C . LYS B 1 124 ? 4.641 -15.867 -12.461 1 97.62 124 LYS B C 1
ATOM 2627 O O . LYS B 1 124 ? 4.871 -14.836 -13.094 1 97.62 124 LYS B O 1
ATOM 2632 N N . ARG B 1 125 ? 3.494 -16.531 -12.477 1 98.31 125 ARG B N 1
ATOM 2633 C CA . ARG B 1 125 ? 2.277 -15.828 -12.883 1 98.31 125 ARG B CA 1
ATOM 2634 C C . ARG B 1 125 ? 1.564 -15.227 -11.68 1 98.31 125 ARG B C 1
ATOM 2636 O O . ARG B 1 125 ? 1.447 -15.867 -10.633 1 98.31 125 ARG B O 1
ATOM 2643 N N . LEU B 1 126 ? 1.189 -13.969 -11.797 1 98.75 126 LEU B N 1
ATOM 2644 C CA . LEU B 1 126 ? 0.567 -13.242 -10.695 1 98.75 126 LEU B CA 1
ATOM 2645 C C . LEU B 1 126 ? -0.828 -12.758 -11.078 1 98.75 126 LEU B C 1
ATOM 2647 O O . LEU B 1 126 ? -1.104 -12.516 -12.258 1 98.75 126 LEU B O 1
ATOM 2651 N N . ALA B 1 127 ? -1.661 -12.648 -10.117 1 98.81 127 ALA B N 1
ATOM 2652 C CA . ALA B 1 127 ? -2.953 -11.984 -10.266 1 98.81 127 ALA B CA 1
ATOM 2653 C C . ALA B 1 127 ? -3.373 -11.305 -8.969 1 98.81 127 ALA B C 1
ATOM 2655 O O . ALA B 1 127 ? -2.732 -11.484 -7.926 1 98.81 127 ALA B O 1
ATOM 2656 N N . LEU B 1 128 ? -4.406 -10.461 -9.086 1 98.81 128 LEU B N 1
ATOM 2657 C CA . LEU B 1 128 ? -4.895 -9.648 -7.973 1 98.81 128 LEU B CA 1
ATOM 2658 C C . LEU B 1 128 ? -6.418 -9.703 -7.895 1 98.81 128 LEU B C 1
ATOM 2660 O O . LEU B 1 128 ? -7.098 -9.609 -8.914 1 98.81 128 LEU B O 1
ATOM 2664 N N . ALA B 1 129 ? -6.914 -10.016 -6.746 1 98.81 129 ALA B N 1
ATOM 2665 C CA . ALA B 1 129 ? -8.336 -9.883 -6.441 1 98.81 129 ALA B CA 1
ATOM 2666 C C . ALA B 1 129 ? -8.555 -8.891 -5.301 1 98.81 129 ALA B C 1
ATOM 2668 O O . ALA B 1 129 ? -8.023 -9.062 -4.203 1 98.81 129 ALA B O 1
ATOM 2669 N N . VAL B 1 130 ? -9.344 -7.824 -5.551 1 98.62 130 VAL B N 1
ATOM 2670 C CA . VAL B 1 130 ? -9.516 -6.754 -4.578 1 98.62 130 VAL B CA 1
ATOM 2671 C C . VAL B 1 130 ? -10.992 -6.605 -4.23 1 98.62 130 VAL B C 1
ATOM 2673 O O . VAL B 1 130 ? -11.852 -6.582 -5.121 1 98.62 130 VAL B O 1
ATOM 2676 N N . ALA B 1 131 ? -11.32 -6.598 -2.977 1 98.06 131 ALA B N 1
ATOM 2677 C CA . ALA B 1 131 ? -12.648 -6.246 -2.48 1 98.06 131 ALA B CA 1
ATOM 2678 C C . ALA B 1 131 ? -12.664 -4.828 -1.919 1 98.06 131 ALA B C 1
ATOM 2680 O O . ALA B 1 131 ? -11.805 -4.461 -1.117 1 98.06 131 ALA B O 1
ATOM 2681 N N . SER B 1 132 ? -13.555 -4.043 -2.334 1 97.44 132 SER B N 1
ATOM 2682 C CA . SER B 1 132 ? -13.695 -2.674 -1.847 1 97.44 132 SER B CA 1
ATOM 2683 C C . SER B 1 132 ? -15.164 -2.334 -1.585 1 97.44 132 SER B C 1
ATOM 2685 O O . SER B 1 132 ? -16.062 -3.082 -1.981 1 97.44 132 SER B O 1
ATOM 2687 N N . GLU B 1 133 ? -15.367 -1.195 -0.852 1 95.44 133 GLU B N 1
ATOM 2688 C CA . GLU B 1 133 ? -16.719 -0.671 -0.69 1 95.44 133 GLU B CA 1
ATOM 2689 C C . GLU B 1 133 ? -17.156 0.102 -1.929 1 95.44 133 GLU B C 1
ATOM 2691 O O . GLU B 1 133 ? -18.359 0.165 -2.232 1 95.44 133 GLU B O 1
ATOM 2696 N N . GLU B 1 134 ? -16.281 0.617 -2.646 1 93.81 134 GLU B N 1
ATOM 2697 C CA . GLU B 1 134 ? -16.578 1.492 -3.775 1 93.81 134 GLU B CA 1
ATOM 2698 C C . GLU B 1 134 ? -16.469 0.743 -5.102 1 93.81 134 GLU B C 1
ATOM 2700 O O . GLU B 1 134 ? -15.68 -0.203 -5.219 1 93.81 134 GLU B O 1
ATOM 2705 N N . THR B 1 135 ? -17.203 1.288 -6.105 1 93 135 THR B N 1
ATOM 2706 C CA . THR B 1 135 ? -17.234 0.631 -7.41 1 93 135 THR B CA 1
ATOM 2707 C C . THR B 1 135 ? -16.438 1.437 -8.438 1 93 135 THR B C 1
ATOM 2709 O O . THR B 1 135 ? -16.188 0.957 -9.547 1 93 135 THR B O 1
ATOM 2712 N N . TYR B 1 136 ? -16.078 2.709 -8.109 1 91.25 136 TYR B N 1
ATOM 2713 C CA . TYR B 1 136 ? -15.469 3.512 -9.164 1 91.25 136 TYR B CA 1
ATOM 2714 C C . TYR B 1 136 ? -14.125 2.934 -9.578 1 91.25 136 TYR B C 1
ATOM 2716 O O . TYR B 1 136 ? -13.352 2.467 -8.734 1 91.25 136 TYR B O 1
ATOM 2724 N N . PRO B 1 137 ? -13.789 2.891 -10.797 1 85 137 PRO B N 1
ATOM 2725 C CA . PRO B 1 137 ? -12.648 2.141 -11.336 1 85 137 PRO B CA 1
ATOM 2726 C C . PRO B 1 137 ? -11.312 2.637 -10.797 1 85 137 PRO B C 1
ATOM 2728 O O . PRO B 1 137 ? -10.352 1.868 -10.727 1 85 137 PRO B O 1
ATOM 2731 N N . GLY B 1 138 ? -11.289 3.904 -10.422 1 92.12 138 GLY B N 1
ATOM 2732 C CA . GLY B 1 138 ? -10.031 4.473 -9.961 1 92.12 138 GLY B CA 1
ATOM 2733 C C . GLY B 1 138 ? -9.648 4.016 -8.57 1 92.12 138 GLY B C 1
ATOM 2734 O O . GLY B 1 138 ? -8.516 4.227 -8.133 1 92.12 138 GLY B O 1
ATOM 2735 N N . ALA B 1 139 ? -10.516 3.23 -7.91 1 94.5 139 ALA B N 1
ATOM 2736 C CA . ALA B 1 139 ? -10.328 2.92 -6.496 1 94.5 139 ALA B CA 1
ATOM 2737 C C . ALA B 1 139 ? -9.117 2.023 -6.285 1 94.5 139 ALA B C 1
ATOM 2739 O O . ALA B 1 139 ? -8.391 2.164 -5.293 1 94.5 139 ALA B O 1
ATOM 2740 N N . ILE B 1 140 ? -8.875 1.168 -7.32 1 96.62 140 ILE B N 1
ATOM 2741 C CA . ILE B 1 140 ? -7.887 0.135 -7.035 1 96.62 140 ILE B CA 1
ATOM 2742 C C . ILE B 1 140 ? -6.629 0.382 -7.871 1 96.62 140 ILE B C 1
ATOM 2744 O O . ILE B 1 140 ? -5.727 -0.455 -7.902 1 96.62 140 ILE B O 1
ATOM 2748 N N . LEU B 1 141 ? -6.516 1.552 -8.523 1 96.5 141 LEU B N 1
ATOM 2749 C CA . LEU B 1 141 ? -5.422 1.794 -9.461 1 96.5 141 LEU B CA 1
ATOM 2750 C C . LEU B 1 141 ? -4.074 1.754 -8.75 1 96.5 141 LEU B C 1
ATOM 2752 O O . LEU B 1 141 ? -3.084 1.285 -9.312 1 96.5 141 LEU B O 1
ATOM 2756 N N . GLY B 1 142 ? -4.004 2.268 -7.562 1 97.44 142 GLY B N 1
ATOM 2757 C CA . GLY B 1 142 ? -2.758 2.219 -6.812 1 97.44 142 GLY B CA 1
ATOM 2758 C C . GLY B 1 142 ? -2.287 0.805 -6.531 1 97.44 142 GLY B C 1
ATOM 2759 O O . GLY B 1 142 ? -1.102 0.5 -6.676 1 97.44 142 GLY B O 1
ATOM 2760 N N . VAL B 1 143 ? -3.164 -0.082 -6.176 1 97.88 143 VAL B N 1
ATOM 2761 C CA . VAL B 1 143 ? -2.838 -1.468 -5.855 1 97.88 143 VAL B CA 1
ATOM 2762 C C . VAL B 1 143 ? -2.438 -2.213 -7.129 1 97.88 143 VAL B C 1
ATOM 2764 O O . VAL B 1 143 ? -1.461 -2.967 -7.133 1 97.88 143 VAL B O 1
ATOM 2767 N N . VAL B 1 144 ? -3.18 -1.977 -8.211 1 97.88 144 VAL B N 1
ATOM 2768 C CA . VAL B 1 144 ? -2.867 -2.6 -9.492 1 97.88 144 VAL B CA 1
ATOM 2769 C C . VAL B 1 144 ? -1.463 -2.197 -9.93 1 97.88 144 VAL B C 1
ATOM 2771 O O . VAL B 1 144 ? -0.673 -3.045 -10.359 1 97.88 144 VAL B O 1
ATOM 2774 N N . HIS B 1 145 ? -1.171 -0.96 -9.797 1 97.81 145 HIS B N 1
ATOM 2775 C CA . HIS B 1 145 ? 0.142 -0.468 -10.195 1 97.81 145 HIS B CA 1
ATOM 2776 C C . HIS B 1 145 ? 1.25 -1.129 -9.383 1 97.81 145 HIS B C 1
ATOM 2778 O O . HIS B 1 145 ? 2.283 -1.516 -9.938 1 97.81 145 HIS B O 1
ATOM 2784 N N . GLN B 1 146 ? 1.052 -1.192 -8.102 1 97.56 146 GLN B N 1
ATOM 2785 C CA . GLN B 1 146 ? 2.049 -1.826 -7.242 1 97.56 146 GLN B CA 1
ATOM 2786 C C . GLN B 1 146 ? 2.338 -3.254 -7.695 1 97.56 146 GLN B C 1
ATOM 2788 O O . GLN B 1 146 ? 3.498 -3.639 -7.852 1 97.56 146 GLN B O 1
ATOM 2793 N N . VAL B 1 147 ? 1.329 -4.066 -7.961 1 98 147 VAL B N 1
ATOM 2794 C CA . VAL B 1 147 ? 1.509 -5.465 -8.336 1 98 147 VAL B CA 1
ATOM 2795 C C . VAL B 1 147 ? 2.109 -5.555 -9.734 1 98 147 VAL B C 1
ATOM 2797 O O . VAL B 1 147 ? 2.934 -6.43 -10.008 1 98 147 VAL B O 1
ATOM 2800 N N . GLN B 1 148 ? 1.709 -4.652 -10.57 1 96.88 148 GLN B N 1
ATOM 2801 C CA . GLN B 1 148 ? 2.283 -4.598 -11.914 1 96.88 148 GLN B CA 1
ATOM 2802 C C . GLN B 1 148 ? 3.791 -4.359 -11.859 1 96.88 148 GLN B C 1
ATOM 2804 O O . GLN B 1 148 ? 4.555 -5.031 -12.555 1 96.88 148 GLN B O 1
ATOM 2809 N N . GLU B 1 149 ? 4.223 -3.441 -11.109 1 97.38 149 GLU B N 1
ATOM 2810 C CA . GLU B 1 149 ? 5.652 -3.141 -11.023 1 97.38 149 GLU B CA 1
ATOM 2811 C C . GLU B 1 149 ? 6.418 -4.285 -10.359 1 97.38 149 GLU B C 1
ATOM 2813 O O . GLU B 1 149 ? 7.547 -4.586 -10.75 1 97.38 149 GLU B O 1
ATOM 2818 N N . PHE B 1 150 ? 5.805 -4.895 -9.359 1 97.12 150 PHE B N 1
ATOM 2819 C CA . PHE B 1 150 ? 6.398 -6.086 -8.773 1 97.12 150 PHE B CA 1
ATOM 2820 C C . PHE B 1 150 ? 6.574 -7.18 -9.82 1 97.12 150 PHE B C 1
ATOM 2822 O O . PHE B 1 150 ? 7.625 -7.816 -9.891 1 97.12 150 PHE B O 1
ATOM 2829 N N . ALA B 1 151 ? 5.547 -7.363 -10.625 1 97.44 151 ALA B N 1
ATOM 2830 C CA . ALA B 1 151 ? 5.578 -8.367 -11.68 1 97.44 151 ALA B CA 1
ATOM 2831 C C . ALA B 1 151 ? 6.699 -8.086 -12.672 1 97.44 151 ALA B C 1
ATOM 2833 O O . ALA B 1 151 ? 7.465 -8.984 -13.031 1 97.44 151 ALA B O 1
ATOM 2834 N N . ARG B 1 152 ? 6.812 -6.859 -13.062 1 95.12 152 ARG B N 1
ATOM 2835 C CA . ARG B 1 152 ? 7.855 -6.48 -14.008 1 95.12 152 ARG B CA 1
ATOM 2836 C C . ARG B 1 152 ? 9.242 -6.73 -13.422 1 95.12 152 ARG B C 1
ATOM 2838 O O . ARG B 1 152 ? 10.109 -7.297 -14.086 1 95.12 152 ARG B O 1
ATOM 2845 N N . TYR B 1 153 ? 9.391 -6.363 -12.188 1 94.19 153 TYR B N 1
ATOM 2846 C CA . TYR B 1 153 ? 10.695 -6.504 -11.539 1 94.19 153 TYR B CA 1
ATOM 2847 C C . TYR B 1 153 ? 11.078 -7.973 -11.406 1 94.19 153 TYR B C 1
ATOM 2849 O O . TYR B 1 153 ? 12.25 -8.328 -11.562 1 94.19 153 TYR B O 1
ATOM 2857 N N . THR B 1 154 ? 10.094 -8.82 -11.125 1 95.81 154 THR B N 1
ATOM 2858 C CA . THR B 1 154 ? 10.359 -10.234 -10.867 1 95.81 154 THR B CA 1
ATOM 2859 C C . THR B 1 154 ? 10.141 -11.062 -12.133 1 95.81 154 THR B C 1
ATOM 2861 O O . THR B 1 154 ? 10.016 -12.289 -12.062 1 95.81 154 THR B O 1
ATOM 2864 N N . LEU B 1 155 ? 9.945 -10.398 -13.25 1 95.06 155 LEU B N 1
ATOM 2865 C CA . LEU B 1 155 ? 9.773 -11.062 -14.547 1 95.06 155 LEU B CA 1
ATOM 2866 C C . LEU B 1 155 ? 8.555 -11.969 -14.531 1 95.06 155 LEU B C 1
ATOM 2868 O O . LEU B 1 155 ? 8.586 -13.062 -15.109 1 95.06 155 LEU B O 1
ATOM 2872 N N . ALA B 1 156 ? 7.539 -11.555 -13.773 1 97 156 ALA B N 1
ATOM 2873 C CA . ALA B 1 156 ? 6.297 -12.305 -13.656 1 97 156 ALA B CA 1
ATOM 2874 C C . ALA B 1 156 ? 5.281 -11.859 -14.703 1 97 156 ALA B C 1
ATOM 2876 O O . ALA B 1 156 ? 5.371 -10.75 -15.234 1 97 156 ALA B O 1
ATOM 2877 N N . ASP B 1 157 ? 4.344 -12.742 -15.055 1 97.38 157 ASP B N 1
ATOM 2878 C CA . ASP B 1 157 ? 3.164 -12.406 -15.852 1 97.38 157 ASP B CA 1
ATOM 2879 C C . ASP B 1 157 ? 1.995 -12.016 -14.953 1 97.38 157 ASP B C 1
ATOM 2881 O O . ASP B 1 157 ? 1.493 -12.836 -14.18 1 97.38 157 ASP B O 1
ATOM 2885 N N . PHE B 1 158 ? 1.6 -10.766 -14.977 1 98.25 158 PHE B N 1
ATOM 2886 C CA . PHE B 1 158 ? 0.422 -10.289 -14.258 1 98.25 158 PHE B CA 1
ATOM 2887 C C . PHE B 1 158 ? -0.845 -10.555 -15.062 1 98.25 158 PHE B C 1
ATOM 2889 O O . PHE B 1 158 ? -1.263 -9.711 -15.867 1 98.25 158 PHE B O 1
ATOM 2896 N N . VAL B 1 159 ? -1.569 -11.641 -14.797 1 98 159 VAL B N 1
ATOM 2897 C CA . VAL B 1 159 ? -2.432 -12.25 -15.805 1 98 159 VAL B CA 1
ATOM 2898 C C . VAL B 1 159 ? -3.885 -11.859 -15.547 1 98 159 VAL B C 1
ATOM 2900 O O . VAL B 1 159 ? -4.777 -12.234 -16.312 1 98 159 VAL B O 1
ATOM 2903 N N . GLY B 1 160 ? -4.094 -11.086 -14.43 1 97.62 160 GLY B N 1
ATOM 2904 C CA . GLY B 1 160 ? -5.484 -10.703 -14.234 1 97.62 160 GLY B CA 1
ATOM 2905 C C . GLY B 1 160 ? -5.719 -9.922 -12.961 1 97.62 160 GLY B C 1
ATOM 2906 O O . GLY B 1 160 ? -4.93 -10.016 -12.016 1 97.62 160 GLY B O 1
ATOM 2907 N N . VAL B 1 161 ? -6.824 -9.102 -12.984 1 98.38 161 VAL B N 1
ATOM 2908 C CA . VAL B 1 161 ? -7.34 -8.359 -11.844 1 98.38 161 VAL B CA 1
ATOM 2909 C C . VAL B 1 161 ? -8.844 -8.57 -11.719 1 98.38 161 VAL B C 1
ATOM 2911 O O . VAL B 1 161 ? -9.578 -8.453 -12.711 1 98.38 161 VAL B O 1
ATOM 2914 N N . VAL B 1 162 ? -9.273 -8.977 -10.562 1 98.38 162 VAL B N 1
ATOM 2915 C CA . VAL B 1 162 ? -10.695 -9.031 -10.242 1 98.38 162 VAL B CA 1
ATOM 2916 C C . VAL B 1 162 ? -11.016 -8.016 -9.148 1 98.38 162 VAL B C 1
ATOM 2918 O O . VAL B 1 162 ? -10.32 -7.953 -8.125 1 98.38 162 VAL B O 1
ATOM 2921 N N . HIS B 1 163 ? -11.945 -7.18 -9.398 1 98.31 163 HIS B N 1
ATOM 2922 C CA . HIS B 1 163 ? -12.406 -6.18 -8.445 1 98.31 163 HIS B CA 1
ATOM 2923 C C . HIS B 1 163 ? -13.883 -6.387 -8.102 1 98.31 163 HIS B C 1
ATOM 2925 O O . HIS B 1 163 ? -14.719 -6.5 -8.992 1 98.31 163 HIS B O 1
ATOM 2931 N N . GLY B 1 164 ? -14.148 -6.555 -6.816 1 97.69 164 GLY B N 1
ATOM 2932 C CA . GLY B 1 164 ? -15.523 -6.68 -6.355 1 97.69 164 GLY B CA 1
ATOM 2933 C C . GLY B 1 164 ? -15.883 -5.684 -5.27 1 97.69 164 GLY B C 1
ATOM 2934 O O . GLY B 1 164 ? -15 -5.188 -4.559 1 97.69 164 GLY B O 1
ATOM 2935 N N . ALA B 1 165 ? -17.203 -5.41 -5.141 1 97.12 165 ALA B N 1
ATOM 2936 C CA . ALA B 1 165 ? -17.672 -4.441 -4.156 1 97.12 165 ALA B CA 1
ATOM 2937 C C . ALA B 1 165 ? -18.484 -5.125 -3.062 1 97.12 165 ALA B C 1
ATOM 2939 O O . ALA B 1 165 ? -19.391 -5.91 -3.354 1 97.12 165 ALA B O 1
ATOM 2940 N N . GLY B 1 166 ? -18.047 -4.934 -1.83 1 95.62 166 GLY B N 1
ATOM 2941 C CA . GLY B 1 166 ? -18.719 -5.418 -0.638 1 95.62 166 GLY B CA 1
ATOM 2942 C C . GLY B 1 166 ? -18.078 -4.953 0.65 1 95.62 166 GLY B C 1
ATOM 2943 O O . GLY B 1 166 ? -16.859 -4.797 0.714 1 95.62 166 GLY B O 1
ATOM 2944 N N . ASN B 1 167 ? -18.859 -4.699 1.641 1 92.12 167 ASN B N 1
ATOM 2945 C CA . ASN B 1 167 ? -18.359 -4.316 2.953 1 92.12 167 ASN B CA 1
ATOM 2946 C C . ASN B 1 167 ? -18.672 -5.375 4.008 1 92.12 167 ASN B C 1
ATOM 2948 O O . ASN B 1 167 ? -17.766 -5.949 4.613 1 92.12 167 ASN B O 1
ATOM 2952 N N . SER B 1 168 ? -19.953 -5.648 4.109 1 92.06 168 SER B N 1
ATOM 2953 C CA . SER B 1 168 ? -20.344 -6.703 5.035 1 92.06 168 SER B CA 1
ATOM 2954 C C . SER B 1 168 ? -19.844 -8.07 4.566 1 92.06 168 SER B C 1
ATOM 2956 O O . SER B 1 168 ? -19.594 -8.266 3.377 1 92.06 168 SER B O 1
ATOM 2958 N N . ARG B 1 169 ? -19.688 -8.961 5.59 1 92.94 169 ARG B N 1
ATOM 2959 C CA . ARG B 1 169 ? -19.234 -10.312 5.266 1 92.94 169 ARG B CA 1
ATOM 2960 C C . ARG B 1 169 ? -20.109 -10.938 4.188 1 92.94 169 ARG B C 1
ATOM 2962 O O . ARG B 1 169 ? -21.328 -11.023 4.348 1 92.94 169 ARG B O 1
ATOM 2969 N N . GLY B 1 170 ? -19.469 -11.305 3.094 1 92.44 170 GLY B N 1
ATOM 2970 C CA . GLY B 1 170 ? -20.141 -12.031 2.031 1 92.44 170 GLY B CA 1
ATOM 2971 C C . GLY B 1 170 ? -20.953 -11.125 1.121 1 92.44 170 GLY B C 1
ATOM 2972 O O . GLY B 1 170 ? -21.531 -11.594 0.135 1 92.44 170 GLY B O 1
ATOM 2973 N N . GLU B 1 171 ? -20.984 -9.836 1.374 1 96.19 171 GLU B N 1
ATOM 2974 C CA . GLU B 1 171 ? -21.797 -8.891 0.61 1 96.19 171 GLU B CA 1
ATOM 2975 C C . GLU B 1 171 ? -21.375 -8.875 -0.858 1 96.19 171 GLU B C 1
ATOM 2977 O O . GLU B 1 171 ? -22.188 -8.547 -1.731 1 96.19 171 GLU B O 1
ATOM 2982 N N . ILE B 1 172 ? -20.219 -9.305 -1.132 1 97.06 172 ILE B N 1
ATOM 2983 C CA . ILE B 1 172 ? -19.641 -9.234 -2.471 1 97.06 172 ILE B CA 1
ATOM 2984 C C . ILE B 1 172 ? -20.438 -10.133 -3.418 1 97.06 172 ILE B C 1
ATOM 2986 O O . ILE B 1 172 ? -20.406 -9.938 -4.637 1 97.06 172 ILE B O 1
ATOM 2990 N N . ALA B 1 173 ? -21.109 -11.086 -2.934 1 97.19 173 ALA B N 1
ATOM 2991 C CA . ALA B 1 173 ? -21.938 -11.969 -3.742 1 97.19 173 ALA B CA 1
ATOM 2992 C C . ALA B 1 173 ? -23.094 -11.203 -4.383 1 97.19 173 ALA B C 1
ATOM 2994 O O . ALA B 1 173 ? -23.656 -11.648 -5.383 1 97.19 173 ALA B O 1
ATOM 2995 N N . ALA B 1 174 ? -23.406 -10.07 -3.789 1 96.56 174 ALA B N 1
ATOM 2996 C CA . ALA B 1 174 ? -24.531 -9.273 -4.273 1 96.56 174 ALA B CA 1
ATOM 2997 C C . ALA B 1 174 ? -24.078 -8.305 -5.363 1 96.56 174 ALA B C 1
ATOM 2999 O O . ALA B 1 174 ? -24.922 -7.648 -6 1 96.56 174 ALA B O 1
ATOM 3000 N N . ASP B 1 175 ? -22.812 -8.172 -5.52 1 96.31 175 ASP B N 1
ATOM 3001 C CA . ASP B 1 175 ? -22.312 -7.301 -6.578 1 96.31 175 ASP B CA 1
ATOM 3002 C C . ASP B 1 175 ? -22.781 -7.77 -7.949 1 96.31 175 ASP B C 1
ATOM 3004 O O . ASP B 1 175 ? -22.453 -8.875 -8.383 1 96.31 175 ASP B O 1
ATOM 3008 N N . PRO B 1 176 ? -23.531 -6.895 -8.711 1 94.12 176 PRO B N 1
ATOM 3009 C CA . PRO B 1 176 ? -24.125 -7.332 -9.977 1 94.12 176 PRO B CA 1
ATOM 3010 C C . PRO B 1 176 ? -23.078 -7.578 -11.062 1 94.12 176 PRO B C 1
ATOM 3012 O O . PRO B 1 176 ? -23.375 -8.18 -12.094 1 94.12 176 PRO B O 1
ATOM 3015 N N . ARG B 1 177 ? -21.859 -7.148 -10.859 1 94.31 177 ARG B N 1
ATOM 3016 C CA . ARG B 1 177 ? -20.781 -7.406 -11.812 1 94.31 177 ARG B CA 1
ATOM 3017 C C . ARG B 1 177 ? -20.266 -8.836 -11.68 1 94.31 177 ARG B C 1
ATOM 3019 O O . ARG B 1 177 ? -19.422 -9.273 -12.453 1 94.31 177 ARG B O 1
ATOM 3026 N N . ASN B 1 178 ? -20.656 -9.555 -10.688 1 96.94 178 ASN B N 1
ATOM 3027 C CA . ASN B 1 178 ? -20.375 -10.961 -10.422 1 96.94 178 ASN B CA 1
ATOM 3028 C C . ASN B 1 178 ? -18.875 -11.211 -10.273 1 96.94 178 ASN B C 1
ATOM 3030 O O . ASN B 1 178 ? -18.297 -12.016 -11.008 1 96.94 178 ASN B O 1
ATOM 3034 N N . PRO B 1 179 ? -18.281 -10.547 -9.32 1 98.25 179 PRO B N 1
ATOM 3035 C CA . PRO B 1 179 ? -16.844 -10.719 -9.125 1 98.25 179 PRO B CA 1
ATOM 3036 C C . PRO B 1 179 ? -16.469 -12.141 -8.695 1 98.25 179 PRO B C 1
ATOM 3038 O O . PRO B 1 179 ? -15.359 -12.594 -8.953 1 98.25 179 PRO B O 1
ATOM 3041 N N . LEU B 1 180 ? -17.344 -12.836 -8.07 1 98.62 180 LEU B N 1
ATOM 3042 C CA . LEU B 1 180 ? -17.062 -14.203 -7.672 1 98.62 180 LEU B CA 1
ATOM 3043 C C . LEU B 1 180 ? -16.906 -15.109 -8.891 1 98.62 180 LEU B C 1
ATOM 3045 O O . LEU B 1 180 ? -16.016 -15.953 -8.938 1 98.62 180 LEU B O 1
ATOM 3049 N N . LEU B 1 181 ? -17.703 -14.938 -9.852 1 98.25 181 LEU B N 1
ATOM 3050 C CA . LEU B 1 181 ? -17.562 -15.688 -11.094 1 98.25 181 LEU B CA 1
ATOM 3051 C C . LEU B 1 181 ? -16.281 -15.297 -11.82 1 98.25 181 LEU B C 1
ATOM 3053 O O . LEU B 1 181 ? -15.586 -16.156 -12.367 1 98.25 181 LEU B O 1
ATOM 3057 N N . ALA B 1 182 ? -16.031 -14.055 -11.844 1 98.56 182 ALA B N 1
ATOM 3058 C CA . ALA B 1 182 ? -14.797 -13.578 -12.469 1 98.56 182 ALA B CA 1
ATOM 3059 C C . ALA B 1 182 ? -13.57 -14.203 -11.805 1 98.56 182 ALA B C 1
ATOM 3061 O O . ALA B 1 182 ? -12.625 -14.594 -12.492 1 98.56 182 ALA B O 1
ATOM 3062 N N . ALA B 1 183 ? -13.602 -14.266 -10.469 1 98.81 183 ALA B N 1
ATOM 3063 C CA . ALA B 1 183 ? -12.492 -14.867 -9.742 1 98.81 183 ALA B CA 1
ATOM 3064 C C . ALA B 1 183 ? -12.375 -16.359 -10.055 1 98.81 183 ALA B C 1
ATOM 3066 O O . ALA B 1 183 ? -11.273 -16.875 -10.219 1 98.81 183 ALA B O 1
ATOM 3067 N N . GLU B 1 184 ? -13.453 -17 -10.102 1 98.81 184 GLU B N 1
ATOM 3068 C CA . GLU B 1 184 ? -13.461 -18.422 -10.453 1 98.81 184 GLU B CA 1
ATOM 3069 C C . GLU B 1 184 ? -12.891 -18.641 -11.852 1 98.81 184 GLU B C 1
ATOM 3071 O O . GLU B 1 184 ? -12.086 -19.547 -12.062 1 98.81 184 GLU B O 1
ATOM 3076 N N . THR B 1 185 ? -13.312 -17.844 -12.781 1 98.5 185 THR B N 1
ATOM 3077 C CA . THR B 1 185 ? -12.805 -17.922 -14.148 1 98.5 185 THR B CA 1
ATOM 3078 C C . THR B 1 185 ? -11.305 -17.656 -14.188 1 98.5 185 THR B C 1
ATOM 3080 O O . THR B 1 185 ? -10.562 -18.375 -14.859 1 98.5 185 THR B O 1
ATOM 3083 N N . LEU B 1 186 ? -10.891 -16.672 -13.461 1 98.62 186 LEU B N 1
ATOM 3084 C CA . LEU B 1 186 ? -9.461 -16.391 -13.359 1 98.62 186 LEU B CA 1
ATOM 3085 C C . LEU B 1 186 ? -8.695 -17.609 -12.852 1 98.62 186 LEU B C 1
ATOM 3087 O O . LEU B 1 186 ? -7.66 -17.969 -13.406 1 98.62 186 LEU B O 1
ATOM 3091 N N . GLY B 1 187 ? -9.211 -18.219 -11.781 1 98.62 187 GLY B N 1
ATOM 3092 C CA . GLY B 1 187 ? -8.594 -19.422 -11.266 1 98.62 187 GLY B CA 1
ATOM 3093 C C . GLY B 1 187 ? -8.484 -20.531 -12.297 1 98.62 187 GLY B C 1
ATOM 3094 O O . GLY B 1 187 ? -7.434 -21.156 -12.43 1 98.62 187 GLY B O 1
ATOM 3095 N N . ALA B 1 188 ? -9.5 -20.688 -13.055 1 98.38 188 ALA B N 1
ATOM 3096 C CA . ALA B 1 188 ? -9.547 -21.766 -14.047 1 98.38 188 ALA B CA 1
ATOM 3097 C C . ALA B 1 188 ? -8.547 -21.516 -15.172 1 98.38 188 ALA B C 1
ATOM 3099 O O . ALA B 1 188 ? -7.953 -22.453 -15.703 1 98.38 188 ALA B O 1
ATOM 3100 N N . GLU B 1 189 ? -8.414 -20.297 -15.477 1 97.88 189 GLU B N 1
ATOM 3101 C CA . GLU B 1 189 ? -7.602 -19.938 -16.641 1 97.88 189 GLU B CA 1
ATOM 3102 C C . GLU B 1 189 ? -6.227 -19.422 -16.219 1 97.88 189 GLU B C 1
ATOM 3104 O O . GLU B 1 189 ? -5.477 -18.891 -17.031 1 97.88 189 GLU B O 1
ATOM 3109 N N . PHE B 1 190 ? -5.855 -19.547 -14.938 1 98.19 190 PHE B N 1
ATOM 3110 C CA . PHE B 1 190 ? -4.723 -18.844 -14.344 1 98.19 190 PHE B CA 1
ATOM 3111 C C . PHE B 1 190 ? -3.443 -19.125 -15.117 1 98.19 190 PHE B C 1
ATOM 3113 O O . PHE B 1 190 ? -2.641 -18.219 -15.352 1 98.19 190 PHE B O 1
ATOM 3120 N N . PHE B 1 191 ? -3.256 -20.328 -15.57 1 97.69 191 PHE B N 1
ATOM 3121 C CA . PHE B 1 191 ? -1.985 -20.719 -16.172 1 97.69 191 PHE B CA 1
ATOM 3122 C C . PHE B 1 191 ? -2.09 -20.75 -17.688 1 97.69 191 PHE B C 1
ATOM 3124 O O . PHE B 1 191 ? -1.112 -21.047 -18.375 1 97.69 191 PHE B O 1
ATOM 3131 N N . THR B 1 192 ? -3.26 -20.359 -18.25 1 95.81 192 THR B N 1
ATOM 3132 C CA . THR B 1 192 ? -3.416 -20.406 -19.688 1 95.81 192 THR B CA 1
ATOM 3133 C C . THR B 1 192 ? -3.734 -19.016 -20.234 1 95.81 192 THR B C 1
ATOM 3135 O O . THR B 1 192 ? -3.672 -18.781 -21.453 1 95.81 192 THR B O 1
ATOM 3138 N N . ARG B 1 193 ? -4.008 -18.047 -19.375 1 95.12 193 ARG B N 1
ATOM 3139 C CA . ARG B 1 193 ? -4.316 -16.703 -19.812 1 95.12 193 ARG B CA 1
ATOM 3140 C C . ARG B 1 193 ? -3.127 -16.078 -20.547 1 95.12 193 ARG B C 1
ATOM 3142 O O . ARG B 1 193 ? -1.985 -16.203 -20.094 1 95.12 193 ARG B O 1
ATOM 3149 N N . LYS B 1 194 ? -3.459 -15.5 -21.609 1 92.12 194 LYS B N 1
ATOM 3150 C CA . LYS B 1 194 ? -2.438 -14.75 -22.344 1 92.12 194 LYS B CA 1
ATOM 3151 C C . LYS B 1 194 ? -2.039 -13.484 -21.578 1 92.12 194 LYS B C 1
ATOM 3153 O O . LYS B 1 194 ? -2.893 -12.797 -21.016 1 92.12 194 LYS B O 1
ATOM 3158 N N . TYR B 1 195 ? -0.784 -13.203 -21.547 1 93.19 195 TYR B N 1
ATOM 3159 C CA . TYR B 1 195 ? -0.25 -11.969 -20.969 1 93.19 195 TYR B CA 1
ATOM 3160 C C . TYR B 1 195 ? 0.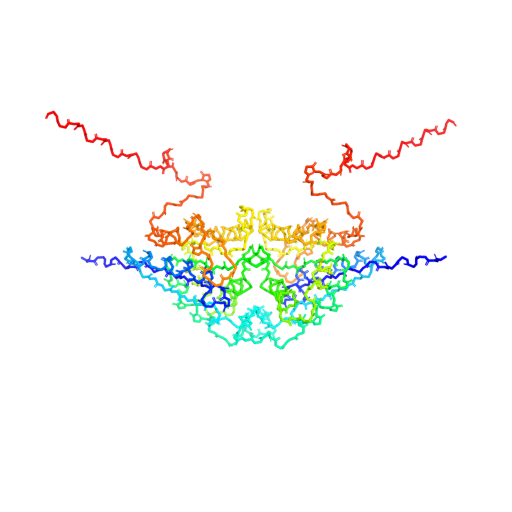772 -11.336 -21.906 1 93.19 195 TYR B C 1
ATOM 3162 O O . TYR B 1 195 ? 1.59 -12.031 -22.5 1 93.19 195 TYR B O 1
ATOM 3170 N N . SER B 1 196 ? 0.642 -9.984 -22.125 1 90.75 196 SER B N 1
ATOM 3171 C CA . SER B 1 196 ? 1.637 -9.258 -22.906 1 90.75 196 SER B CA 1
ATOM 3172 C C . SER B 1 196 ? 2.082 -7.988 -22.188 1 90.75 196 SER B C 1
ATOM 3174 O O . SER B 1 196 ? 1.258 -7.27 -21.625 1 90.75 196 SER B O 1
ATOM 3176 N N . ASP B 1 197 ? 3.332 -7.691 -22.062 1 90.19 197 ASP B N 1
ATOM 3177 C CA . ASP B 1 197 ? 4.031 -6.473 -21.672 1 90.19 197 ASP B CA 1
ATOM 3178 C C . ASP B 1 197 ? 5.23 -6.207 -22.578 1 90.19 197 ASP B C 1
ATOM 3180 O O . ASP B 1 197 ? 6.355 -6.602 -22.266 1 90.19 197 ASP B O 1
ATOM 3184 N N . TYR B 1 198 ? 4.988 -5.508 -23.703 1 87.69 198 TYR B N 1
ATOM 3185 C CA . TYR B 1 198 ? 5.922 -5.445 -24.812 1 87.69 198 TYR B CA 1
ATOM 3186 C C . TYR B 1 198 ? 7.059 -4.469 -24.516 1 87.69 198 TYR B C 1
ATOM 3188 O O . TYR B 1 198 ? 6.832 -3.402 -23.938 1 87.69 198 TYR B O 1
ATOM 3196 N N . ARG B 1 199 ? 8.227 -4.898 -24.781 1 88.25 199 ARG B N 1
ATOM 3197 C CA . ARG B 1 199 ? 9.383 -4.039 -25 1 88.25 199 ARG B CA 1
ATOM 3198 C C . ARG B 1 199 ? 9.812 -4.062 -26.453 1 88.25 199 ARG B C 1
ATOM 3200 O O . ARG B 1 199 ? 9.305 -4.863 -27.25 1 88.25 199 ARG B O 1
ATOM 3207 N N . LEU B 1 200 ? 10.727 -3.141 -26.812 1 89.12 200 LEU B N 1
ATOM 3208 C CA . LEU B 1 200 ? 11.102 -2.957 -28.203 1 89.12 200 LEU B CA 1
ATOM 3209 C C . LEU B 1 200 ? 11.531 -4.277 -28.828 1 89.12 200 LEU B C 1
ATOM 3211 O O . LEU B 1 200 ? 11.211 -4.555 -29.984 1 89.12 200 LEU B O 1
ATOM 3215 N N . GLU B 1 201 ? 12.109 -5.129 -27.953 1 89.19 201 GLU B N 1
ATOM 3216 C CA . GLU B 1 201 ? 12.703 -6.348 -28.5 1 89.19 201 GLU B CA 1
ATOM 3217 C C . GLU B 1 201 ? 11.781 -7.547 -28.281 1 89.19 201 GLU B C 1
ATOM 3219 O O . GLU B 1 201 ? 12.094 -8.656 -28.719 1 89.19 201 GLU B O 1
ATOM 3224 N N . THR B 1 202 ? 10.625 -7.285 -27.703 1 88.69 202 THR B N 1
ATOM 3225 C CA . THR B 1 202 ? 9.703 -8.391 -27.5 1 88.69 202 THR B CA 1
ATOM 3226 C C . THR B 1 202 ? 9.195 -8.922 -28.844 1 88.69 202 THR B C 1
ATOM 3228 O O . THR B 1 202 ? 8.594 -8.188 -29.609 1 88.69 202 THR B O 1
ATOM 3231 N N . PRO B 1 203 ? 9.492 -10.133 -29.141 1 85.69 203 PRO B N 1
ATOM 3232 C CA . PRO B 1 203 ? 8.898 -10.688 -30.359 1 85.69 203 PRO B CA 1
ATOM 3233 C C . PRO B 1 203 ? 7.371 -10.711 -30.312 1 85.69 203 PRO B C 1
ATOM 3235 O O . PRO B 1 203 ? 6.785 -11.062 -29.281 1 85.69 203 PRO B O 1
ATOM 3238 N N . ARG B 1 204 ? 6.77 -10.188 -31.188 1 82.12 204 ARG B N 1
ATOM 3239 C CA . ARG B 1 204 ? 5.312 -10.211 -31.156 1 82.12 204 ARG B CA 1
ATOM 3240 C C . ARG B 1 204 ? 4.738 -10.352 -32.562 1 82.12 204 ARG B C 1
ATOM 3242 O O . ARG B 1 204 ? 5.344 -9.891 -33.531 1 82.12 204 ARG B O 1
ATOM 3249 N N . SER B 1 205 ? 3.684 -11.164 -32.594 1 80.75 205 SER B N 1
ATOM 3250 C CA . SER B 1 205 ? 2.914 -11.344 -33.812 1 80.75 205 SER B CA 1
ATOM 3251 C C . SER B 1 205 ? 2.115 -10.094 -34.156 1 80.75 205 SER B C 1
ATOM 3253 O O . SER B 1 205 ? 1.807 -9.289 -33.281 1 80.75 205 SER B O 1
ATOM 3255 N N . HIS B 1 206 ? 1.862 -10.094 -35.531 1 81.69 206 HIS B N 1
ATOM 3256 C CA . HIS B 1 206 ? 0.989 -9.016 -35.969 1 81.69 206 HIS B CA 1
ATOM 3257 C C . HIS B 1 206 ? -0.409 -9.164 -35.375 1 81.69 206 HIS B C 1
ATOM 3259 O O . HIS B 1 206 ? -1.067 -8.164 -35.094 1 81.69 206 HIS B O 1
ATOM 3265 N N . ASN B 1 207 ? -0.77 -10.547 -35.219 1 83.56 207 ASN B N 1
ATOM 3266 C CA . ASN B 1 207 ? -2.066 -10.805 -34.625 1 83.56 207 ASN B CA 1
ATOM 3267 C C . ASN B 1 207 ? -1.93 -11.102 -33.125 1 83.56 207 ASN B C 1
ATOM 3269 O O . ASN B 1 207 ? -1.049 -11.859 -32.719 1 83.56 207 ASN B O 1
ATOM 3273 N N . VAL B 1 208 ? -2.814 -10.453 -32.375 1 83.75 208 VAL B N 1
ATOM 3274 C CA . VAL B 1 208 ? -2.809 -10.664 -30.922 1 83.75 208 VAL B CA 1
ATOM 3275 C C . VAL B 1 208 ? -3.371 -12.047 -30.609 1 83.75 208 VAL B C 1
ATOM 3277 O O . VAL B 1 208 ? -2.871 -12.734 -29.703 1 83.75 208 VAL B O 1
ATOM 3280 N N . TRP B 1 209 ? -4.395 -12.461 -31.297 1 85.56 209 TRP B N 1
ATOM 3281 C CA . TRP B 1 209 ? -5.086 -13.719 -31.062 1 85.56 209 TRP B CA 1
ATOM 3282 C C . TRP B 1 209 ? -4.977 -14.648 -32.281 1 85.56 209 TRP B C 1
ATOM 3284 O O . TRP B 1 209 ? -4.867 -14.18 -33.406 1 85.56 209 TRP B O 1
ATOM 3294 N N . ALA B 1 210 ? -4.891 -15.922 -31.953 1 77.12 210 ALA B N 1
ATOM 3295 C CA . ALA B 1 210 ? -4.844 -16.891 -33.062 1 77.12 210 ALA B CA 1
ATOM 3296 C C . ALA B 1 210 ? -6.055 -16.75 -33.969 1 77.12 210 ALA B C 1
ATOM 3298 O O . ALA B 1 210 ? -7.164 -16.469 -33.5 1 77.12 210 ALA B O 1
ATOM 3299 N N . SER B 1 211 ? -5.754 -16.594 -35.25 1 71.88 211 SER B N 1
ATOM 3300 C CA . SER B 1 211 ? -6.832 -16.578 -36.25 1 71.88 211 SER B CA 1
ATOM 3301 C C . SER B 1 211 ? -7.727 -17.797 -36.094 1 71.88 211 SER B C 1
ATOM 3303 O O . SER B 1 211 ? -7.238 -18.906 -35.844 1 71.88 211 SER B O 1
ATOM 3305 N N . PRO B 1 212 ? -8.977 -17.531 -35.812 1 68.44 212 PRO B N 1
ATOM 3306 C CA . PRO B 1 212 ? -9.844 -18.719 -35.781 1 68.44 212 PRO B CA 1
ATOM 3307 C C . PRO B 1 212 ? -9.578 -19.688 -36.906 1 68.44 212 PRO B C 1
ATOM 3309 O O . PRO B 1 212 ? -9.156 -19.281 -38 1 68.44 212 PRO B O 1
ATOM 3312 N N . PRO B 1 213 ? -9.328 -20.891 -36.594 1 65.81 213 PRO B N 1
ATOM 3313 C CA . PRO B 1 213 ? -9.156 -21.828 -37.719 1 65.81 213 PRO B CA 1
ATOM 3314 C C . PRO B 1 213 ? -10.141 -21.594 -38.844 1 65.81 213 PRO B C 1
ATOM 3316 O O . PRO B 1 213 ? -11.266 -21.141 -38.625 1 65.81 213 PRO B O 1
ATOM 3319 N N . PRO B 1 214 ? -9.562 -21.422 -40.094 1 62 214 PRO B N 1
ATOM 3320 C CA . PRO B 1 214 ? -10.5 -21.234 -41.188 1 62 214 PRO B CA 1
ATOM 3321 C C . PRO B 1 214 ? -11.719 -22.156 -41.094 1 62 214 PRO B C 1
ATOM 3323 O O . PRO B 1 214 ? -11.609 -23.266 -40.562 1 62 214 PRO B O 1
ATOM 3326 N N . ALA B 1 215 ? -12.867 -21.516 -40.938 1 61.81 215 ALA B N 1
ATOM 3327 C CA . ALA B 1 215 ? -14.117 -22.266 -40.938 1 61.81 215 ALA B CA 1
ATOM 3328 C C . ALA B 1 215 ? -14.055 -23.438 -41.906 1 61.81 215 ALA B C 1
ATOM 3330 O O . ALA B 1 215 ? -13.609 -23.297 -43.031 1 61.81 215 ALA B O 1
ATOM 3331 N N . ALA B 1 216 ? -14.062 -24.656 -41.406 1 64.06 216 ALA B N 1
ATOM 3332 C CA . ALA B 1 216 ? -14.156 -25.828 -42.281 1 64.06 216 ALA B CA 1
ATOM 3333 C C . ALA B 1 216 ? -15.086 -25.562 -43.438 1 64.06 216 ALA B C 1
ATOM 3335 O O . ALA B 1 216 ? -16.188 -25.062 -43.281 1 64.06 216 ALA B O 1
ATOM 3336 N N . ALA B 1 217 ? -14.602 -25.422 -44.688 1 61.56 217 ALA B N 1
ATOM 3337 C CA . ALA B 1 217 ? -15.414 -25.281 -45.875 1 61.56 217 ALA B CA 1
ATOM 3338 C C . ALA B 1 217 ? -16.641 -26.188 -45.812 1 61.56 217 ALA B C 1
ATOM 3340 O O . ALA B 1 217 ? -16.531 -27.359 -45.438 1 61.56 217 ALA B O 1
ATOM 3341 N N . PRO B 1 218 ? -17.828 -25.625 -45.875 1 57.88 218 PRO B N 1
ATOM 3342 C CA . PRO B 1 218 ? -18.953 -26.562 -45.906 1 57.88 218 PRO B CA 1
ATOM 3343 C C . PRO B 1 218 ? -18.703 -27.766 -46.812 1 57.88 218 PRO B C 1
ATOM 3345 O O . PRO B 1 218 ? -18.109 -27.609 -47.906 1 57.88 218 PRO B O 1
ATOM 3348 N N . ARG B 1 219 ? -18.453 -28.922 -46.219 1 58 219 ARG B N 1
ATOM 3349 C CA . ARG B 1 219 ? -18.5 -30.078 -47.125 1 58 219 ARG B CA 1
ATOM 3350 C C . ARG B 1 219 ? -19.641 -29.953 -48.125 1 58 219 ARG B C 1
ATOM 3352 O O . ARG B 1 219 ? -20.766 -29.625 -47.75 1 58 219 ARG B O 1
ATOM 3359 N N . GLY B 1 220 ? -19.453 -29.688 -49.375 1 42.47 220 GLY B N 1
ATOM 3360 C CA . GLY B 1 220 ? -20.484 -29.875 -50.375 1 42.47 220 GLY B CA 1
ATOM 3361 C C . GLY B 1 220 ? -21.219 -31.188 -50.219 1 42.47 220 GLY B C 1
ATOM 3362 O O . GLY B 1 220 ? -20.688 -32.125 -49.625 1 42.47 220 GLY B O 1
#

InterPro domains:
  IPR003680 Flavodoxin-like fold [PF02525] (8-168)
  IPR029039 Flavoprotein-like superfamily [G3DSA:3.40.50.360] (6-187)
  IPR029039 Flavoprotein-like superfamily [SSF52218] (8-208)
  IPR051796 Iron-sulfur flavoprotein SsuE-like [PTHR43278] (10-191)

Solvent-accessible surface area (backbone atoms only — not comparable to full-atom values): 23414 Å² total; per-residue (Å²): 130,83,76,70,77,72,64,53,32,36,35,29,39,23,21,46,59,44,79,71,21,40,22,34,49,35,42,50,27,16,37,52,20,17,42,73,60,62,30,45,54,47,81,45,52,42,71,81,24,50,70,54,63,62,57,37,66,91,81,38,73,73,66,94,56,40,44,64,54,50,47,65,67,44,53,40,73,28,47,26,39,37,43,13,19,34,51,44,75,33,28,58,23,32,58,44,41,26,58,63,50,42,46,46,61,48,44,70,36,95,40,97,47,24,67,60,46,49,59,44,59,37,61,26,36,32,33,40,35,40,21,21,74,61,80,62,78,73,54,51,47,18,44,51,44,16,53,49,53,43,22,60,75,33,56,28,43,68,54,47,76,39,70,33,34,32,75,55,70,52,38,27,76,68,28,88,83,39,32,45,57,51,20,17,49,44,25,41,36,60,91,69,53,77,68,88,84,85,51,97,80,50,85,71,66,96,58,92,60,83,73,72,71,76,72,75,69,76,81,126,130,83,76,71,76,72,64,53,33,36,36,29,40,22,22,46,58,44,79,69,21,41,21,35,49,34,43,49,28,15,38,51,19,16,41,74,59,62,30,46,53,48,80,44,53,43,72,80,24,52,71,54,63,61,59,36,68,91,81,38,74,73,66,95,56,40,44,64,52,48,46,64,68,44,53,39,71,30,48,24,39,36,44,14,20,33,49,44,76,34,28,58,23,30,58,42,40,24,58,62,50,42,46,45,58,45,45,71,41,91,36,97,46,27,67,62,45,50,60,46,59,37,60,27,38,33,33,40,35,36,21,19,75,62,79,60,78,74,54,51,48,18,42,52,43,17,54,48,52,42,20,59,74,34,57,27,43,68,55,47,77,37,71,32,34,32,74,54,70,51,38,27,77,68,28,89,84,40,32,46,58,52,22,16,51,46,26,42,36,59,91,69,52,77,69,88,84,84,51,96,80,51,86,72,68,97,59,92,59,82,72,72,71,75,73,76,69,78,78,126

Nearest PDB structures (foldseek):
  1rli-assembly1_B  TM=8.549E-01  e=1.029E-11  Bacillus subtilis
  1rli-assembly1_A  TM=8.378E-01  e=1.096E-11  Bacillus subtilis
  1rli-assembly1_C  TM=8.250E-01  e=2.334E-11  Bacillus subtilis
  1rli-assembly1_D  TM=8.075E-01  e=4.670E-11  Bacillus subtilis
  4c0w-assembly1_A  TM=6.741E-01  e=3.726E-08  Pseudomonas putida

Sequence (440 aa):
MNTAHQSKRLLILAGSPRRDGNSAALGAAAQRGAQAAGSHASLLFLDDYIKGFLPDLRHASAPDDRYAELFLEHFLPADGVLFCTPLYWYGMSAQTKAFFDRSFTHYAGTGPEPEAVKARMAGKRLALAVASEETYPGAILGVVHQVQEFARYTLADFVGVVHGAGNSRGEIAADPRNPLLAAETLGAEFFTRKYSDYRLETPRSHNVWASPPPAAAPRGMNTAHQSKRLLILAGSPRRDGNSAALGAAAQRGAQAAGSHASLLFLDDYIKGFLPDLRHASAPDDRYAELFLEHFLPADGVLFCTPLYWYGMSAQTKAFFDRSFTHYAGTGPEPEAVKARMAGKRLALAVASEETYPGAILGVVHQVQEFARYTLADFVGVVHGAGNSRGEIAADPRNPLLAAETLGAEFFTRKYSDYRLETPRSHNVWASPPPAAAPRG

Secondary structure (DSSP, 8-state):
-------PEEEEEE--S-TTSHHHHHHHHHHHHHHHTT-EEEEEEGGGT--S----TTTSPPPSSSHHIIIIIIITT-SEEEEEEEEETTEE-HHHHHHHHHTHHHHTSS-S-HHHHHHHHTT-EEEEEEEES---GGGGHHHHHHHHHHHHHTT-EEEEEEEEE--STTGGGG-TT-HHHHHHHHHHTTTT-------TT----S-SS-----------/-------PEEEEEE--S-TTSHHHHHHHHHHHHHHHTT-EEEEEEGGGT--S----TTTSPPPSSSHHIIIIIIITT-SEEEEEEEEETTEE-HHHHHHHHHTHHHHTSS-S-HHHHHHHHTT-EEEEEEEES---GGGGHHHHHHHHHHHHHTT-EEEEEEEEE--STTGGGG-TT-HHHHHHHHHHTTTT-------TT----S-SS-----------